Protein AF-A0A2E4IWN9-F1 (afdb_monomer_lite)

Structure (mmCIF, N/CA/C/O backbone):
data_AF-A0A2E4IWN9-F1
#
_entry.id   AF-A0A2E4IWN9-F1
#
loop_
_atom_site.group_PDB
_atom_site.id
_atom_site.type_symbol
_atom_site.label_atom_id
_atom_site.label_alt_id
_atom_site.label_comp_id
_atom_site.label_asym_id
_atom_site.label_entity_id
_atom_site.label_seq_id
_atom_site.pdbx_PDB_ins_code
_atom_site.Cartn_x
_atom_site.Cartn_y
_atom_site.Cartn_z
_atom_site.occupancy
_atom_site.B_iso_or_equiv
_atom_site.auth_seq_id
_atom_site.auth_comp_id
_atom_site.auth_asym_id
_atom_site.auth_atom_id
_atom_site.pdbx_PDB_model_num
ATOM 1 N N . MET A 1 1 ? -56.965 32.120 -3.933 1.00 39.06 1 MET A N 1
ATOM 2 C CA . MET A 1 1 ? -58.014 31.068 -4.024 1.00 39.06 1 MET A CA 1
ATOM 3 C C . MET A 1 1 ? -59.154 31.190 -2.990 1.00 39.06 1 MET A C 1
ATOM 5 O O . MET A 1 1 ? -60.067 30.373 -3.011 1.00 39.06 1 MET A O 1
ATOM 9 N N . LEU A 1 2 ? -59.172 32.220 -2.128 1.00 35.19 2 LEU A N 1
ATOM 10 C CA . LEU A 1 2 ? -60.110 32.335 -0.993 1.00 35.19 2 LEU A CA 1
ATOM 11 C C . LEU A 1 2 ? -61.411 33.122 -1.264 1.00 35.19 2 LEU A C 1
ATOM 13 O O . LEU A 1 2 ? -62.270 33.191 -0.394 1.00 35.19 2 LEU A O 1
ATOM 17 N N . ILE A 1 3 ? -61.623 33.651 -2.474 1.00 41.25 3 ILE A N 1
ATOM 18 C CA . ILE A 1 3 ? -62.842 34.423 -2.808 1.00 41.25 3 ILE A CA 1
ATOM 19 C C . ILE A 1 3 ? -63.924 33.561 -3.498 1.00 41.25 3 ILE A C 1
ATOM 21 O O . ILE A 1 3 ? -65.090 33.937 -3.534 1.00 41.25 3 ILE A O 1
ATOM 25 N N . LYS A 1 4 ? -63.604 32.332 -3.937 1.00 39.69 4 LYS A N 1
ATOM 26 C CA . LYS A 1 4 ? -64.575 31.412 -4.573 1.00 39.69 4 LYS A CA 1
ATOM 27 C C . LYS A 1 4 ? -65.319 30.462 -3.616 1.00 39.69 4 LYS A C 1
ATOM 29 O O . LYS A 1 4 ? -66.211 29.754 -4.070 1.00 39.69 4 LYS A O 1
ATOM 34 N N . LYS A 1 5 ? -65.023 30.449 -2.307 1.00 44.12 5 LYS A N 1
ATOM 35 C CA . LYS A 1 5 ? -65.661 29.519 -1.341 1.00 44.12 5 LYS A CA 1
ATOM 36 C C . LYS A 1 5 ? -66.817 30.106 -0.511 1.00 44.12 5 LYS A C 1
ATOM 38 O O . LYS A 1 5 ? -67.515 29.346 0.152 1.00 44.12 5 LYS A O 1
ATOM 43 N N . LYS A 1 6 ? -67.105 31.415 -0.597 1.00 40.12 6 LYS A N 1
ATOM 44 C CA . LYS A 1 6 ? -68.241 32.037 0.126 1.00 40.12 6 LYS A CA 1
ATOM 45 C C . LYS A 1 6 ? -69.634 31.634 -0.396 1.00 40.12 6 LYS A C 1
ATOM 47 O O . LYS A 1 6 ? -70.607 31.798 0.328 1.00 40.12 6 LYS A O 1
ATOM 52 N N . ASN A 1 7 ? -69.737 31.043 -1.591 1.00 40.09 7 ASN A N 1
ATOM 53 C CA . ASN A 1 7 ? -71.023 30.660 -2.199 1.00 40.09 7 ASN A CA 1
ATOM 54 C C . ASN A 1 7 ? -71.536 29.252 -1.839 1.00 40.09 7 ASN A C 1
ATOM 56 O O . ASN A 1 7 ? -72.608 28.869 -2.298 1.00 40.09 7 ASN A O 1
ATOM 60 N N . LEU A 1 8 ? -70.819 28.481 -1.013 1.00 44.56 8 LEU A N 1
ATOM 61 C CA . LEU A 1 8 ? -71.246 27.129 -0.608 1.00 44.56 8 LEU A CA 1
ATOM 62 C C . LEU A 1 8 ? -71.927 27.072 0.771 1.00 44.56 8 LEU A C 1
ATOM 64 O O . LEU A 1 8 ? -72.501 26.047 1.124 1.00 44.56 8 LEU A O 1
ATOM 68 N N . ILE A 1 9 ? -71.937 28.173 1.530 1.00 47.03 9 ILE A N 1
ATOM 69 C CA . ILE A 1 9 ? -72.504 28.210 2.890 1.00 47.03 9 ILE A CA 1
ATOM 70 C C . ILE A 1 9 ? -74.021 28.500 2.876 1.00 47.03 9 ILE A C 1
ATOM 72 O O . ILE A 1 9 ? -74.724 28.126 3.809 1.00 47.03 9 ILE A O 1
ATOM 76 N N . SER A 1 10 ? -74.581 29.059 1.793 1.00 43.91 10 SER A N 1
ATOM 77 C CA . SER A 1 10 ? -76.020 29.388 1.726 1.00 43.91 10 SER A CA 1
ATOM 78 C C . SER A 1 10 ? -76.943 28.220 1.327 1.00 43.91 10 SER A C 1
ATOM 80 O O . SER A 1 10 ? -78.148 28.431 1.198 1.00 43.91 10 SER A O 1
ATOM 82 N N . LYS A 1 11 ? -76.418 27.002 1.106 1.00 46.50 11 LYS A N 1
ATOM 83 C CA . LYS A 1 11 ? -77.212 25.840 0.646 1.00 46.50 11 LYS A CA 1
ATOM 84 C C . LYS A 1 11 ? -77.302 24.657 1.621 1.00 46.50 11 LYS A C 1
ATOM 86 O O . LYS A 1 11 ? -77.864 23.638 1.250 1.00 46.50 11 LYS A O 1
ATOM 91 N N . GLY A 1 12 ? -76.833 24.786 2.866 1.00 51.94 12 GLY A N 1
ATOM 92 C CA . GLY A 1 12 ? -77.214 23.857 3.946 1.00 51.94 12 GLY A CA 1
ATOM 93 C C . GLY A 1 12 ? -76.767 22.394 3.787 1.00 51.94 12 GLY A C 1
ATOM 94 O O . GLY A 1 12 ? -77.534 21.499 4.121 1.00 51.94 12 GLY A O 1
ATOM 95 N N . ILE A 1 13 ? -75.545 22.133 3.301 1.00 51.75 13 ILE A N 1
ATOM 96 C CA . ILE A 1 13 ? -75.028 20.762 3.061 1.00 51.75 13 ILE A CA 1
ATOM 97 C C . ILE A 1 13 ? -73.965 20.326 4.099 1.00 51.75 13 ILE A C 1
ATOM 99 O O . ILE A 1 13 ? -73.264 19.344 3.903 1.00 51.75 13 ILE A O 1
ATOM 103 N N . ILE A 1 14 ? -73.822 20.999 5.248 1.00 44.56 14 ILE A N 1
ATOM 104 C CA . ILE A 1 14 ? -72.855 20.565 6.277 1.00 44.56 14 ILE A CA 1
ATOM 105 C C . ILE A 1 14 ? -73.522 20.531 7.658 1.00 44.56 14 ILE A C 1
ATOM 107 O O . ILE A 1 14 ? -73.911 21.560 8.207 1.00 44.56 14 ILE A O 1
ATOM 111 N N . SER A 1 15 ? -73.669 19.317 8.196 1.00 49.78 15 SER A N 1
ATOM 112 C CA . SER A 1 15 ? -74.176 19.027 9.544 1.00 49.78 15 SER A CA 1
ATOM 113 C C . SER A 1 15 ? -73.276 19.636 10.631 1.00 49.78 15 SER A C 1
ATOM 115 O O . SER A 1 15 ? -72.055 19.686 10.471 1.00 49.78 15 SER A O 1
ATOM 117 N N . ARG A 1 16 ? -73.863 20.020 11.780 1.00 47.16 16 ARG A N 1
ATOM 118 C CA . ARG A 1 16 ? -73.160 20.524 12.984 1.00 47.16 16 ARG A CA 1
ATOM 119 C C . ARG A 1 16 ? -71.973 19.648 13.416 1.00 47.16 16 ARG A C 1
ATOM 121 O O . ARG A 1 16 ? -71.014 20.175 13.967 1.00 47.16 16 ARG A O 1
ATOM 128 N N . THR A 1 17 ? -71.990 18.350 13.113 1.00 47.62 17 THR A N 1
ATOM 129 C CA . THR A 1 17 ? -70.885 17.419 13.394 1.00 47.62 17 THR A CA 1
ATOM 130 C C . THR A 1 17 ? -69.615 17.732 12.595 1.00 47.62 17 THR A C 1
ATOM 132 O O . THR A 1 17 ? -68.518 17.602 13.119 1.00 47.62 17 THR A O 1
ATOM 135 N N . HIS A 1 18 ? -69.732 18.218 11.357 1.00 44.59 18 HIS A N 1
ATOM 136 C CA . HIS A 1 18 ? -68.570 18.600 10.543 1.00 44.59 18 HIS A CA 1
ATOM 137 C C . HIS A 1 18 ? -67.985 19.959 10.943 1.00 44.59 18 HIS A C 1
ATOM 139 O O . HIS A 1 18 ? -66.804 20.192 10.722 1.00 44.59 18 HIS A O 1
ATOM 145 N N . LEU A 1 19 ? -68.769 20.839 11.580 1.00 43.50 19 LEU A N 1
ATOM 146 C CA . LEU A 1 19 ? -68.245 22.085 12.145 1.00 43.50 19 LEU A CA 1
ATOM 147 C C . LEU A 1 19 ? -67.422 21.822 13.417 1.00 43.50 19 LEU A C 1
ATOM 149 O O . LEU A 1 19 ? -66.445 22.519 13.650 1.00 43.50 19 LEU A O 1
ATOM 153 N N . ILE A 1 20 ? -67.777 20.792 14.198 1.00 46.41 20 ILE A N 1
ATOM 154 C CA . ILE A 1 20 ? -67.016 20.357 15.382 1.00 46.41 20 ILE A CA 1
ATOM 155 C C . ILE A 1 20 ? -65.723 19.647 14.969 1.00 46.41 20 ILE A C 1
ATOM 157 O O . ILE A 1 20 ? -64.688 19.930 15.554 1.00 46.41 20 ILE A O 1
ATOM 161 N N . VAL A 1 21 ? -65.738 18.821 13.917 1.00 46.75 21 VAL A N 1
ATOM 162 C CA . VAL A 1 21 ? -64.503 18.223 13.372 1.00 46.75 21 VAL A CA 1
ATOM 163 C C . VAL A 1 21 ? -63.601 19.290 12.740 1.00 46.75 21 VAL A C 1
ATOM 165 O O . VAL A 1 21 ? -62.389 19.237 12.913 1.00 46.75 21 VAL A O 1
ATOM 168 N N . LEU A 1 22 ? -64.167 20.320 12.096 1.00 39.06 22 LEU A N 1
ATOM 169 C CA . LEU A 1 22 ? -63.385 21.448 11.581 1.00 39.06 22 LEU A CA 1
ATOM 170 C C . LEU A 1 22 ? -62.841 22.347 12.709 1.00 39.06 22 LEU A C 1
ATOM 172 O O . LEU A 1 22 ? -61.729 22.843 12.584 1.00 39.06 22 LEU A O 1
ATOM 176 N N . LEU A 1 23 ? -63.576 22.530 13.817 1.00 38.97 23 LEU A N 1
ATOM 177 C CA . LEU A 1 23 ? -63.080 23.236 15.010 1.00 38.97 23 LEU A CA 1
ATOM 178 C C . LEU A 1 23 ? -62.044 22.415 15.795 1.00 38.97 23 LEU A C 1
ATOM 180 O O . LEU A 1 23 ? -61.109 23.002 16.326 1.00 38.97 23 LEU A O 1
ATOM 184 N N . MET A 1 24 ? -62.159 21.084 15.825 1.00 41.72 24 MET A N 1
ATOM 185 C CA . MET A 1 24 ? -61.147 20.190 16.404 1.00 41.72 24 MET A CA 1
ATOM 186 C C . MET A 1 24 ? -59.888 20.107 15.527 1.00 41.72 24 MET A C 1
ATOM 188 O O . MET A 1 24 ? -58.788 20.084 16.070 1.00 41.72 24 MET A O 1
ATOM 192 N N . MET A 1 25 ? -60.023 20.189 14.196 1.00 37.38 25 MET A N 1
ATOM 193 C CA . MET A 1 25 ? -58.891 20.371 13.272 1.00 37.38 25 MET A CA 1
ATOM 194 C C . MET A 1 25 ? -58.294 21.790 13.318 1.00 37.38 25 MET A C 1
ATOM 196 O O . MET A 1 25 ? -57.128 21.970 12.991 1.00 37.38 25 MET A O 1
ATOM 200 N N . LEU A 1 26 ? -59.054 22.809 13.740 1.00 33.69 26 LEU A N 1
ATOM 201 C CA . LEU A 1 26 ? -58.556 24.184 13.915 1.00 33.69 26 LEU A CA 1
ATOM 202 C C . LEU A 1 26 ? -57.972 24.452 15.314 1.00 33.69 26 LEU A C 1
ATOM 204 O O . LEU A 1 26 ? -57.212 25.406 15.462 1.00 33.69 26 LEU A O 1
ATOM 208 N N . MET A 1 27 ? -58.245 23.603 16.312 1.00 32.59 27 MET A N 1
ATOM 209 C CA . MET A 1 27 ? -57.530 23.604 17.601 1.00 32.59 27 MET A CA 1
ATOM 210 C C . MET A 1 27 ? -56.214 22.813 17.577 1.00 32.59 27 MET A C 1
ATOM 212 O O . MET A 1 27 ? -55.415 22.948 18.495 1.00 32.59 27 MET A O 1
ATOM 216 N N . SER A 1 28 ? -55.936 22.074 16.503 1.00 36.94 28 SER A N 1
ATOM 217 C CA . SER A 1 28 ? -54.644 21.414 16.255 1.00 36.94 28 SER A CA 1
ATOM 218 C C . SER A 1 28 ? -53.696 22.247 15.367 1.00 36.94 28 SER A C 1
ATOM 220 O O . SER A 1 28 ? -52.674 21.746 14.916 1.00 36.94 28 SER A O 1
ATOM 222 N N . ILE A 1 29 ? -53.992 23.539 15.140 1.00 34.66 29 ILE A N 1
ATOM 223 C CA . ILE A 1 29 ? -53.165 24.458 14.320 1.00 34.66 29 ILE A CA 1
ATOM 224 C C . ILE A 1 29 ? -52.575 25.633 15.141 1.00 34.66 29 ILE A C 1
ATOM 226 O O . ILE A 1 29 ? -51.903 26.505 14.603 1.00 34.66 29 ILE A O 1
ATOM 230 N N . PHE A 1 30 ? -52.705 25.633 16.472 1.00 33.66 30 PHE A N 1
ATOM 231 C CA . PHE A 1 30 ? -52.037 26.620 17.338 1.00 33.66 30 PHE A CA 1
ATOM 232 C C . PHE A 1 30 ? -51.214 25.985 18.469 1.00 33.66 30 PHE A C 1
ATOM 234 O O . PHE A 1 30 ? -51.335 26.378 19.617 1.00 33.66 30 PHE A O 1
ATOM 241 N N . VAL A 1 31 ? -50.316 25.057 18.121 1.00 36.38 31 VAL A N 1
ATOM 242 C CA . VAL A 1 31 ? -48.941 25.011 18.666 1.00 36.38 31 VAL A CA 1
ATOM 243 C C . VAL A 1 31 ? -48.011 24.654 17.502 1.00 36.38 31 VAL A C 1
ATOM 245 O O . VAL A 1 31 ? -47.373 23.615 17.452 1.00 36.38 31 VAL A O 1
ATOM 248 N N . SER A 1 32 ? -47.985 25.521 16.493 1.00 31.73 32 SER A N 1
ATOM 249 C CA . SER A 1 32 ? -46.843 25.624 15.586 1.00 31.73 32 SER A CA 1
ATOM 250 C C . SER A 1 32 ? -46.216 26.983 15.852 1.00 31.73 32 SER A C 1
ATOM 252 O O . SER A 1 32 ? -46.372 27.932 15.086 1.00 31.73 32 SER A O 1
ATOM 254 N N . CYS A 1 33 ? -45.583 27.102 17.017 1.00 25.28 33 CYS A N 1
ATOM 255 C CA . CYS A 1 33 ? -44.799 28.266 17.384 1.00 25.28 33 CYS A CA 1
ATOM 256 C C . CYS A 1 33 ? -43.333 27.830 17.424 1.00 25.28 33 CYS A C 1
ATOM 258 O O . CYS A 1 33 ? -42.867 27.314 18.425 1.00 25.28 33 CYS A O 1
ATOM 260 N N . ALA A 1 34 ? -42.648 28.052 16.300 1.00 30.44 34 ALA A N 1
ATOM 261 C CA . ALA A 1 34 ? -41.194 28.109 16.176 1.00 30.44 34 ALA A CA 1
ATOM 262 C C . ALA A 1 34 ? -40.404 26.836 16.548 1.00 30.44 34 ALA A C 1
ATOM 264 O O . ALA A 1 34 ? -39.731 26.777 17.568 1.00 30.44 34 ALA A O 1
ATOM 265 N N . LYS A 1 35 ? -40.334 25.888 15.605 1.00 31.73 35 LYS A N 1
ATOM 266 C CA . LYS A 1 35 ? -39.070 25.181 15.360 1.00 31.73 35 LYS A CA 1
ATOM 267 C C . LYS A 1 35 ? -38.108 26.224 14.773 1.00 31.73 35 LYS A C 1
ATOM 269 O O . LYS A 1 35 ? -38.162 26.507 13.580 1.00 31.73 35 LYS A O 1
ATOM 274 N N . LEU A 1 36 ? -37.330 26.889 15.624 1.00 30.22 36 LEU A N 1
ATOM 275 C CA . LEU A 1 36 ? -36.141 27.622 15.190 1.00 30.22 36 LEU A CA 1
ATOM 276 C C . LEU A 1 36 ? -35.020 26.591 15.081 1.00 30.22 36 LEU A C 1
ATOM 278 O O . LEU A 1 36 ? -34.288 26.342 16.031 1.00 30.22 36 LEU A O 1
ATOM 282 N N . THR A 1 37 ? -34.948 25.932 13.931 1.00 32.38 37 THR A N 1
ATOM 283 C CA . THR A 1 37 ? -33.731 25.250 13.497 1.00 32.38 37 THR A CA 1
ATOM 284 C C . THR A 1 37 ? -32.841 26.308 12.861 1.00 32.38 37 THR A C 1
ATOM 286 O O . THR A 1 37 ? -33.016 26.616 11.686 1.00 32.38 37 THR A O 1
ATOM 289 N N . ASN A 1 38 ? -31.946 26.888 13.655 1.00 30.11 38 ASN A N 1
ATOM 290 C CA . ASN A 1 38 ? -30.700 27.449 13.152 1.00 30.11 38 ASN A CA 1
ATOM 291 C C . ASN A 1 38 ? -29.586 26.672 13.862 1.00 30.11 38 ASN A C 1
ATOM 293 O O . ASN A 1 38 ? -29.439 26.793 15.078 1.00 30.11 38 ASN A O 1
ATOM 297 N N . ASP A 1 39 ? -28.874 25.852 13.093 1.00 37.62 39 ASP A N 1
ATOM 298 C CA . ASP A 1 39 ? -27.681 25.081 13.474 1.00 37.62 39 ASP A CA 1
ATOM 299 C C . ASP A 1 39 ? -26.407 25.951 13.436 1.00 37.62 39 ASP A C 1
ATOM 301 O O . ASP A 1 39 ? -25.328 25.478 13.103 1.00 37.62 39 ASP A O 1
ATOM 305 N N . ASP A 1 40 ? -26.511 27.228 13.810 1.00 31.98 40 ASP A N 1
ATOM 306 C CA . ASP A 1 40 ? -25.364 28.134 13.876 1.00 31.98 40 ASP A CA 1
ATOM 307 C C . ASP A 1 40 ? -25.308 28.716 15.295 1.00 31.98 40 ASP A C 1
ATOM 309 O O . ASP A 1 40 ? -26.222 29.436 15.701 1.00 31.98 40 ASP A O 1
ATOM 313 N N . GLY A 1 41 ? -24.270 28.361 16.062 1.00 34.28 41 GLY A N 1
ATOM 314 C CA . GLY A 1 41 ? -24.080 28.642 17.495 1.00 34.28 41 GLY A CA 1
ATOM 315 C C . GLY A 1 41 ? -24.132 30.118 17.920 1.00 34.28 41 GLY A C 1
ATOM 316 O O . GLY A 1 41 ? -23.113 30.714 18.263 1.00 34.28 41 GLY A O 1
ATOM 317 N N . GLY A 1 42 ? -25.329 30.706 17.940 1.00 35.28 42 GLY A N 1
ATOM 318 C CA . GLY A 1 42 ? -25.644 31.996 18.557 1.00 35.28 42 GLY A CA 1
ATOM 319 C C . GLY A 1 42 ? -26.722 31.863 19.640 1.00 35.28 42 GLY A C 1
ATOM 320 O O . GLY A 1 42 ? -27.612 31.021 19.531 1.00 35.28 42 GLY A O 1
ATOM 321 N N . GLU A 1 43 ? -26.641 32.706 20.680 1.00 47.41 43 GLU A N 1
ATOM 322 C CA . GLU A 1 43 ? -27.537 32.732 21.854 1.00 47.41 43 GLU A CA 1
ATOM 323 C C . GLU A 1 43 ? -29.027 32.545 21.492 1.00 47.41 43 GLU A C 1
ATOM 325 O O . GLU A 1 43 ? -29.641 33.387 20.826 1.00 47.41 43 GLU A O 1
ATOM 330 N N . LYS A 1 44 ? -29.643 31.459 21.983 1.00 54.25 44 LYS A N 1
ATOM 331 C CA . LYS A 1 44 ? -31.078 31.195 21.810 1.00 54.25 44 LYS A CA 1
ATOM 332 C C . LYS A 1 44 ? -31.904 32.016 22.803 1.00 54.25 44 LYS A C 1
ATOM 334 O O . LYS A 1 44 ? -32.121 31.632 23.952 1.00 54.25 44 LYS A O 1
ATOM 339 N N . ILE A 1 45 ? -32.385 33.162 22.336 1.00 56.56 45 ILE A N 1
ATOM 340 C CA . ILE A 1 45 ? -33.350 34.015 23.039 1.00 56.56 45 ILE A CA 1
ATOM 341 C C . ILE A 1 45 ? -34.790 33.626 22.668 1.00 56.56 45 ILE A C 1
ATOM 343 O O . ILE A 1 45 ? -35.113 33.435 21.494 1.00 56.56 45 ILE A O 1
ATOM 347 N N . ASP A 1 46 ? -35.682 33.520 23.656 1.00 56.28 46 ASP A N 1
ATOM 348 C CA . ASP A 1 46 ? -37.125 33.423 23.401 1.00 56.28 46 ASP A CA 1
ATOM 349 C C . ASP A 1 46 ? -37.638 34.716 22.722 1.00 56.28 46 ASP A C 1
ATOM 351 O O . ASP A 1 46 ? -37.012 35.774 22.779 1.00 56.28 46 ASP A O 1
ATOM 355 N N . LYS A 1 47 ? -38.826 34.664 22.113 1.00 52.50 47 LYS A N 1
ATOM 356 C CA . LYS A 1 47 ? -39.575 35.796 21.542 1.00 52.50 47 LYS A CA 1
ATOM 357 C C . LYS A 1 47 ? -39.787 36.963 22.518 1.00 52.50 47 LYS A C 1
ATOM 359 O O . LYS A 1 47 ? -40.182 38.041 22.074 1.00 52.50 47 LYS A O 1
ATOM 364 N N . THR A 1 48 ? -39.548 36.759 23.813 1.00 52.69 48 THR A N 1
ATOM 365 C CA . THR A 1 48 ? -39.586 37.778 24.872 1.00 52.69 48 THR A CA 1
ATOM 366 C C . THR A 1 48 ? -38.214 38.368 25.239 1.00 52.69 48 THR A C 1
ATOM 368 O O . THR A 1 48 ? -38.162 39.323 26.011 1.00 52.69 48 THR A O 1
ATOM 371 N N . GLY A 1 49 ? -37.114 37.859 24.672 1.00 58.88 49 GLY A N 1
ATOM 372 C CA . GLY A 1 49 ? -35.740 38.291 24.963 1.00 58.88 49 GLY A CA 1
ATOM 373 C C . GLY A 1 49 ? -35.093 37.609 26.177 1.00 58.88 49 GLY A C 1
ATOM 374 O O . GLY A 1 49 ? -34.025 38.038 26.604 1.00 58.88 49 GLY A O 1
ATOM 375 N N . ILE A 1 50 ? -35.726 36.575 26.742 1.00 62.47 50 ILE A N 1
ATOM 376 C CA . ILE A 1 50 ? -35.205 35.786 27.870 1.00 62.47 50 ILE A CA 1
ATOM 377 C C . ILE A 1 50 ? -34.303 34.666 27.331 1.00 62.47 50 ILE A C 1
ATOM 379 O O . ILE A 1 50 ? -34.661 34.014 26.345 1.00 62.47 50 ILE A O 1
ATOM 383 N N . LYS A 1 51 ? -33.145 34.433 27.967 1.00 71.62 51 LYS A N 1
ATOM 384 C CA . LYS A 1 51 ? -32.280 33.293 27.631 1.00 71.62 51 LYS A CA 1
ATOM 385 C C . LYS A 1 51 ? -32.972 31.976 27.957 1.00 71.62 51 LYS A C 1
ATOM 387 O O . LYS A 1 51 ? -33.630 31.838 28.988 1.00 71.62 51 LYS A O 1
ATOM 392 N N . VAL A 1 52 ? -32.822 31.021 27.052 1.00 78.75 52 VAL A N 1
ATOM 393 C CA . VAL A 1 52 ? -33.425 29.699 27.167 1.00 78.75 52 VAL A CA 1
ATOM 394 C C . VAL A 1 52 ? -32.323 28.679 27.381 1.00 78.75 52 VAL A C 1
ATOM 396 O O . VAL A 1 52 ? -31.319 28.690 26.674 1.00 78.75 52 VAL A O 1
ATOM 399 N N . ILE A 1 53 ? -32.545 27.780 28.330 1.00 85.12 53 ILE A N 1
ATOM 400 C CA . ILE A 1 53 ? -31.742 26.574 28.501 1.00 85.12 53 ILE A CA 1
ATOM 401 C C . ILE A 1 53 ? -32.625 25.424 28.062 1.00 85.12 53 ILE A C 1
ATOM 403 O O . ILE A 1 53 ? -33.705 25.225 28.610 1.00 85.12 53 ILE A O 1
ATOM 407 N N . GLU A 1 54 ? -32.188 24.680 27.065 1.00 87.56 54 GLU A N 1
ATOM 408 C CA . GLU A 1 54 ? -32.875 23.481 26.606 1.00 87.56 54 GLU A CA 1
ATOM 409 C C . GLU A 1 54 ? -31.898 22.322 26.578 1.00 87.56 54 GLU A C 1
ATOM 411 O O . GLU A 1 54 ? -30.695 22.528 26.436 1.00 87.56 54 GLU A O 1
ATOM 416 N N . GLY A 1 55 ? -32.406 21.110 26.736 1.00 88.75 55 GLY A N 1
ATOM 417 C CA . GLY A 1 55 ? -31.545 19.949 26.829 1.00 88.75 55 GLY A CA 1
ATOM 418 C C . GLY A 1 55 ? -32.298 18.637 26.786 1.00 88.75 55 GLY A C 1
ATOM 419 O O . GLY A 1 55 ? -33.519 18.618 26.609 1.00 88.75 55 GLY A O 1
ATOM 420 N N . ARG A 1 56 ? -31.556 17.539 26.932 1.00 90.94 56 ARG A N 1
ATOM 421 C CA . ARG A 1 56 ? -32.101 16.183 27.045 1.00 90.94 56 ARG A CA 1
ATOM 422 C C . ARG A 1 56 ? -31.395 15.372 28.123 1.00 90.94 56 ARG A C 1
ATOM 424 O O . ARG A 1 56 ? -30.184 15.489 28.288 1.00 90.94 56 ARG A O 1
ATOM 431 N N . VAL A 1 57 ? -32.168 14.536 28.807 1.00 91.56 57 VAL A N 1
ATOM 432 C CA . VAL A 1 57 ? -31.689 13.491 29.717 1.00 91.56 57 VAL A CA 1
ATOM 433 C C . VAL A 1 57 ? -31.718 12.158 28.984 1.00 91.56 57 VAL A C 1
ATOM 435 O O . VAL A 1 57 ? -32.786 11.737 28.530 1.00 91.56 57 VAL A O 1
ATOM 438 N N . VAL A 1 58 ? -30.555 11.525 28.839 1.00 85.06 58 VAL A N 1
ATOM 439 C CA . VAL A 1 58 ? -30.390 10.340 28.002 1.00 85.06 58 VAL A CA 1
ATOM 440 C C . VAL A 1 58 ? -29.396 9.334 28.599 1.00 85.06 58 VAL A C 1
ATOM 442 O O . VAL A 1 58 ? -28.203 9.598 28.715 1.00 85.06 58 VAL A O 1
ATOM 445 N N . ASP A 1 59 ? -29.926 8.166 28.939 1.00 75.44 59 ASP A N 1
ATOM 446 C CA . ASP A 1 59 ? -29.278 6.858 29.106 1.00 75.44 59 ASP A CA 1
ATOM 447 C C . ASP A 1 59 ? -30.225 5.861 28.411 1.00 75.44 59 ASP A C 1
ATOM 449 O O . ASP A 1 59 ? -30.882 5.064 29.062 1.00 75.44 59 ASP A O 1
ATOM 453 N N . GLY A 1 60 ? -30.489 6.118 27.119 1.00 77.25 60 GLY A N 1
ATOM 454 C CA . GLY A 1 60 ? -31.835 5.982 26.537 1.00 77.25 60 GLY A CA 1
ATOM 455 C C . GLY A 1 60 ? -32.749 7.156 26.952 1.00 77.25 60 GLY A C 1
ATOM 456 O O . GLY A 1 60 ? -32.523 7.763 27.998 1.00 77.25 60 GLY A O 1
ATOM 457 N N . PRO A 1 61 ? -33.713 7.625 26.134 1.00 86.50 61 PRO A N 1
ATOM 458 C CA . PRO A 1 61 ? -34.498 8.807 26.491 1.00 86.50 61 PRO A CA 1
ATOM 459 C C . PRO A 1 61 ? -35.200 8.603 27.837 1.00 86.50 61 PRO A C 1
ATOM 461 O O . PRO A 1 61 ? -35.954 7.641 27.992 1.00 86.50 61 PRO A O 1
ATOM 464 N N . ILE A 1 62 ? -34.940 9.480 28.813 1.00 91.31 62 ILE A N 1
ATOM 465 C CA . ILE A 1 62 ? -35.505 9.337 30.160 1.00 91.31 62 ILE A CA 1
ATOM 466 C C . ILE A 1 62 ? -36.810 10.119 30.256 1.00 91.31 62 ILE A C 1
ATOM 468 O O . ILE A 1 62 ? -36.801 11.351 30.324 1.00 91.31 62 ILE A O 1
ATOM 472 N N . SER A 1 63 ? -37.932 9.406 30.321 1.00 93.50 63 SER A N 1
ATOM 473 C CA . SER A 1 63 ? -39.263 10.006 30.449 1.00 93.50 63 SER A CA 1
ATOM 474 C C . SER A 1 63 ? -39.623 10.288 31.907 1.00 93.50 63 SER A C 1
ATOM 476 O O . SER A 1 63 ? -39.421 9.451 32.792 1.00 93.50 63 SER A O 1
ATOM 478 N N . GLY A 1 64 ? -40.187 11.470 32.169 1.00 93.12 64 GLY A N 1
ATOM 479 C CA . GLY A 1 64 ? -40.749 11.833 33.472 1.00 93.12 64 GLY A CA 1
ATOM 480 C C . GLY A 1 64 ? -39.729 12.109 34.582 1.00 93.12 64 GLY A C 1
ATOM 481 O O . GLY A 1 64 ? -40.113 12.141 35.754 1.00 93.12 64 GLY A O 1
ATOM 482 N N . ALA A 1 65 ? -38.455 12.325 34.254 1.00 94.94 65 ALA A N 1
ATOM 483 C CA . ALA A 1 65 ? -37.446 12.736 35.225 1.00 94.94 65 ALA A CA 1
ATOM 484 C C . ALA A 1 65 ? -37.660 14.191 35.654 1.00 94.94 65 ALA A C 1
ATOM 486 O O . ALA A 1 65 ? -37.956 15.056 34.833 1.00 94.94 65 ALA A O 1
ATOM 487 N N . THR A 1 66 ? -37.490 14.489 36.941 1.00 94.94 66 THR A N 1
ATOM 488 C CA . THR A 1 66 ? -37.504 15.869 37.440 1.00 94.94 66 THR A CA 1
ATOM 489 C C . THR A 1 66 ? -36.141 16.503 37.198 1.00 94.94 66 THR A C 1
ATOM 491 O O . THR A 1 66 ? -35.188 16.219 37.920 1.00 94.94 66 THR A O 1
ATOM 494 N N . VAL A 1 67 ? -36.061 17.377 36.200 1.00 94.62 67 VAL A N 1
ATOM 495 C CA . VAL A 1 67 ? -34.861 18.147 35.867 1.00 94.62 67 VAL A CA 1
ATOM 496 C C . VAL A 1 67 ? -34.916 19.497 36.571 1.00 94.62 67 VAL A C 1
ATOM 498 O O . VAL A 1 67 ? -35.938 20.183 36.493 1.00 94.62 67 VAL A O 1
ATOM 501 N N . TYR A 1 68 ? -33.837 19.900 37.239 1.00 93.00 68 TYR A N 1
ATOM 502 C CA . TYR A 1 68 ? -33.718 21.204 37.892 1.00 93.00 68 TYR A CA 1
ATOM 503 C C . TYR A 1 68 ? -32.317 21.814 37.752 1.00 93.00 68 TYR A C 1
ATOM 505 O O . TYR A 1 68 ? -31.329 21.109 37.541 1.00 93.00 68 TYR A O 1
ATOM 513 N N . LEU A 1 69 ? -32.243 23.145 37.837 1.00 91.12 69 LEU A N 1
ATOM 514 C CA . LEU A 1 69 ? -30.983 23.894 37.828 1.00 91.12 69 LEU A CA 1
ATOM 515 C C . LEU A 1 69 ? -30.498 24.098 39.265 1.00 91.12 69 LEU A C 1
ATOM 517 O O . LEU A 1 69 ? -31.120 24.862 40.000 1.00 91.12 69 LEU A O 1
ATOM 521 N N . ASP A 1 70 ? -29.381 23.472 39.630 1.00 89.88 70 ASP A N 1
ATOM 522 C CA . ASP A 1 70 ? -28.747 23.634 40.942 1.00 89.88 70 ASP A CA 1
ATOM 523 C C . ASP A 1 70 ? -27.893 24.913 40.945 1.00 89.88 70 ASP A C 1
ATOM 525 O O . ASP A 1 70 ? -26.737 24.953 40.498 1.00 89.88 70 ASP A O 1
ATOM 529 N N . ILE A 1 71 ? -28.508 26.011 41.386 1.00 87.69 71 ILE A N 1
ATOM 530 C CA . ILE A 1 71 ? -27.920 27.355 41.313 1.00 87.69 71 ILE A CA 1
ATOM 531 C C . ILE A 1 71 ? -26.944 27.575 42.471 1.00 87.69 71 ILE A C 1
ATOM 533 O O . ILE A 1 71 ? -25.950 28.293 42.318 1.00 87.69 71 ILE A O 1
ATOM 537 N N . ASN A 1 72 ? -27.217 26.985 43.635 1.00 87.06 72 ASN A N 1
ATOM 538 C CA . ASN A 1 72 ? -26.416 27.181 44.844 1.00 87.06 72 ASN A CA 1
ATOM 539 C C . ASN A 1 72 ? -25.373 26.067 45.076 1.00 87.06 72 ASN A C 1
ATOM 541 O O . ASN A 1 72 ? -24.554 26.193 45.991 1.00 87.06 72 ASN A O 1
ATOM 545 N N . LYS A 1 73 ? -25.351 25.046 44.211 1.00 84.38 73 LYS A N 1
ATOM 546 C CA . LYS A 1 73 ? -24.417 23.914 44.200 1.00 84.38 73 LYS A CA 1
ATOM 547 C C . LYS A 1 73 ? -24.518 23.036 45.451 1.00 84.38 73 LYS A C 1
ATOM 549 O O . LYS A 1 73 ? -23.506 22.475 45.888 1.00 84.38 73 LYS A O 1
ATOM 554 N N . ASN A 1 74 ? -25.704 22.947 46.057 1.00 84.19 74 ASN A N 1
ATOM 555 C CA . ASN A 1 74 ? -25.949 22.103 47.230 1.00 84.19 74 ASN A CA 1
ATOM 556 C C . ASN A 1 74 ? -26.450 20.695 46.866 1.00 84.19 74 ASN A C 1
ATOM 558 O O . ASN A 1 74 ? -26.494 19.844 47.754 1.00 84.19 74 ASN A O 1
ATOM 562 N N . VAL A 1 75 ? -26.745 20.417 45.588 1.00 80.62 75 VAL A N 1
ATOM 563 C CA . VAL A 1 75 ? -27.302 19.139 45.105 1.00 80.62 75 VAL A CA 1
ATOM 564 C C . VAL A 1 75 ? -28.700 18.844 45.687 1.00 80.62 75 VAL A C 1
ATOM 566 O O . VAL A 1 75 ? -29.233 17.745 45.551 1.00 80.62 75 VAL A O 1
ATOM 569 N N . GLU A 1 76 ? -29.351 19.811 46.325 1.00 85.06 76 GLU A N 1
ATOM 570 C CA . GLU A 1 76 ? -30.710 19.700 46.849 1.00 85.06 76 GLU A CA 1
ATOM 571 C C . GLU A 1 76 ? -31.667 20.481 45.955 1.00 85.06 76 GLU A C 1
ATOM 573 O O . GLU A 1 76 ? -31.355 21.560 45.480 1.00 85.06 76 GLU A O 1
ATOM 578 N N . MET A 1 77 ? -32.856 19.930 45.713 1.00 86.81 77 MET A N 1
ATOM 579 C CA . MET A 1 77 ? -33.855 20.624 44.907 1.00 86.81 77 MET A CA 1
ATOM 580 C C . MET A 1 77 ? -34.551 21.686 45.758 1.00 86.81 77 MET A C 1
ATOM 582 O O . MET A 1 77 ? -35.461 21.374 46.538 1.00 86.81 77 MET A O 1
ATOM 586 N N . ASP A 1 78 ? -34.175 22.945 45.561 1.00 87.75 78 ASP A N 1
ATOM 587 C CA . ASP A 1 78 ? -34.743 24.066 46.297 1.00 87.75 78 ASP A CA 1
ATOM 588 C C . ASP A 1 78 ? -36.021 24.625 45.647 1.00 87.75 78 ASP A C 1
ATOM 590 O O . ASP A 1 78 ? -36.282 24.512 44.449 1.00 87.75 78 ASP A O 1
ATOM 594 N N . ASN A 1 79 ? -36.865 25.287 46.446 1.00 86.88 79 ASN A N 1
ATOM 595 C CA . ASN A 1 79 ? -38.096 25.910 45.931 1.00 86.88 79 ASN A CA 1
ATOM 596 C C . ASN A 1 79 ? -37.836 27.079 44.967 1.00 86.88 79 ASN A C 1
ATOM 598 O O . ASN A 1 79 ? -38.736 27.456 44.220 1.00 86.88 79 ASN A O 1
ATOM 602 N N . ASN A 1 80 ? -36.637 27.663 45.014 1.00 84.81 80 ASN A N 1
ATOM 603 C CA . ASN A 1 80 ? -36.253 28.809 44.190 1.00 84.81 80 ASN A CA 1
ATOM 604 C C . ASN A 1 80 ? -35.532 28.399 42.898 1.00 84.81 80 ASN A C 1
ATOM 606 O O . ASN A 1 80 ? -35.117 29.272 42.136 1.00 84.81 80 ASN A O 1
ATOM 610 N N . GLU A 1 81 ? -35.381 27.100 42.652 1.00 90.38 81 GLU A N 1
ATOM 611 C CA . GLU A 1 81 ? -34.689 26.575 41.483 1.00 90.38 81 GLU A CA 1
ATOM 612 C C . GLU A 1 81 ? -35.679 26.225 40.367 1.00 90.38 81 GLU A C 1
ATOM 614 O O . GLU A 1 81 ? -36.709 25.584 40.624 1.00 90.38 81 GLU A O 1
ATOM 619 N N . PRO A 1 82 ? -35.410 26.648 39.116 1.00 90.50 82 PRO A N 1
ATOM 620 C CA . PRO A 1 82 ? -36.191 26.224 37.963 1.00 90.50 82 PRO A CA 1
ATOM 621 C C . PRO A 1 82 ? -36.198 24.701 37.847 1.00 90.50 82 PRO A C 1
ATOM 623 O O . PRO A 1 82 ? -35.138 24.078 37.872 1.00 90.50 82 PRO A O 1
ATOM 626 N N . LYS A 1 83 ? -37.392 24.117 37.702 1.00 92.62 83 LYS A N 1
ATOM 627 C CA . LYS A 1 83 ? -37.580 22.670 37.563 1.00 92.62 83 LYS A CA 1
ATOM 628 C C . LYS A 1 83 ? -38.728 22.304 36.631 1.00 92.62 83 LYS A C 1
ATOM 630 O O . LYS A 1 83 ? -39.728 23.021 36.561 1.00 92.62 83 LYS A O 1
ATOM 635 N N . GLN A 1 84 ? -38.581 21.188 35.928 1.00 94.06 84 GLN A N 1
ATOM 636 C CA . GLN A 1 84 ? -39.544 20.654 34.967 1.00 94.06 84 GLN A CA 1
ATOM 637 C C . GLN A 1 84 ? -39.433 19.124 34.913 1.00 94.06 84 GLN A C 1
ATOM 639 O O . GLN A 1 84 ? -38.417 18.566 35.309 1.00 94.06 84 GLN A O 1
ATOM 644 N N . LEU A 1 85 ? -40.470 18.448 34.421 1.00 95.25 85 LEU A N 1
ATOM 645 C CA . LEU A 1 85 ? -40.366 17.048 34.016 1.00 95.25 85 LEU A CA 1
ATOM 646 C C . LEU A 1 85 ? -39.826 16.943 32.585 1.00 95.25 85 LEU A C 1
ATOM 648 O O . LEU A 1 85 ? -40.221 17.749 31.736 1.00 95.25 85 LEU A O 1
ATOM 652 N N . SER A 1 86 ? -38.976 15.951 32.325 1.00 95.19 86 SER A N 1
ATOM 653 C CA . SER A 1 86 ? -38.619 15.543 30.967 1.00 95.19 86 SER A CA 1
ATOM 654 C C . SER A 1 86 ? -39.806 14.877 30.261 1.00 95.19 86 SER A C 1
ATOM 656 O O . SER A 1 86 ? -40.655 14.246 30.900 1.00 95.19 86 SER A O 1
ATOM 658 N N . ASP A 1 87 ? -39.887 15.045 28.941 1.00 92.31 87 ASP A N 1
ATOM 659 C CA . ASP A 1 87 ? -40.853 14.331 28.097 1.00 92.31 87 ASP A CA 1
ATOM 660 C C . ASP A 1 87 ? -40.351 12.930 27.694 1.00 92.31 87 ASP A C 1
ATOM 662 O O . ASP A 1 87 ? -39.276 12.504 28.111 1.00 92.31 87 ASP A O 1
ATOM 666 N N . ASP A 1 88 ? -41.125 12.211 26.874 1.00 90.00 88 ASP A N 1
ATOM 667 C CA . ASP A 1 88 ? -40.797 10.849 26.411 1.00 90.00 88 ASP A CA 1
ATOM 668 C C . ASP A 1 88 ? -39.496 10.766 25.594 1.00 90.00 88 ASP A C 1
ATOM 670 O O . ASP A 1 88 ? -38.904 9.702 25.456 1.00 90.00 88 ASP A O 1
ATOM 674 N N . ASP A 1 89 ? -39.032 11.904 25.085 1.00 85.38 89 ASP A N 1
ATOM 675 C CA . ASP A 1 89 ? -37.805 12.078 24.315 1.00 85.38 89 ASP A CA 1
ATOM 676 C C . ASP A 1 89 ? -36.621 12.525 25.203 1.00 85.38 89 ASP A C 1
ATOM 678 O O . ASP A 1 89 ? -35.527 12.819 24.693 1.00 85.38 89 ASP A O 1
ATOM 682 N N . GLY A 1 90 ? -36.847 12.627 26.518 1.00 89.88 90 GLY A N 1
ATOM 683 C CA . GLY A 1 90 ? -35.907 13.134 27.512 1.00 89.88 90 GLY A CA 1
ATOM 684 C C . GLY A 1 90 ? -35.769 14.657 27.530 1.00 89.88 90 GLY A C 1
ATOM 685 O O . GLY A 1 90 ? -34.913 15.174 28.244 1.00 89.88 90 GLY A O 1
ATOM 686 N N . TYR A 1 91 ? -36.550 15.403 26.744 1.00 91.31 91 TYR A N 1
ATOM 687 C CA . TYR A 1 91 ? -36.362 16.841 26.537 1.00 91.31 91 TYR A CA 1
ATOM 688 C C . TYR A 1 91 ? -36.885 17.689 27.702 1.00 91.31 91 TYR A C 1
ATOM 690 O O . TYR A 1 91 ? -37.949 17.425 28.261 1.00 91.31 91 TYR A O 1
ATOM 698 N N . PHE A 1 92 ? -36.154 18.759 28.027 1.00 91.94 92 PHE A N 1
ATOM 699 C CA . PHE A 1 92 ? -36.538 19.775 29.013 1.00 91.94 92 PHE A CA 1
ATOM 700 C C . PHE A 1 92 ? -36.192 21.190 28.526 1.00 91.94 92 PHE A C 1
ATOM 702 O O . PHE A 1 92 ? -35.322 21.378 27.669 1.00 91.94 92 PHE A O 1
ATOM 709 N N . ARG A 1 93 ? -36.860 22.207 29.090 1.00 90.38 93 ARG A N 1
ATOM 710 C CA . ARG A 1 93 ? -36.640 23.619 28.747 1.00 90.38 93 ARG A CA 1
ATOM 711 C C . ARG A 1 93 ? -36.911 24.571 29.917 1.00 90.38 93 ARG A C 1
ATOM 713 O O . ARG A 1 93 ? -38.029 24.663 30.417 1.00 90.38 93 ARG A O 1
ATOM 720 N N . PHE A 1 94 ? -35.925 25.402 30.244 1.00 87.19 94 PHE A N 1
ATOM 721 C CA . PHE A 1 94 ? -36.023 26.488 31.218 1.00 87.19 94 PHE A CA 1
ATOM 722 C C . PHE A 1 94 ? -35.936 27.861 30.552 1.00 87.19 94 PHE A C 1
ATOM 724 O O . PHE A 1 94 ? -35.113 28.099 29.669 1.00 87.19 94 PHE A O 1
ATOM 731 N N . GLU A 1 95 ? -36.754 28.795 31.026 1.00 84.00 95 GLU A N 1
ATOM 732 C CA . GLU A 1 95 ? -36.612 30.225 30.736 1.00 84.00 95 GLU A CA 1
ATOM 733 C C . GLU A 1 95 ? -35.821 30.860 31.880 1.00 84.00 95 GLU A C 1
ATOM 735 O O . GLU A 1 95 ? -36.393 31.363 32.847 1.00 84.00 95 GLU A O 1
ATOM 740 N N . ALA A 1 96 ? -34.494 30.750 31.811 1.00 78.00 96 ALA A N 1
ATOM 741 C CA . ALA A 1 96 ? -33.586 31.198 32.858 1.00 78.00 96 ALA A CA 1
ATOM 742 C C . ALA A 1 96 ? -32.258 31.685 32.257 1.00 78.00 96 ALA A C 1
ATOM 744 O O . ALA A 1 96 ? -31.674 31.028 31.399 1.00 78.00 96 ALA A O 1
ATOM 745 N N . ASP A 1 97 ? -31.764 32.826 32.742 1.00 78.38 97 ASP A N 1
ATOM 746 C CA . ASP A 1 97 ? -30.417 33.326 32.445 1.00 78.38 97 ASP A CA 1
ATOM 747 C C . ASP A 1 97 ? -29.485 32.909 33.586 1.00 78.38 97 ASP A C 1
ATOM 749 O O . ASP A 1 97 ? -29.441 33.561 34.633 1.00 78.38 97 ASP A O 1
ATOM 753 N N . VAL A 1 98 ? -28.807 31.772 33.414 1.00 80.19 98 VAL A N 1
ATOM 754 C CA . VAL A 1 98 ? -27.843 31.248 34.391 1.00 80.19 98 VAL A CA 1
ATOM 755 C C . VAL A 1 98 ? -26.418 31.296 33.830 1.00 80.19 98 VAL A C 1
ATOM 757 O O . VAL A 1 98 ? -26.238 31.203 32.612 1.00 80.19 98 VAL A O 1
ATOM 760 N N . PRO A 1 99 ? -25.392 31.439 34.688 1.00 81.00 99 PRO A N 1
ATOM 761 C CA . PRO A 1 99 ? -24.000 31.390 34.257 1.00 81.00 99 PRO A CA 1
ATOM 762 C C . PRO A 1 99 ? -23.628 30.075 33.555 1.00 81.00 99 PRO A C 1
ATOM 764 O O . PRO A 1 99 ? -24.216 29.023 33.799 1.00 81.00 99 PRO A O 1
ATOM 767 N N . THR A 1 100 ? -22.583 30.126 32.728 1.00 82.38 100 THR A N 1
ATOM 768 C CA . THR A 1 100 ? -21.834 28.930 32.320 1.00 82.38 100 THR A CA 1
ATOM 769 C C . THR A 1 100 ? -21.316 28.213 33.568 1.00 82.38 100 THR A C 1
ATOM 771 O O . THR A 1 100 ? -20.816 28.852 34.498 1.00 82.38 100 THR A O 1
ATOM 774 N N . GLY A 1 101 ? -21.434 26.893 33.594 1.00 81.31 101 GLY A N 1
ATOM 775 C CA . GLY A 1 101 ? -21.018 26.065 34.717 1.00 81.31 101 GLY A CA 1
ATOM 776 C C . GLY A 1 101 ? -22.059 25.912 35.832 1.00 81.31 101 GLY A C 1
ATOM 777 O O . GLY A 1 101 ? -21.717 25.569 36.975 1.00 81.31 101 GLY A O 1
ATOM 778 N N . THR A 1 102 ? -23.326 26.223 35.537 1.00 88.19 102 THR A N 1
ATOM 779 C CA . THR A 1 102 ? -24.462 25.873 36.397 1.00 88.19 102 THR A CA 1
ATOM 780 C C . THR A 1 102 ? -24.753 24.385 36.243 1.00 88.19 102 THR A C 1
ATOM 782 O O . THR A 1 102 ? -24.838 23.874 35.128 1.00 88.19 102 THR A O 1
ATOM 785 N N . VAL A 1 103 ? -24.889 23.690 37.372 1.00 90.06 103 VAL A N 1
ATOM 786 C CA . VAL A 1 103 ? -25.145 22.248 37.401 1.00 90.06 103 VAL A CA 1
ATOM 787 C C . VAL A 1 103 ? -26.617 22.005 37.073 1.00 90.06 103 VAL A C 1
ATOM 789 O O . VAL A 1 103 ? -27.497 22.708 37.572 1.00 90.06 103 VAL A O 1
ATOM 792 N N . VAL A 1 104 ? -26.884 21.022 36.218 1.00 92.06 104 VAL A N 1
ATOM 793 C CA . VAL A 1 104 ? -28.243 20.593 35.874 1.00 92.06 104 VAL A CA 1
ATOM 794 C C . VAL A 1 104 ? -28.416 19.168 36.366 1.00 92.06 104 VAL A C 1
ATOM 796 O O . VAL A 1 104 ? -27.639 18.294 35.991 1.00 92.06 104 VAL A O 1
ATOM 799 N N . ILE A 1 105 ? -29.408 18.935 37.218 1.00 91.44 105 ILE A N 1
ATOM 800 C CA . ILE A 1 105 ? -29.630 17.636 37.854 1.00 91.44 105 ILE A CA 1
ATOM 801 C C . ILE A 1 105 ? -30.953 17.075 37.354 1.00 91.44 105 ILE A C 1
ATOM 803 O O . ILE A 1 105 ? -31.976 17.756 37.379 1.00 91.44 105 ILE A O 1
ATOM 807 N N . SER A 1 106 ? -30.928 15.824 36.912 1.00 93.69 106 SER A N 1
ATOM 808 C CA . SER A 1 106 ? -32.100 15.024 36.585 1.00 93.69 106 SER A CA 1
ATOM 809 C C . SER A 1 106 ? -32.305 13.977 37.671 1.00 93.69 106 SER A C 1
ATOM 811 O O . SER A 1 106 ? -31.379 13.222 37.946 1.00 93.69 106 SER A O 1
ATOM 813 N N . ARG A 1 107 ? -33.494 13.918 38.282 1.00 91.38 107 ARG A N 1
ATOM 814 C CA . ARG A 1 107 ? -33.856 12.918 39.300 1.00 91.38 107 ARG A CA 1
ATOM 815 C C . ARG A 1 107 ? -35.078 12.103 38.910 1.00 91.38 107 ARG A C 1
ATOM 817 O O . ARG A 1 107 ? -36.123 12.670 38.580 1.00 91.38 107 ARG A O 1
ATOM 824 N N . GLY A 1 108 ? -34.991 10.790 39.076 1.00 89.25 108 GLY A N 1
ATOM 825 C CA . GLY A 1 108 ? -36.069 9.870 38.738 1.00 89.25 108 GLY A CA 1
ATOM 826 C C . GLY A 1 108 ? -36.240 9.698 37.229 1.00 89.25 108 GLY A C 1
ATOM 827 O O . GLY A 1 108 ? -35.367 10.026 36.427 1.00 89.25 108 GLY A O 1
ATOM 828 N N . GLY A 1 109 ? -37.435 9.249 36.853 1.00 90.44 109 GLY A N 1
ATOM 829 C CA . GLY A 1 109 ? -37.787 8.949 35.472 1.00 90.44 109 GLY A CA 1
ATOM 830 C C . GLY A 1 109 ? -37.530 7.492 35.112 1.00 90.44 109 GLY A C 1
ATOM 831 O O . GLY A 1 109 ? -37.038 6.703 35.923 1.00 90.44 109 GLY A O 1
ATOM 832 N N . VAL A 1 110 ? -37.937 7.138 33.901 1.00 88.75 110 VAL A N 1
ATOM 833 C CA . VAL A 1 110 ? -37.818 5.785 33.360 1.00 88.75 110 VAL A CA 1
ATOM 834 C C . VAL A 1 110 ? -37.080 5.873 32.039 1.00 88.75 110 VAL A C 1
ATOM 836 O O . VAL A 1 110 ? -37.471 6.655 31.169 1.00 88.75 110 VAL A O 1
ATOM 839 N N . ASP A 1 111 ? -36.026 5.078 31.897 1.00 86.44 111 ASP A N 1
ATOM 840 C CA . ASP A 1 111 ? -35.390 4.872 30.606 1.00 86.44 111 ASP A CA 1
ATOM 841 C C . ASP A 1 111 ? -36.375 4.163 29.673 1.00 86.44 111 ASP A C 1
ATOM 843 O O . ASP A 1 111 ? -36.835 3.052 29.930 1.00 86.44 111 ASP A O 1
ATOM 847 N N . THR A 1 112 ? -36.735 4.835 28.583 1.00 82.88 112 THR A N 1
ATOM 848 C CA . THR A 1 112 ? -37.693 4.328 27.594 1.00 82.88 112 THR A CA 1
ATOM 849 C C . THR A 1 112 ? -37.178 3.125 26.803 1.00 82.88 112 THR A C 1
ATOM 851 O O . THR A 1 112 ? -37.980 2.424 26.184 1.00 82.88 112 THR A O 1
ATOM 854 N N . VAL A 1 113 ? -35.870 2.859 26.832 1.00 76.75 113 VAL A N 1
ATOM 855 C CA . VAL A 1 113 ? -35.242 1.710 26.177 1.00 76.75 113 VAL A CA 1
ATOM 856 C C . VAL A 1 113 ? -35.323 0.466 27.058 1.00 76.75 113 VAL A C 1
ATOM 858 O O . VAL A 1 113 ? -35.819 -0.568 26.605 1.00 76.75 113 VAL A O 1
ATOM 861 N N . THR A 1 114 ? -34.834 0.552 28.296 1.00 75.56 114 THR A N 1
ATOM 862 C CA . THR A 1 114 ? -34.749 -0.599 29.215 1.00 75.56 114 THR A CA 1
ATOM 863 C C . THR A 1 114 ? -35.996 -0.777 30.081 1.00 75.56 114 THR A C 1
ATOM 865 O O . THR A 1 114 ? -36.281 -1.877 30.551 1.00 75.56 114 THR A O 1
ATOM 868 N N . GLY A 1 115 ? -36.775 0.287 30.283 1.00 78.94 115 GLY A N 1
ATOM 869 C CA . GLY A 1 115 ? -37.868 0.332 31.254 1.00 78.94 115 GLY A CA 1
ATOM 870 C C . GLY A 1 115 ? -37.393 0.490 32.702 1.00 78.94 115 GLY A C 1
ATOM 871 O O . GLY A 1 115 ? -38.223 0.461 33.615 1.00 78.94 115 GLY A O 1
ATOM 872 N N . GLU A 1 116 ? -36.089 0.659 32.925 1.00 80.00 116 GLU A N 1
ATOM 873 C CA . GLU A 1 116 ? -35.501 0.797 34.252 1.00 80.00 116 GLU A CA 1
ATOM 874 C C . GLU A 1 116 ? -35.679 2.212 34.805 1.00 80.00 116 GLU A C 1
ATOM 876 O O . GLU A 1 116 ? -35.665 3.214 34.084 1.00 80.00 116 GLU A O 1
ATOM 881 N N . ALA A 1 117 ? -35.834 2.301 36.124 1.00 84.38 117 ALA A N 1
ATOM 882 C CA . ALA A 1 117 ? -35.847 3.586 36.803 1.00 84.38 117 ALA A CA 1
ATOM 883 C C . ALA A 1 117 ? -34.425 4.162 36.861 1.00 84.38 117 ALA A C 1
ATOM 885 O O . ALA A 1 117 ? -33.473 3.466 37.227 1.00 84.38 117 ALA A O 1
ATOM 886 N N . VAL A 1 118 ? -34.296 5.450 36.555 1.00 84.62 118 VAL A N 1
ATOM 887 C CA . VAL A 1 118 ? -33.034 6.185 36.691 1.00 84.62 118 VAL A CA 1
ATOM 888 C C . VAL A 1 118 ? -33.095 7.033 37.952 1.00 84.62 118 VAL A C 1
ATOM 890 O O . VAL A 1 118 ? -34.061 7.755 38.172 1.00 84.62 118 VAL A O 1
ATOM 893 N N . GLU A 1 119 ? -32.088 6.926 38.818 1.00 82.44 119 GLU A N 1
ATOM 894 C CA . GLU A 1 119 ? -32.088 7.638 40.100 1.00 82.44 119 GLU A CA 1
ATOM 895 C C . GLU A 1 119 ? -31.696 9.105 39.934 1.00 82.44 119 GLU A C 1
ATOM 897 O O . GLU A 1 119 ? -32.497 10.000 40.211 1.00 82.44 119 GLU A O 1
ATOM 902 N N . GLU A 1 120 ? -30.471 9.353 39.473 1.00 88.12 120 GLU A N 1
ATOM 903 C CA . GLU A 1 120 ? -29.920 10.693 39.312 1.00 88.12 120 GLU A CA 1
ATOM 904 C C . GLU A 1 120 ? -28.890 10.720 38.177 1.00 88.12 120 GLU A C 1
ATOM 906 O O . GLU A 1 120 ? -28.032 9.841 38.088 1.00 88.12 120 GLU A O 1
ATOM 911 N N . LEU A 1 121 ? -28.963 11.747 37.328 1.00 89.25 121 LEU A N 1
ATOM 912 C CA . LEU A 1 121 ? -27.949 12.079 36.327 1.00 89.25 121 LEU A CA 1
ATOM 913 C C . LEU A 1 121 ? -27.636 13.574 36.396 1.00 89.25 121 LEU A C 1
ATOM 915 O O . LEU A 1 121 ? -28.512 14.395 36.673 1.00 89.25 121 LEU A O 1
ATOM 919 N N . ILE A 1 122 ? -26.385 13.938 36.128 1.00 89.50 122 ILE A N 1
ATOM 920 C CA . ILE A 1 122 ? -25.874 15.295 36.321 1.00 89.50 122 ILE A CA 1
ATOM 921 C C . ILE A 1 122 ? -25.195 15.789 35.038 1.00 89.50 122 ILE A C 1
ATOM 923 O O . ILE A 1 122 ? -24.359 15.110 34.441 1.00 89.50 122 ILE A O 1
ATOM 927 N N . GLY A 1 123 ? -25.543 17.004 34.623 1.00 88.69 123 GLY A N 1
ATOM 928 C CA . GLY A 1 123 ? -24.911 17.752 33.540 1.00 88.69 123 GLY A CA 1
ATOM 929 C C . GLY A 1 123 ? -24.514 19.164 33.974 1.00 88.69 123 GLY A C 1
ATOM 930 O O . GLY A 1 123 ? -24.594 19.528 35.149 1.00 88.69 123 GLY A O 1
ATOM 931 N N . GLU A 1 124 ? -24.068 19.975 33.019 1.00 88.56 124 GLU A N 1
ATOM 932 C CA . GLU A 1 124 ? -23.604 21.346 33.258 1.00 88.56 124 GLU A CA 1
ATOM 933 C C . GLU A 1 124 ? -23.899 22.237 32.048 1.00 88.56 124 GLU A C 1
ATOM 935 O O . GLU A 1 124 ? -23.872 21.785 30.905 1.00 88.56 124 GLU A O 1
ATOM 940 N N . THR A 1 125 ? -24.219 23.507 32.298 1.00 85.00 125 THR A N 1
ATOM 941 C CA . THR A 1 125 ? -24.507 24.487 31.244 1.00 85.00 125 THR A CA 1
ATOM 942 C C . THR A 1 125 ? -23.221 25.029 30.615 1.00 85.00 125 THR A C 1
ATOM 944 O O . THR A 1 125 ? -22.314 25.463 31.326 1.00 85.00 125 THR A O 1
ATOM 947 N N . LEU A 1 126 ? -23.173 25.128 29.280 1.00 80.88 126 LEU A N 1
ATOM 948 C CA . LEU A 1 126 ? -22.052 25.745 28.548 1.00 80.88 126 LEU A CA 1
ATOM 949 C C . LEU A 1 126 ? -22.356 27.139 27.959 1.00 80.88 126 LEU A C 1
ATOM 951 O O . LEU A 1 126 ? -21.629 27.643 27.114 1.00 80.88 126 LEU A O 1
ATOM 955 N N . GLY A 1 127 ? -23.377 27.829 28.483 1.00 63.66 127 GLY A N 1
ATOM 956 C CA . GLY A 1 127 ? -23.664 29.231 28.141 1.00 63.66 127 GLY A CA 1
ATOM 957 C C . GLY A 1 127 ? -24.572 29.416 26.920 1.00 63.66 127 GLY A C 1
ATOM 958 O O . GLY A 1 127 ? -24.164 29.992 25.919 1.00 63.66 127 GLY A O 1
ATOM 959 N N . GLY A 1 128 ? -25.835 28.984 27.027 1.00 63.00 128 GLY A N 1
ATOM 960 C CA . GLY A 1 128 ? -26.865 29.166 25.987 1.00 63.00 128 GLY A CA 1
ATOM 961 C C . GLY A 1 128 ? -26.920 28.060 24.928 1.00 63.00 128 GLY A C 1
ATOM 962 O O . GLY A 1 128 ? -27.746 28.129 24.017 1.00 63.00 128 GLY A O 1
ATOM 963 N N . GLU A 1 129 ? -26.066 27.046 25.056 1.00 70.44 129 GLU A N 1
ATOM 964 C CA . GLU A 1 129 ? -26.067 25.838 24.232 1.00 70.44 129 GLU A CA 1
ATOM 965 C C . GLU A 1 129 ? -27.046 24.779 24.763 1.00 70.44 129 GLU A C 1
ATOM 967 O O . GLU A 1 129 ? -27.543 24.863 25.890 1.00 70.44 129 GLU A O 1
ATOM 972 N N . PHE A 1 130 ? -27.343 23.789 23.919 1.00 82.00 130 PHE A N 1
ATOM 973 C CA . PHE A 1 130 ? -28.153 22.630 24.287 1.00 82.00 130 PHE A CA 1
ATOM 974 C C . PHE A 1 130 ? -27.424 21.830 25.376 1.00 82.00 130 PHE A C 1
ATOM 976 O O . PHE A 1 130 ? -26.232 21.590 25.240 1.00 82.00 130 PHE A O 1
ATOM 983 N N . VAL A 1 131 ? -28.108 21.431 26.448 1.00 88.62 131 VAL A N 1
ATOM 984 C CA . VAL A 1 131 ? -27.506 20.676 27.558 1.00 88.62 131 VAL A CA 1
ATOM 985 C C . VAL A 1 131 ? -27.811 19.194 27.404 1.00 88.62 131 VAL A C 1
ATOM 987 O O . VAL A 1 131 ? -28.970 18.785 27.347 1.00 88.62 131 VAL A O 1
ATOM 990 N N . TYR A 1 132 ? -26.772 18.375 27.380 1.00 89.62 132 TYR A N 1
ATOM 991 C CA . TYR A 1 132 ? -26.884 16.927 27.390 1.00 89.62 132 TYR A CA 1
ATOM 992 C C . TYR A 1 132 ? -26.589 16.389 28.792 1.00 89.62 132 TYR A C 1
ATOM 994 O O . TYR A 1 132 ? -25.606 16.780 29.422 1.00 89.62 132 TYR A O 1
ATOM 1002 N N . ILE A 1 133 ? -27.472 15.528 29.298 1.00 91.38 133 ILE A N 1
ATOM 1003 C CA . ILE A 1 133 ? -27.347 14.885 30.608 1.00 91.38 133 ILE A CA 1
ATOM 1004 C C . ILE A 1 133 ? -27.342 13.375 30.385 1.00 91.38 133 ILE A C 1
ATOM 1006 O O . ILE A 1 133 ? -28.355 12.819 29.975 1.00 91.38 133 ILE A O 1
ATOM 1010 N N . SER A 1 134 ? -26.220 12.721 30.665 1.00 90.12 134 SER A N 1
ATOM 1011 C CA . SER A 1 134 ? -26.006 11.285 30.480 1.00 90.12 134 SER A CA 1
ATOM 1012 C C . SER A 1 134 ? -25.172 10.684 31.622 1.00 90.12 134 SER A C 1
ATOM 1014 O O . SER A 1 134 ? -24.637 11.418 32.468 1.00 90.12 134 SER A O 1
ATOM 1016 N N . PRO A 1 135 ? -25.002 9.353 31.682 1.00 88.50 135 PRO A N 1
ATOM 1017 C CA . PRO A 1 135 ? -24.094 8.730 32.643 1.00 88.50 135 PRO A CA 1
ATOM 1018 C C . PRO A 1 135 ? -22.659 9.247 32.496 1.00 88.50 135 PRO A C 1
ATOM 1020 O O . PRO A 1 135 ? -21.996 9.533 33.493 1.00 88.50 135 PRO A O 1
ATOM 1023 N N . LEU A 1 136 ? -22.197 9.475 31.259 1.00 90.00 136 LEU A N 1
ATOM 1024 C CA . LEU A 1 136 ? -20.871 10.039 31.007 1.00 90.00 136 LEU A CA 1
ATOM 1025 C C . LEU A 1 136 ? -20.761 11.476 31.532 1.00 90.00 136 LEU A C 1
ATOM 1027 O O . LEU A 1 136 ? -19.786 11.791 32.214 1.00 90.00 136 LEU A O 1
ATOM 1031 N N . THR A 1 137 ? -21.756 12.340 31.292 1.00 90.69 137 THR A N 1
ATOM 1032 C CA . THR A 1 137 ? -21.719 13.706 31.847 1.00 90.69 137 THR A CA 1
ATOM 1033 C C . THR A 1 137 ? -21.741 13.688 33.373 1.00 90.69 137 THR A C 1
ATOM 1035 O O . THR A 1 137 ? -21.047 14.487 33.997 1.00 90.69 137 THR A O 1
ATOM 1038 N N . THR A 1 138 ? -22.456 12.734 33.977 1.00 88.44 138 THR A N 1
ATOM 1039 C CA . THR A 1 138 ? -22.522 12.540 35.436 1.00 88.44 138 THR A CA 1
ATOM 1040 C C . THR A 1 138 ? -21.153 12.187 36.009 1.00 88.44 138 THR A C 1
ATOM 1042 O O . THR A 1 138 ? -20.689 12.800 36.974 1.00 88.44 138 THR A O 1
ATOM 1045 N N . VAL A 1 139 ? -20.459 11.248 35.364 1.00 87.31 139 VAL A N 1
ATOM 1046 C CA . VAL A 1 139 ? -19.081 10.864 35.692 1.00 87.31 139 VAL A CA 1
ATOM 1047 C C . VAL A 1 139 ? -18.142 12.067 35.537 1.00 87.31 139 VAL A C 1
ATOM 1049 O O . VAL A 1 139 ? -17.401 12.390 36.464 1.00 87.31 139 VAL A O 1
ATOM 1052 N N . LEU A 1 140 ? -18.225 12.820 34.437 1.00 88.62 140 LEU A N 1
ATOM 1053 C CA . LEU A 1 140 ? -17.420 14.034 34.242 1.00 88.62 140 LEU A CA 1
ATOM 1054 C C . LEU A 1 140 ? -17.713 15.122 35.285 1.00 88.62 140 LEU A C 1
ATOM 1056 O O . LEU A 1 140 ? -16.810 15.871 35.669 1.00 88.62 140 LEU A O 1
ATOM 1060 N N . GLN A 1 141 ? -18.947 15.230 35.783 1.00 86.31 141 GLN A N 1
ATOM 1061 C CA . GLN A 1 141 ? -19.278 16.167 36.857 1.00 86.31 141 GLN A CA 1
ATOM 1062 C C . GLN A 1 141 ? -18.578 15.836 38.172 1.00 86.31 141 GLN A C 1
ATOM 1064 O O . GLN A 1 141 ? -18.142 16.760 38.864 1.00 86.31 141 GLN A O 1
ATOM 1069 N N . GLY A 1 142 ? -18.391 14.552 38.476 1.00 80.88 142 GLY A N 1
ATOM 1070 C CA . GLY A 1 142 ? -17.650 14.114 39.657 1.00 80.88 142 GLY A CA 1
ATOM 1071 C C . GLY A 1 142 ? -16.136 14.356 39.585 1.00 80.88 142 GLY A C 1
ATOM 1072 O O . GLY A 1 142 ? -15.460 14.244 40.609 1.00 80.88 142 GLY A O 1
ATOM 1073 N N . VAL A 1 143 ? -15.583 14.692 38.411 1.00 84.19 143 VAL A N 1
ATOM 1074 C CA . VAL A 1 143 ? -14.152 14.986 38.258 1.00 84.19 143 VAL A CA 1
ATOM 1075 C C . VAL A 1 143 ? -13.823 16.313 38.946 1.00 84.19 143 VAL A C 1
ATOM 1077 O O . VAL A 1 143 ? -14.419 17.355 38.664 1.00 84.19 143 VAL A O 1
ATOM 1080 N N . GLU A 1 144 ? -12.841 16.272 39.846 1.00 83.25 144 GLU A N 1
ATOM 1081 C CA . GLU A 1 144 ? -12.302 17.426 40.570 1.00 83.25 144 GLU A CA 1
ATOM 1082 C C . GLU A 1 144 ? -10.873 17.748 40.099 1.00 83.25 144 GLU A C 1
ATOM 1084 O O . GLU A 1 144 ? -10.209 16.930 39.459 1.00 83.25 144 GLU A O 1
ATOM 1089 N N . ALA A 1 145 ? -10.372 18.942 40.427 1.00 83.25 145 ALA A N 1
ATOM 1090 C CA . ALA A 1 145 ? -8.966 19.285 40.213 1.00 83.25 145 ALA A CA 1
ATOM 1091 C C . ALA A 1 145 ? -8.043 18.428 41.103 1.00 83.25 145 ALA A C 1
ATOM 1093 O O . ALA A 1 145 ? -8.382 18.104 42.243 1.00 83.25 145 ALA A O 1
ATOM 1094 N N . SER A 1 146 ? -6.856 18.089 40.598 1.00 80.38 146 SER A N 1
ATOM 1095 C CA . SER A 1 146 ? -5.813 17.399 41.367 1.00 80.38 146 SER A CA 1
ATOM 1096 C C . SER A 1 146 ? -4.678 18.367 41.728 1.00 80.38 146 SER A C 1
ATOM 1098 O O . SER A 1 146 ? -4.693 19.528 41.326 1.00 80.38 146 SER A O 1
ATOM 1100 N N . LYS A 1 147 ? -3.681 17.914 42.504 1.00 81.31 147 LYS A N 1
ATOM 1101 C CA . LYS A 1 147 ? -2.554 18.772 42.929 1.00 81.31 147 LYS A CA 1
ATOM 1102 C C . LYS A 1 147 ? -1.817 19.435 41.758 1.00 81.31 147 LYS A C 1
ATOM 1104 O O . LYS A 1 147 ? -1.358 20.560 41.920 1.00 81.31 147 LYS A O 1
ATOM 1109 N N . ASP A 1 148 ? -1.744 18.752 40.615 1.00 85.12 148 ASP A N 1
ATOM 1110 C CA . ASP A 1 148 ? -0.925 19.156 39.466 1.00 85.12 148 ASP A CA 1
ATOM 1111 C C . ASP A 1 148 ? -1.747 19.442 38.195 1.00 85.12 148 ASP A C 1
ATOM 1113 O O . ASP A 1 148 ? -1.167 19.779 37.166 1.00 85.12 148 ASP A O 1
ATOM 1117 N N . LYS A 1 149 ? -3.080 19.291 38.239 1.00 85.44 149 LYS A N 1
ATOM 1118 C CA . LYS A 1 149 ? -3.970 19.439 37.075 1.00 85.44 149 LYS A CA 1
ATOM 1119 C C . LYS A 1 149 ? -5.292 20.095 37.448 1.00 85.44 149 LYS A C 1
ATOM 1121 O O . LYS A 1 149 ? -5.884 19.798 38.488 1.00 85.44 149 LYS A O 1
ATOM 1126 N N . THR A 1 150 ? -5.775 20.953 36.565 1.00 89.69 150 THR A N 1
ATOM 1127 C CA . THR A 1 150 ? -7.110 21.551 36.619 1.00 89.69 150 THR A CA 1
ATOM 1128 C C . THR A 1 150 ? -8.209 20.503 36.407 1.00 89.69 150 THR A C 1
ATOM 1130 O O . THR A 1 150 ? -7.956 19.375 35.980 1.00 89.69 150 THR A O 1
ATOM 1133 N N . ARG A 1 151 ? -9.458 20.877 36.717 1.00 85.69 151 ARG A N 1
ATOM 1134 C CA . ARG A 1 151 ? -10.640 20.026 36.498 1.00 85.69 151 ARG A CA 1
ATOM 1135 C C . ARG A 1 151 ? -10.777 19.618 35.025 1.00 85.69 151 ARG A C 1
ATOM 1137 O O . ARG A 1 151 ? -10.937 18.437 34.745 1.00 85.69 151 ARG A O 1
ATOM 1144 N N . GLU A 1 152 ? -10.636 20.582 34.120 1.00 86.75 152 GLU A N 1
ATOM 1145 C CA . GLU A 1 152 ? -10.737 20.394 32.665 1.00 86.75 152 GLU A CA 1
ATOM 1146 C C . GLU A 1 152 ? -9.646 19.452 32.134 1.00 86.75 152 GLU A C 1
ATOM 1148 O O . GLU A 1 152 ? -9.911 18.549 31.346 1.00 86.75 152 GLU A O 1
ATOM 1153 N N . GLU A 1 153 ? -8.407 19.592 32.620 1.00 87.75 153 GLU A N 1
ATOM 1154 C CA . GLU A 1 153 ? -7.313 18.688 32.239 1.00 87.75 153 GLU A CA 1
ATOM 1155 C C . GLU A 1 153 ? -7.589 17.245 32.674 1.00 87.75 153 GLU A C 1
ATOM 1157 O O . GLU A 1 153 ? -7.349 16.320 31.900 1.00 87.75 153 GLU A O 1
ATOM 1162 N N . ASN A 1 154 ? -8.133 17.046 33.879 1.00 85.69 154 ASN A N 1
ATOM 1163 C CA . ASN A 1 154 ? -8.513 15.718 34.362 1.00 85.69 154 ASN A CA 1
ATOM 1164 C C . ASN A 1 154 ? -9.699 15.127 33.577 1.00 85.69 154 ASN A C 1
ATOM 1166 O O . ASN A 1 154 ? -9.727 13.922 33.333 1.00 85.69 154 ASN A O 1
ATOM 1170 N N . ARG A 1 155 ? -10.674 15.951 33.171 1.00 88.50 155 ARG A N 1
ATOM 1171 C CA . ARG A 1 155 ? -11.820 15.512 32.358 1.00 88.50 155 ARG A CA 1
ATOM 1172 C C . ARG A 1 155 ? -11.395 15.088 30.964 1.00 88.50 155 ARG A C 1
ATOM 1174 O O . ARG A 1 155 ? -11.727 13.985 30.539 1.00 88.50 155 ARG A O 1
ATOM 1181 N N . LYS A 1 156 ? -10.605 15.925 30.289 1.00 88.31 156 LYS A N 1
ATOM 1182 C CA . LYS A 1 156 ? -10.018 15.600 28.987 1.00 88.31 156 LYS A CA 1
ATOM 1183 C C . LYS A 1 156 ? -9.229 14.296 29.049 1.00 88.31 156 LYS A C 1
ATOM 1185 O O . LYS A 1 156 ? -9.383 13.430 28.198 1.00 88.31 156 LYS A O 1
ATOM 1190 N N . GLU A 1 157 ? -8.418 14.141 30.089 1.00 85.56 157 GLU A N 1
ATOM 1191 C CA . GLU A 1 157 ? -7.624 12.940 30.296 1.00 85.56 157 GLU A CA 1
ATOM 1192 C C . GLU A 1 157 ? -8.490 11.680 30.480 1.00 85.56 157 GLU A C 1
ATOM 1194 O O . GLU A 1 157 ? -8.139 10.617 29.967 1.00 85.56 157 GLU A O 1
ATOM 1199 N N . LEU A 1 158 ? -9.616 11.782 31.192 1.00 86.50 158 LEU A N 1
ATOM 1200 C CA . LEU A 1 158 ? -10.563 10.678 31.347 1.00 86.50 158 LEU A CA 1
ATOM 1201 C C . LEU A 1 158 ? -11.257 10.329 30.022 1.00 86.50 158 LEU A C 1
ATOM 1203 O O . LEU A 1 158 ? -11.363 9.151 29.696 1.00 86.50 158 LEU A O 1
ATOM 1207 N N . LEU A 1 159 ? -11.673 11.328 29.238 1.00 89.75 159 LEU A N 1
ATOM 1208 C CA . LEU A 1 159 ? -12.266 11.113 27.912 1.00 89.75 159 LEU A CA 1
ATOM 1209 C C . LEU A 1 159 ? -11.301 10.388 26.969 1.00 89.75 159 LEU A C 1
ATOM 1211 O O . LEU A 1 159 ? -11.679 9.395 26.350 1.00 89.75 159 LEU A O 1
ATOM 1215 N N . GLU A 1 160 ? -10.039 10.824 26.925 1.00 87.81 160 GLU A N 1
ATOM 1216 C CA . GLU A 1 160 ? -8.984 10.156 26.155 1.00 87.81 160 GLU A CA 1
ATOM 1217 C C . GLU A 1 160 ? -8.750 8.717 26.639 1.00 87.81 160 GLU A C 1
ATOM 1219 O O . GLU A 1 160 ? -8.537 7.819 25.827 1.00 87.81 160 GLU A O 1
ATOM 1224 N N . ALA A 1 161 ? -8.801 8.478 27.955 1.00 85.88 161 ALA A N 1
ATOM 1225 C CA . ALA A 1 161 ? -8.622 7.144 28.524 1.00 85.88 161 ALA A CA 1
ATOM 1226 C C . ALA A 1 161 ? -9.735 6.182 28.112 1.00 85.88 161 ALA A C 1
ATOM 1228 O O . ALA A 1 161 ? -9.443 5.033 27.809 1.00 85.88 161 ALA A O 1
ATOM 1229 N N . LEU A 1 162 ? -10.980 6.657 28.086 1.00 88.50 162 LEU A N 1
ATOM 1230 C CA . LEU A 1 162 ? -12.152 5.884 27.670 1.00 88.50 162 LEU A CA 1
ATOM 1231 C C . LEU A 1 162 ? -12.300 5.829 26.132 1.00 88.50 162 LEU A C 1
ATOM 1233 O O . LEU A 1 162 ? -13.285 5.311 25.605 1.00 88.50 162 LEU A O 1
ATOM 1237 N N . GLY A 1 163 ? -11.332 6.392 25.399 1.00 88.31 163 GLY A N 1
ATOM 1238 C CA . GLY A 1 163 ? -11.290 6.398 23.942 1.00 88.31 163 GLY A CA 1
ATOM 1239 C C . GLY A 1 163 ? -12.413 7.211 23.291 1.00 88.31 163 GLY A C 1
ATOM 1240 O O . GLY A 1 163 ? -12.827 6.878 22.179 1.00 88.31 163 GLY A O 1
ATOM 1241 N N . ILE A 1 164 ? -12.938 8.233 23.970 1.00 90.31 164 ILE A N 1
ATOM 1242 C CA . ILE A 1 164 ? -13.994 9.103 23.447 1.00 90.31 164 ILE A CA 1
ATOM 1243 C C . ILE A 1 164 ? -13.389 10.145 22.504 1.00 90.31 164 ILE A C 1
ATOM 1245 O O . ILE A 1 164 ? -12.574 10.966 22.915 1.00 90.31 164 ILE A O 1
ATOM 1249 N N . ASP A 1 165 ? -13.831 10.129 21.245 1.00 87.94 165 ASP A N 1
ATOM 1250 C CA . ASP A 1 165 ? -13.414 11.072 20.196 1.00 87.94 165 ASP A CA 1
ATOM 1251 C C . ASP A 1 165 ? -14.391 12.258 20.064 1.00 87.94 165 ASP A C 1
ATOM 1253 O O . ASP A 1 165 ? -14.822 12.637 18.977 1.00 87.94 165 ASP A O 1
ATOM 1257 N N . PHE A 1 166 ? -14.782 12.817 21.209 1.00 88.94 166 PHE A N 1
ATOM 1258 C CA . PHE A 1 166 ? -15.485 14.093 21.313 1.00 88.94 166 PHE A CA 1
ATOM 1259 C C . PHE A 1 166 ? -14.715 14.996 22.265 1.00 88.94 166 PHE A C 1
ATOM 1261 O O . PHE A 1 166 ? -14.185 14.547 23.284 1.00 88.94 166 PHE A O 1
ATOM 1268 N N . SER A 1 167 ? -14.681 16.290 21.959 1.00 89.44 167 SER A N 1
ATOM 1269 C CA . SER A 1 167 ? -14.237 17.279 22.933 1.00 89.44 167 SER A CA 1
ATOM 1270 C C . SER A 1 167 ? -15.177 17.305 24.140 1.00 89.44 167 SER A C 1
ATOM 1272 O O . SER A 1 167 ? -16.347 16.933 24.054 1.00 89.44 167 SER A O 1
ATOM 1274 N N . GLU A 1 168 ? -14.680 17.794 25.276 1.00 87.88 168 GLU A N 1
ATOM 1275 C CA . GLU A 1 168 ? -15.494 17.937 26.486 1.00 87.88 168 GLU A CA 1
ATOM 1276 C C . GLU A 1 168 ? -16.788 18.717 26.215 1.00 87.88 168 GLU A C 1
ATOM 1278 O O . GLU A 1 168 ? -17.865 18.271 26.599 1.00 87.88 168 GLU A O 1
ATOM 1283 N N . SER A 1 169 ? -16.696 19.832 25.482 1.00 87.56 169 SER A N 1
ATOM 1284 C CA . SER A 1 169 ? -17.871 20.631 25.124 1.00 87.56 169 SER A CA 1
ATOM 1285 C C . SER A 1 169 ? -18.893 19.823 24.324 1.00 87.56 169 SER A C 1
ATOM 1287 O O . SER A 1 169 ? -20.088 19.863 24.612 1.00 87.56 169 SER A O 1
ATOM 1289 N N . GLU A 1 170 ? -18.432 19.032 23.356 1.00 89.69 170 GLU A N 1
ATOM 1290 C CA . GLU A 1 170 ? -19.308 18.196 22.538 1.00 89.69 170 GLU A CA 1
ATOM 1291 C C . GLU A 1 170 ? -20.026 17.123 23.360 1.00 89.69 170 GLU A C 1
ATOM 1293 O O . GLU A 1 170 ? -21.206 16.890 23.121 1.00 89.69 170 GLU A O 1
ATOM 1298 N N . VAL A 1 171 ? -19.374 16.529 24.366 1.00 89.50 171 VAL A N 1
ATOM 1299 C CA . VAL A 1 171 ? -20.012 15.552 25.270 1.00 89.50 171 VAL A CA 1
ATOM 1300 C C . VAL A 1 171 ? -21.168 16.175 26.065 1.00 89.50 171 VAL A C 1
ATOM 1302 O O . VAL A 1 171 ? -22.163 15.504 26.332 1.00 89.50 171 VAL A O 1
ATOM 1305 N N . PHE A 1 172 ? -21.068 17.458 26.421 1.00 87.75 172 PHE A N 1
ATOM 1306 C CA . PHE A 1 172 ? -22.120 18.175 27.148 1.00 87.75 172 PHE A CA 1
ATOM 1307 C C . PHE A 1 172 ? -23.186 18.812 26.247 1.00 87.75 172 PHE A C 1
ATOM 1309 O O . PHE A 1 172 ? -24.199 19.273 26.773 1.00 87.75 172 PHE A O 1
ATOM 1316 N N . THR A 1 173 ? -22.990 18.867 24.924 1.00 86.69 173 THR A N 1
ATOM 1317 C CA . THR A 1 173 ? -23.846 19.676 24.029 1.00 86.69 173 THR A CA 1
ATOM 1318 C C . THR A 1 173 ? -24.435 18.924 22.846 1.00 86.69 173 THR A C 1
ATOM 1320 O O . THR A 1 173 ? -25.545 19.241 22.403 1.00 86.69 173 THR A O 1
ATOM 1323 N N . LYS A 1 174 ? -23.740 17.907 22.326 1.00 86.50 174 LYS A N 1
ATOM 1324 C CA . LYS A 1 174 ? -24.241 17.085 21.225 1.00 86.50 174 LYS A CA 1
ATOM 1325 C C . LYS A 1 174 ? -25.245 16.063 21.749 1.00 86.50 174 LYS A C 1
ATOM 1327 O O . LYS A 1 174 ? -25.039 15.402 22.757 1.00 86.50 174 LYS A O 1
ATOM 1332 N N . ASN A 1 175 ? -26.332 15.891 21.003 1.00 82.19 175 ASN A N 1
ATOM 1333 C CA . ASN A 1 175 ? -27.297 14.823 21.244 1.00 82.19 175 ASN A CA 1
ATOM 1334 C C . ASN A 1 175 ? -26.789 13.522 20.604 1.00 82.19 175 ASN A C 1
ATOM 1336 O O . ASN A 1 175 ? -27.198 13.171 19.490 1.00 82.19 175 ASN A O 1
ATOM 1340 N N . THR A 1 176 ? -25.871 12.844 21.293 1.00 86.12 176 THR A N 1
ATOM 1341 C CA . THR A 1 176 ? -25.213 11.622 20.810 1.00 86.12 176 THR A CA 1
ATOM 1342 C C . THR A 1 176 ? -26.204 10.485 20.580 1.00 86.12 176 THR A C 1
ATOM 1344 O O . THR A 1 176 ? -26.097 9.795 19.572 1.00 86.12 176 THR A O 1
ATOM 1347 N N . TYR A 1 177 ? -27.263 10.368 21.378 1.00 82.75 177 TYR A N 1
ATOM 1348 C CA . TYR A 1 177 ? -28.317 9.379 21.142 1.00 82.75 177 TYR A CA 1
ATOM 1349 C C . TYR A 1 177 ? -29.010 9.540 19.786 1.00 82.75 177 TYR A C 1
ATOM 1351 O O . TYR A 1 177 ? -29.153 8.584 19.022 1.00 82.75 177 TYR A O 1
ATOM 1359 N N . LYS A 1 178 ? -29.409 10.766 19.428 1.00 81.19 178 LYS A N 1
ATOM 1360 C CA . LYS A 1 178 ? -30.009 11.034 18.113 1.00 81.19 178 LYS A CA 1
ATOM 1361 C C . LYS A 1 178 ? -28.996 10.858 16.982 1.00 81.19 178 LYS A C 1
ATOM 1363 O O . LYS A 1 178 ? -29.378 10.466 15.880 1.00 81.19 178 LYS A O 1
ATOM 1368 N N . MET A 1 179 ? -27.725 11.169 17.240 1.00 84.19 179 MET A N 1
ATOM 1369 C CA . MET A 1 179 ? -26.639 10.921 16.291 1.00 84.19 179 MET A CA 1
ATOM 1370 C C . MET A 1 179 ? -26.456 9.417 16.032 1.00 84.19 179 MET A C 1
ATOM 1372 O O . MET A 1 179 ? -26.304 8.999 14.891 1.00 84.19 179 MET A O 1
ATOM 1376 N N . ALA A 1 180 ? -26.562 8.595 17.069 1.00 82.62 180 ALA A N 1
ATOM 1377 C CA . ALA A 1 180 ? -26.405 7.151 16.982 1.00 82.62 180 ALA A CA 1
ATOM 1378 C C . ALA A 1 180 ? -27.622 6.436 16.349 1.00 82.62 180 ALA A C 1
ATOM 1380 O O . ALA A 1 180 ? -27.456 5.412 15.697 1.00 82.62 180 ALA A O 1
ATOM 1381 N N . THR A 1 181 ? -28.839 6.985 16.480 1.00 76.81 181 THR A N 1
ATOM 1382 C CA . THR A 1 181 ? -30.100 6.306 16.088 1.00 76.81 181 THR A CA 1
ATOM 1383 C C . THR A 1 181 ? -30.723 6.736 14.753 1.00 76.81 181 THR A C 1
ATOM 1385 O O . THR A 1 181 ? -31.658 6.092 14.281 1.00 76.81 181 THR A O 1
ATOM 1388 N N . LYS A 1 182 ? -30.268 7.823 14.120 1.00 71.62 182 LYS A N 1
ATOM 1389 C CA . LYS A 1 182 ? -30.842 8.301 12.842 1.00 71.62 182 LYS A CA 1
ATOM 1390 C C . LYS A 1 182 ? -30.577 7.321 11.678 1.00 71.62 182 LYS A C 1
ATOM 1392 O O . LYS A 1 182 ? -29.625 6.549 11.703 1.00 71.62 182 LYS A O 1
ATOM 1397 N N . GLU A 1 183 ? -31.376 7.401 10.611 1.00 62.06 183 GLU A N 1
ATOM 1398 C CA . GLU A 1 183 ? -30.996 6.850 9.298 1.00 62.06 183 GLU A CA 1
ATOM 1399 C C . GLU A 1 183 ? -30.026 7.820 8.604 1.00 62.06 183 GLU A C 1
ATOM 1401 O O . GLU A 1 183 ? -30.313 9.018 8.517 1.00 62.06 183 GLU A O 1
ATOM 1406 N N . TRP A 1 184 ? -28.881 7.314 8.136 1.00 63.09 184 TRP A N 1
ATOM 1407 C CA . TRP A 1 184 ? -27.749 8.129 7.674 1.00 63.09 184 TRP A CA 1
ATOM 1408 C C . TRP A 1 184 ? -27.314 7.801 6.246 1.00 63.09 184 TRP A C 1
ATOM 1410 O O . TRP A 1 184 ? -27.556 6.708 5.735 1.00 63.09 184 TRP A O 1
ATOM 1420 N N . SER A 1 185 ? -26.640 8.772 5.629 1.00 58.59 185 SER A N 1
ATOM 1421 C CA . SER A 1 185 ? -25.862 8.604 4.399 1.00 58.59 185 SER A CA 1
ATOM 1422 C C . SER A 1 185 ? -24.446 8.084 4.707 1.00 58.59 185 SER A C 1
ATOM 1424 O O . SER A 1 185 ? -23.958 8.279 5.819 1.00 58.59 185 SER A O 1
ATOM 1426 N N . GLU A 1 186 ? -23.755 7.470 3.735 1.00 61.59 186 GLU A N 1
ATOM 1427 C CA . GLU A 1 186 ? -22.362 6.989 3.902 1.00 61.59 186 GLU A CA 1
ATOM 1428 C C . GLU A 1 186 ? -21.398 8.098 4.376 1.00 61.59 186 GLU A C 1
ATOM 1430 O O . GLU A 1 186 ? -20.467 7.833 5.128 1.00 61.59 186 GLU A O 1
ATOM 1435 N N . SER A 1 187 ? -21.651 9.366 4.023 1.00 63.81 187 SER A N 1
ATOM 1436 C CA . SER A 1 187 ? -20.812 10.507 4.426 1.00 63.81 187 SER A CA 1
ATOM 1437 C C . SER A 1 187 ? -20.888 10.891 5.912 1.00 63.81 187 SER A C 1
ATOM 1439 O O . SER A 1 187 ? -20.110 11.732 6.353 1.00 63.81 187 SER A O 1
ATOM 1441 N N . GLU A 1 188 ? -21.817 10.321 6.683 1.00 76.56 188 GLU A N 1
ATOM 1442 C CA . GLU A 1 188 ? -22.029 10.635 8.108 1.00 76.56 188 GLU A CA 1
ATOM 1443 C C . GLU A 1 188 ? -21.699 9.439 9.028 1.00 76.56 188 GLU A C 1
ATOM 1445 O O . GLU A 1 188 ? -21.965 9.474 10.232 1.00 76.56 188 GLU A O 1
ATOM 1450 N N . GLU A 1 189 ? -21.106 8.372 8.476 1.00 80.31 189 GLU A N 1
ATOM 1451 C CA . GLU A 1 189 ? -20.857 7.119 9.195 1.00 80.31 189 GLU A CA 1
ATOM 1452 C C . GLU A 1 189 ? -19.868 7.275 10.363 1.00 80.31 189 GLU A C 1
ATOM 1454 O O . GLU A 1 189 ? -20.076 6.683 11.426 1.00 80.31 189 GLU A O 1
ATOM 1459 N N . ASP A 1 190 ? -18.834 8.102 10.201 1.00 84.44 190 ASP A N 1
ATOM 1460 C CA . ASP A 1 190 ? -17.807 8.310 11.227 1.00 84.44 190 ASP A CA 1
ATOM 1461 C C . ASP A 1 190 ? -18.368 9.004 12.477 1.00 84.44 190 ASP A C 1
ATOM 1463 O O . ASP A 1 190 ? -18.177 8.521 13.594 1.00 84.44 190 ASP A O 1
ATOM 1467 N N . GLU A 1 191 ? -19.121 10.098 12.320 1.00 84.31 191 GLU A N 1
ATOM 1468 C CA . GLU A 1 191 ? -19.740 10.809 13.453 1.00 84.31 191 GLU A CA 1
ATOM 1469 C C . GLU A 1 191 ? -20.781 9.940 14.176 1.00 84.31 191 GLU A C 1
ATOM 1471 O O . GLU A 1 191 ? -20.898 10.005 15.403 1.00 84.31 191 GLU A O 1
ATOM 1476 N N . ARG A 1 192 ? -21.497 9.072 13.446 1.00 84.81 192 ARG A N 1
ATOM 1477 C CA . ARG A 1 192 ? -22.393 8.073 14.044 1.00 84.81 192 ARG A CA 1
ATOM 1478 C C . ARG A 1 192 ? -21.615 7.087 14.917 1.00 84.81 192 ARG A C 1
ATOM 1480 O O . ARG A 1 192 ? -21.999 6.885 16.064 1.00 84.81 192 ARG A O 1
ATOM 1487 N N . LYS A 1 193 ? -20.513 6.509 14.418 1.00 86.69 193 LYS A N 1
ATOM 1488 C CA . LYS A 1 193 ? -19.675 5.563 15.186 1.00 86.69 193 LYS A CA 1
ATOM 1489 C C . LYS A 1 193 ? -19.117 6.199 16.462 1.00 86.69 193 LYS A C 1
ATOM 1491 O O . LYS A 1 193 ? -19.094 5.553 17.510 1.00 86.69 193 LYS A O 1
ATOM 1496 N N . LYS A 1 194 ? -18.722 7.478 16.408 1.00 89.44 194 LYS A N 1
ATOM 1497 C CA . LYS A 1 194 ? -18.305 8.235 17.602 1.00 89.44 194 LYS A CA 1
ATOM 1498 C C . LYS A 1 194 ? -19.441 8.365 18.613 1.00 89.44 194 LYS A C 1
ATOM 1500 O O . LYS A 1 194 ? -19.240 8.103 19.797 1.00 89.44 194 LYS A O 1
ATOM 1505 N N . ALA A 1 195 ? -20.633 8.747 18.153 1.00 88.38 195 ALA A N 1
ATOM 1506 C CA . ALA A 1 195 ? -21.808 8.886 19.006 1.00 88.38 195 ALA A CA 1
ATOM 1507 C C . ALA A 1 195 ? -22.233 7.549 19.637 1.00 88.38 195 ALA A C 1
ATOM 1509 O O . ALA A 1 195 ? -22.503 7.500 20.833 1.00 88.38 195 ALA A O 1
ATOM 1510 N N . GLU A 1 196 ? -22.203 6.453 18.877 1.00 87.12 196 GLU A N 1
ATOM 1511 C CA . GLU A 1 196 ? -22.467 5.102 19.389 1.00 87.12 196 GLU A CA 1
ATOM 1512 C C . GLU A 1 196 ? -21.497 4.703 20.496 1.00 87.12 196 GLU A C 1
ATOM 1514 O O . GLU A 1 196 ? -21.913 4.122 21.497 1.00 87.12 196 GLU A O 1
ATOM 1519 N N . LYS A 1 197 ? -20.212 5.044 20.347 1.00 89.44 197 LYS A N 1
ATOM 1520 C CA . LYS A 1 197 ? -19.213 4.782 21.384 1.00 89.44 197 LYS A CA 1
ATOM 1521 C C . LYS A 1 197 ? -19.540 5.519 22.685 1.00 89.44 197 LYS A C 1
ATOM 1523 O O . LYS A 1 197 ? -19.424 4.921 23.750 1.00 89.44 197 LYS A O 1
ATOM 1528 N N . VAL A 1 198 ? -19.982 6.779 22.611 1.00 89.81 198 VAL A N 1
ATOM 1529 C CA . VAL A 1 198 ? -20.403 7.555 23.794 1.00 89.81 198 VAL A CA 1
ATOM 1530 C C . VAL A 1 198 ? -21.586 6.905 24.500 1.00 89.81 198 VAL A C 1
ATOM 1532 O O . VAL A 1 198 ? -21.551 6.754 25.719 1.00 89.81 198 VAL A O 1
ATOM 1535 N N . GLU A 1 199 ? -22.610 6.497 23.755 1.00 87.12 199 GLU A N 1
ATOM 1536 C CA . GLU A 1 199 ? -23.812 5.904 24.346 1.00 87.12 199 GLU A CA 1
ATOM 1537 C C . GLU A 1 199 ? -23.536 4.524 24.960 1.00 87.12 199 GLU A C 1
ATOM 1539 O O . GLU A 1 199 ? -23.950 4.249 26.086 1.00 87.12 199 GLU A O 1
ATOM 1544 N N . LYS A 1 200 ? -22.764 3.672 24.271 1.00 87.44 200 LYS A N 1
ATOM 1545 C CA . LYS A 1 200 ? -22.334 2.368 24.802 1.00 87.44 200 LYS A CA 1
ATOM 1546 C C . LYS A 1 200 ? -21.520 2.516 26.078 1.00 87.44 200 LYS A C 1
ATOM 1548 O O . LYS A 1 200 ? -21.783 1.823 27.059 1.00 87.44 200 LYS A O 1
ATOM 1553 N N . LEU A 1 201 ? -20.575 3.453 26.082 1.00 90.56 201 LEU A N 1
ATOM 1554 C CA . LEU A 1 201 ? -19.785 3.760 27.263 1.00 90.56 201 LEU A CA 1
ATOM 1555 C C . LEU A 1 201 ? -20.658 4.316 28.397 1.00 90.56 201 LEU A C 1
ATOM 1557 O O . LEU A 1 201 ? -20.426 3.986 29.556 1.00 90.56 201 LEU A O 1
ATOM 1561 N N . GLY A 1 202 ? -21.676 5.117 28.075 1.00 88.31 202 GLY A N 1
ATOM 1562 C CA . GLY A 1 202 ? -22.689 5.571 29.026 1.00 88.31 202 GLY A CA 1
ATOM 1563 C C . GLY A 1 202 ? -23.346 4.398 29.756 1.00 88.31 202 GLY A C 1
ATOM 1564 O O . GLY A 1 202 ? -23.283 4.342 30.983 1.00 88.31 202 GLY A O 1
ATOM 1565 N N . MET A 1 203 ? -23.851 3.410 29.011 1.00 84.38 203 MET A N 1
ATOM 1566 C CA . MET A 1 203 ? -24.457 2.201 29.587 1.00 84.38 203 MET A CA 1
ATOM 1567 C C . MET A 1 203 ? -23.465 1.400 30.449 1.00 84.38 203 MET A C 1
ATOM 1569 O O . MET A 1 203 ? -23.802 0.971 31.556 1.00 84.38 203 MET A O 1
ATOM 1573 N N . GLN A 1 204 ? -22.222 1.232 29.981 1.00 89.88 204 GLN A N 1
ATOM 1574 C CA . GLN A 1 204 ? -21.169 0.549 30.746 1.00 89.88 204 GLN A CA 1
ATOM 1575 C C . GLN A 1 204 ? -20.854 1.283 32.061 1.00 89.88 204 GLN A C 1
ATOM 1577 O O . GLN A 1 204 ? -20.694 0.664 33.115 1.00 89.88 204 GLN A O 1
ATOM 1582 N N . LEU A 1 205 ? -20.791 2.618 32.029 1.00 89.88 205 LEU A N 1
ATOM 1583 C CA . LEU A 1 205 ? -20.577 3.443 33.217 1.00 89.88 205 LEU A CA 1
ATOM 1584 C C . LEU A 1 205 ? -21.761 3.356 34.184 1.00 89.88 205 LEU A C 1
ATOM 1586 O O . LEU A 1 205 ? -21.527 3.269 35.388 1.00 89.88 205 LEU A O 1
ATOM 1590 N N . THR A 1 206 ? -23.004 3.303 33.698 1.00 86.44 206 THR A N 1
ATOM 1591 C CA . THR A 1 206 ? -24.183 3.062 34.546 1.00 86.44 206 THR A CA 1
ATOM 1592 C C . THR A 1 206 ? -24.058 1.732 35.289 1.00 86.44 206 THR A C 1
ATOM 1594 O O . THR A 1 206 ? -24.237 1.690 36.512 1.00 86.44 206 THR A O 1
ATOM 1597 N N . LEU A 1 207 ? -23.680 0.652 34.592 1.00 87.81 207 LEU A N 1
ATOM 1598 C CA . LEU A 1 207 ? -23.460 -0.655 35.217 1.00 87.81 207 LEU A CA 1
ATOM 1599 C C . LEU A 1 207 ? -22.327 -0.609 36.257 1.00 87.81 207 LEU A C 1
ATOM 1601 O O . LEU A 1 207 ? -22.471 -1.140 37.364 1.00 87.81 207 LEU A O 1
ATOM 1605 N N . MET A 1 208 ? -21.226 0.080 35.941 1.00 90.94 208 MET A N 1
ATOM 1606 C CA . MET A 1 208 ? -20.109 0.288 36.867 1.00 90.94 208 MET A CA 1
ATOM 1607 C C . MET A 1 208 ? -20.520 1.087 38.107 1.00 90.94 208 MET A C 1
ATOM 1609 O O . MET A 1 208 ? -20.139 0.699 39.206 1.00 90.94 208 MET A O 1
ATOM 1613 N N . ILE A 1 209 ? -21.309 2.158 37.970 1.00 87.75 209 ILE A N 1
ATOM 1614 C CA . ILE A 1 209 ? -21.782 2.984 39.094 1.00 87.75 209 ILE A CA 1
ATOM 1615 C C . ILE A 1 209 ? -22.698 2.170 40.007 1.00 87.75 209 ILE A C 1
ATOM 1617 O O . ILE A 1 209 ? -22.468 2.138 41.216 1.00 87.75 209 ILE A O 1
ATOM 1621 N N . LYS A 1 210 ? -23.695 1.470 39.446 1.00 86.94 210 LYS A N 1
ATOM 1622 C CA . LYS A 1 210 ? -24.605 0.610 40.224 1.00 86.94 210 LYS A CA 1
ATOM 1623 C C . LYS A 1 210 ? -23.826 -0.469 40.980 1.00 86.94 210 LYS A C 1
ATOM 1625 O O . LYS A 1 210 ? -24.048 -0.680 42.172 1.00 86.94 210 LYS A O 1
ATOM 1630 N N . THR A 1 211 ? -22.868 -1.115 40.315 1.00 90.38 211 THR A N 1
ATOM 1631 C CA . THR A 1 211 ? -22.030 -2.154 40.935 1.00 90.38 211 THR A CA 1
ATOM 1632 C C . THR A 1 211 ? -21.099 -1.591 42.000 1.00 90.38 211 THR A C 1
ATOM 1634 O O . THR A 1 211 ? -21.012 -2.143 43.094 1.00 90.38 211 THR A O 1
ATOM 1637 N N . ALA A 1 212 ? -20.448 -0.465 41.721 1.00 91.75 212 ALA A N 1
ATOM 1638 C CA . ALA A 1 212 ? -19.611 0.245 42.677 1.00 91.75 212 ALA A CA 1
ATOM 1639 C C . ALA A 1 212 ? -20.402 0.636 43.931 1.00 91.75 212 ALA A C 1
ATOM 1641 O O . ALA A 1 212 ? -19.879 0.481 45.030 1.00 91.75 212 ALA A O 1
ATOM 1642 N N . GLN A 1 213 ? -21.660 1.065 43.777 1.00 89.25 213 GLN A N 1
ATOM 1643 C CA . GLN A 1 213 ? -22.555 1.386 44.889 1.00 89.25 213 GLN A CA 1
ATOM 1644 C C . GLN A 1 213 ? -22.809 0.149 45.753 1.00 89.25 213 GLN A C 1
ATOM 1646 O O . GLN A 1 213 ? -22.490 0.154 46.938 1.00 89.25 213 GLN A O 1
ATOM 1651 N N . MET A 1 214 ? -23.270 -0.949 45.148 1.00 89.06 214 MET A N 1
ATOM 1652 C CA . MET A 1 214 ? -23.524 -2.199 45.873 1.00 89.06 214 MET A CA 1
ATOM 1653 C C . MET A 1 214 ? -22.274 -2.747 46.568 1.00 89.06 214 MET A C 1
ATOM 1655 O O . MET A 1 214 ? -22.365 -3.269 47.676 1.00 89.06 214 MET A O 1
ATOM 1659 N N . VAL A 1 215 ? -21.102 -2.632 45.932 1.00 90.62 215 VAL A N 1
ATOM 1660 C CA . VAL A 1 215 ? -19.822 -3.055 46.514 1.00 90.62 215 VAL A CA 1
ATOM 1661 C C . VAL A 1 215 ? -19.413 -2.145 47.672 1.00 90.62 215 VAL A C 1
ATOM 1663 O O . VAL A 1 215 ? -18.984 -2.647 48.710 1.00 90.62 215 VAL A O 1
ATOM 1666 N N . ALA A 1 216 ? -19.551 -0.828 47.519 1.00 89.25 216 ALA A N 1
ATOM 1667 C CA . ALA A 1 216 ? -19.220 0.163 48.538 1.00 89.25 216 ALA A CA 1
ATOM 1668 C C . ALA A 1 216 ? -20.062 -0.002 49.809 1.00 89.25 216 ALA A C 1
ATOM 1670 O O . ALA A 1 216 ? -19.539 0.148 50.909 1.00 89.25 216 ALA A O 1
ATOM 1671 N N . GLU A 1 217 ? -21.335 -0.364 49.664 1.00 87.81 217 GLU A N 1
ATOM 1672 C CA . GLU A 1 217 ? -22.263 -0.575 50.779 1.00 87.81 217 GLU A CA 1
ATOM 1673 C C . GLU A 1 217 ? -21.998 -1.871 51.560 1.00 87.81 217 GLU A C 1
ATOM 1675 O O . GLU A 1 217 ? -22.531 -2.057 52.662 1.00 87.81 217 GLU A O 1
ATOM 1680 N N . ILE A 1 218 ? -21.150 -2.769 51.036 1.00 82.69 218 ILE A N 1
ATOM 1681 C CA . ILE A 1 218 ? -20.735 -3.969 51.765 1.00 82.69 218 ILE A CA 1
ATOM 1682 C C . ILE A 1 218 ? -20.046 -3.530 53.060 1.00 82.69 218 ILE A C 1
ATOM 1684 O O . ILE A 1 218 ? -19.007 -2.877 53.037 1.00 82.69 218 ILE A O 1
ATOM 1688 N N . ASP A 1 219 ? -20.608 -3.932 54.196 1.00 77.56 219 ASP A N 1
ATOM 1689 C CA . ASP A 1 219 ? -20.186 -3.570 55.556 1.00 77.56 219 ASP A CA 1
ATOM 1690 C C . ASP A 1 219 ? -20.364 -2.084 55.942 1.00 77.56 219 ASP A C 1
ATOM 1692 O O . ASP A 1 219 ? -20.606 -1.812 57.119 1.00 77.56 219 ASP A O 1
ATOM 1696 N N . ALA A 1 220 ? -20.282 -1.137 54.998 1.00 78.00 220 ALA A N 1
ATOM 1697 C CA . ALA A 1 220 ? -20.388 0.304 55.258 1.00 78.00 220 ALA A CA 1
ATOM 1698 C C . ALA A 1 220 ? -21.830 0.791 55.506 1.00 78.00 220 ALA A C 1
ATOM 1700 O O . ALA A 1 220 ? -22.024 1.853 56.102 1.00 78.00 220 ALA A O 1
ATOM 1701 N N . GLY A 1 221 ? -22.840 0.011 55.100 1.00 80.62 221 GLY A N 1
ATOM 1702 C CA . GLY A 1 221 ? -24.240 0.444 55.117 1.00 80.62 221 GLY A CA 1
ATOM 1703 C C . GLY A 1 221 ? -24.552 1.376 53.945 1.00 80.62 221 GLY A C 1
ATOM 1704 O O . GLY A 1 221 ? -23.859 1.338 52.941 1.00 80.62 221 GLY A O 1
ATOM 1705 N N . GLU A 1 222 ? -25.602 2.191 54.057 1.00 84.38 222 GLU A N 1
ATOM 1706 C CA . GLU A 1 222 ? -26.018 3.119 52.994 1.00 84.38 222 GLU A CA 1
ATOM 1707 C C . GLU A 1 222 ? -24.972 4.233 52.799 1.00 84.38 222 GLU A C 1
ATOM 1709 O O . GLU A 1 222 ? -24.664 4.981 53.732 1.00 84.38 222 GLU A O 1
ATOM 1714 N N . VAL A 1 223 ? -24.422 4.338 51.586 1.00 84.19 223 VAL A N 1
ATOM 1715 C CA . VAL A 1 223 ? -23.393 5.322 51.206 1.00 84.19 223 VAL A CA 1
ATOM 1716 C C . VAL A 1 223 ? -23.974 6.273 50.167 1.00 84.19 223 VAL A C 1
ATOM 1718 O O . VAL A 1 223 ? -24.738 5.866 49.298 1.00 84.19 223 VAL A O 1
ATOM 1721 N N . SER A 1 224 ? -23.614 7.556 50.207 1.00 82.69 224 SER A N 1
ATOM 1722 C CA . SER A 1 224 ? -24.131 8.494 49.205 1.00 82.69 224 SER A CA 1
ATOM 1723 C C . SER A 1 224 ? -23.545 8.222 47.809 1.00 82.69 224 SER A C 1
ATOM 1725 O O . SER A 1 224 ? -22.331 8.064 47.657 1.00 82.69 224 SER A O 1
ATOM 1727 N N . GLN A 1 225 ? -24.384 8.249 46.767 1.00 78.38 225 GLN A N 1
ATOM 1728 C CA . GLN A 1 225 ? -23.966 8.017 45.374 1.00 78.38 225 GLN A CA 1
ATOM 1729 C C . GLN A 1 225 ? -22.824 8.948 44.943 1.00 78.38 225 GLN A C 1
ATOM 1731 O O . GLN A 1 225 ? -21.884 8.537 44.267 1.00 78.38 225 GLN A O 1
ATOM 1736 N N . LYS A 1 226 ? -22.842 10.200 45.416 1.00 78.31 226 LYS A N 1
ATOM 1737 C CA . LYS A 1 226 ? -21.768 11.180 45.202 1.00 78.31 226 LYS A CA 1
ATOM 1738 C C . LYS A 1 226 ? -20.400 10.675 45.671 1.00 78.31 226 LYS A C 1
ATOM 1740 O O . LYS A 1 226 ? -19.385 10.950 45.032 1.00 78.31 226 LYS A O 1
ATOM 1745 N N . GLU A 1 227 ? -20.346 9.972 46.798 1.00 82.94 227 GLU A N 1
ATOM 1746 C CA . GLU A 1 227 ? -19.097 9.433 47.341 1.00 82.94 227 GLU A CA 1
ATOM 1747 C C . GLU A 1 227 ? -18.603 8.235 46.548 1.00 82.94 227 GLU A C 1
ATOM 1749 O O . GLU A 1 227 ? -17.404 8.141 46.284 1.00 82.94 227 GLU A O 1
ATOM 1754 N N . VAL A 1 228 ? -19.524 7.380 46.112 1.00 85.50 228 VAL A N 1
ATOM 1755 C CA . VAL A 1 228 ? -19.220 6.224 45.271 1.00 85.50 228 VAL A CA 1
ATOM 1756 C C . VAL A 1 228 ? -18.740 6.659 43.892 1.00 85.50 228 VAL A C 1
ATOM 1758 O O . VAL A 1 228 ? -17.692 6.196 43.452 1.00 85.50 228 VAL A O 1
ATOM 1761 N N . VAL A 1 229 ? -19.420 7.606 43.237 1.00 83.75 229 VAL A N 1
ATOM 1762 C CA . VAL A 1 229 ? -18.994 8.164 41.941 1.00 83.75 229 VAL A CA 1
ATOM 1763 C C . VAL A 1 229 ? -17.603 8.789 42.060 1.00 83.75 229 VAL A C 1
ATOM 1765 O O . VAL A 1 229 ? -16.746 8.552 41.211 1.00 83.75 229 VAL A O 1
ATOM 1768 N N . LYS A 1 230 ? -17.323 9.518 43.149 1.00 83.81 230 LYS A N 1
ATOM 1769 C CA . LYS A 1 230 ? -15.990 10.083 43.405 1.00 83.81 230 LYS A CA 1
ATOM 1770 C C . LYS A 1 230 ? -14.918 9.003 43.597 1.00 83.81 230 LYS A C 1
ATOM 1772 O O . LYS A 1 230 ? -13.813 9.150 43.075 1.00 83.81 230 LYS A O 1
ATOM 1777 N N . ALA A 1 231 ? -15.227 7.935 44.331 1.00 88.56 231 ALA A N 1
ATOM 1778 C CA . ALA A 1 231 ? -14.316 6.808 44.520 1.00 88.56 231 ALA A CA 1
ATOM 1779 C C . ALA A 1 231 ? -14.066 6.054 43.201 1.00 88.56 231 ALA A C 1
ATOM 1781 O O . ALA A 1 231 ? -12.918 5.749 42.880 1.00 88.56 231 ALA A O 1
ATOM 1782 N N . LEU A 1 232 ? -15.117 5.825 42.408 1.00 90.12 232 LEU A N 1
ATOM 1783 C CA . LEU A 1 232 ? -15.054 5.173 41.098 1.00 90.12 232 LEU A CA 1
ATOM 1784 C C . LEU A 1 232 ? -14.178 5.964 40.128 1.00 90.12 232 LEU A C 1
ATOM 1786 O O . LEU A 1 232 ? -13.291 5.404 39.493 1.00 90.12 232 LEU A O 1
ATOM 1790 N N . LEU A 1 233 ? -14.367 7.279 40.073 1.00 85.50 233 LEU A N 1
ATOM 1791 C CA . LEU A 1 233 ? -13.546 8.185 39.275 1.00 85.50 233 LEU A CA 1
ATOM 1792 C C . LEU A 1 233 ? -12.074 8.156 39.673 1.00 85.50 233 LEU A C 1
ATOM 1794 O O . LEU A 1 233 ? -11.205 8.062 38.809 1.00 85.50 233 LEU A O 1
ATOM 1798 N N . GLY A 1 234 ? -11.791 8.229 40.977 1.00 84.19 234 GLY A N 1
ATOM 1799 C CA . GLY A 1 234 ? -10.426 8.133 41.488 1.00 84.19 234 GLY A CA 1
ATOM 1800 C C . GLY A 1 234 ? -9.759 6.823 41.071 1.00 84.19 234 GLY A C 1
ATOM 1801 O O . GLY A 1 234 ? -8.621 6.843 40.607 1.00 84.19 234 GLY A O 1
ATOM 1802 N N . ALA A 1 235 ? -10.496 5.715 41.163 1.00 89.44 235 ALA A N 1
ATOM 1803 C CA . ALA A 1 235 ? -10.029 4.398 40.755 1.00 89.44 235 ALA A CA 1
ATOM 1804 C C . ALA A 1 235 ? -9.763 4.308 39.241 1.00 89.44 235 ALA A C 1
ATOM 1806 O O . ALA A 1 235 ? -8.690 3.866 38.841 1.00 89.44 235 ALA A O 1
ATOM 1807 N N . LEU A 1 236 ? -10.679 4.796 38.396 1.00 87.62 236 LEU A N 1
ATOM 1808 C CA . LEU A 1 236 ? -10.494 4.825 36.939 1.00 87.62 236 LEU A CA 1
ATOM 1809 C C . LEU A 1 236 ? -9.271 5.675 36.546 1.00 87.62 236 LEU A C 1
ATOM 1811 O O . LEU A 1 236 ? -8.420 5.234 35.776 1.00 87.62 236 LEU A O 1
ATOM 1815 N N . ILE A 1 237 ? -9.122 6.874 37.119 1.00 81.81 237 ILE A N 1
ATOM 1816 C CA . ILE A 1 237 ? -7.974 7.760 36.849 1.00 81.81 237 ILE A CA 1
ATOM 1817 C C . ILE A 1 237 ? -6.649 7.135 37.320 1.00 81.81 237 ILE A C 1
ATOM 1819 O O . ILE A 1 237 ? -5.601 7.366 36.711 1.00 81.81 237 ILE A O 1
ATOM 1823 N N . GLU A 1 238 ? -6.659 6.357 38.402 1.00 83.31 238 GLU A N 1
ATOM 1824 C CA . GLU A 1 238 ? -5.471 5.650 38.881 1.00 83.31 238 GLU A CA 1
ATOM 1825 C C . GLU A 1 238 ? -5.081 4.504 37.939 1.00 83.31 238 GLU A C 1
ATOM 1827 O O . GLU A 1 238 ? -3.931 4.464 37.494 1.00 83.31 238 GLU A O 1
ATOM 1832 N N . GLU A 1 239 ? -6.034 3.652 37.551 1.00 83.69 239 GLU A N 1
ATOM 1833 C CA . GLU A 1 239 ? -5.802 2.533 36.625 1.00 83.69 239 GLU A CA 1
ATOM 1834 C C . GLU A 1 239 ? -5.374 3.001 35.227 1.00 83.69 239 GLU A C 1
ATOM 1836 O O . GLU A 1 239 ? -4.557 2.351 34.568 1.00 83.69 239 GLU A O 1
ATOM 1841 N N . LYS A 1 240 ? -5.827 4.187 34.799 1.00 72.25 240 LYS A N 1
ATOM 1842 C CA . LYS A 1 240 ? -5.349 4.844 33.573 1.00 72.25 240 LYS A CA 1
ATOM 1843 C C . LYS A 1 240 ? -3.823 4.950 33.516 1.00 72.25 240 LYS A C 1
ATOM 1845 O O . LYS A 1 240 ? -3.245 4.831 32.438 1.00 72.25 240 LYS A O 1
ATOM 1850 N N . LYS A 1 241 ? -3.136 5.194 34.641 1.00 65.25 241 LYS A N 1
ATOM 1851 C CA . LYS A 1 241 ? -1.663 5.323 34.644 1.00 65.25 241 LYS A CA 1
ATOM 1852 C C . LYS A 1 241 ? -0.963 4.060 34.136 1.00 65.25 241 LYS A C 1
ATOM 1854 O O . LYS A 1 241 ? 0.190 4.147 33.719 1.00 65.25 241 LYS A O 1
ATOM 1859 N N . SER A 1 242 ? -1.658 2.928 34.152 1.00 60.06 242 SER A N 1
ATOM 1860 C CA . SER A 1 242 ? -1.140 1.620 33.771 1.00 60.06 242 SER A CA 1
ATOM 1861 C C . SER A 1 242 ? -1.570 1.169 32.367 1.00 60.06 242 SER A C 1
ATOM 1863 O O . SER A 1 242 ? -0.955 0.242 31.844 1.00 60.06 242 SER A O 1
ATOM 1865 N N . THR A 1 243 ? -2.564 1.814 31.731 1.00 62.09 243 THR A N 1
ATOM 1866 C CA . THR A 1 243 ? -3.163 1.335 30.466 1.00 62.09 243 THR A CA 1
ATOM 1867 C C . THR A 1 243 ? -3.537 2.487 29.523 1.00 62.09 243 THR A C 1
ATOM 1869 O O . THR A 1 243 ? -4.222 3.431 29.913 1.00 62.09 243 THR A O 1
ATOM 1872 N N . LYS A 1 244 ? -3.102 2.409 28.258 1.00 60.66 244 LYS A N 1
ATOM 1873 C CA . LYS A 1 244 ? -3.498 3.321 27.172 1.00 60.66 244 LYS A CA 1
ATOM 1874 C C . LYS A 1 244 ? -4.661 2.649 26.433 1.00 60.66 244 LYS A C 1
ATOM 1876 O O . LYS A 1 244 ? -4.409 1.629 25.811 1.00 60.66 244 LYS A O 1
ATOM 1881 N N . ASP A 1 245 ? -5.866 3.213 26.521 1.00 70.50 245 ASP A N 1
ATOM 1882 C CA . ASP A 1 245 ? -7.156 2.647 26.061 1.00 70.50 245 ASP A CA 1
ATOM 1883 C C . ASP A 1 245 ? -7.838 1.732 27.099 1.00 70.50 245 ASP A C 1
ATOM 1885 O O . ASP A 1 245 ? -7.597 0.530 27.203 1.00 70.50 245 ASP A O 1
ATOM 1889 N N . MET A 1 246 ? -8.655 2.356 27.944 1.00 84.19 246 MET A N 1
ATOM 1890 C CA . MET A 1 246 ? -9.361 1.726 29.049 1.00 84.19 246 MET A CA 1
ATOM 1891 C C . MET A 1 246 ? -10.650 1.074 28.548 1.00 84.19 246 MET A C 1
ATOM 1893 O O . MET A 1 246 ? -11.650 1.746 28.311 1.00 84.19 246 MET A O 1
ATOM 1897 N N . GLN A 1 247 ? -10.624 -0.247 28.428 1.00 88.88 247 GLN A N 1
ATOM 1898 C CA . GLN A 1 247 ? -11.768 -1.058 28.016 1.00 88.88 247 GLN A CA 1
ATOM 1899 C C . GLN A 1 247 ? -12.504 -1.572 29.258 1.00 88.88 247 GLN A C 1
ATOM 1901 O O . GLN A 1 247 ? -11.947 -2.364 30.021 1.00 88.88 247 GLN A O 1
ATOM 1906 N N . LEU A 1 248 ? -13.737 -1.111 29.494 1.00 91.19 248 LEU A N 1
ATOM 1907 C CA . LEU A 1 248 ? -14.530 -1.456 30.687 1.00 91.19 248 LEU A CA 1
ATOM 1908 C C . LEU A 1 248 ? -15.017 -2.918 30.700 1.00 91.19 248 LEU A C 1
ATOM 1910 O O . LEU A 1 248 ? -15.569 -3.382 31.693 1.00 91.19 248 LEU A O 1
ATOM 1914 N N . GLU A 1 249 ? -14.787 -3.656 29.623 1.00 89.88 249 GLU A N 1
ATOM 1915 C CA . GLU A 1 249 ? -14.931 -5.107 29.505 1.00 89.88 249 GLU A CA 1
ATOM 1916 C C . GLU A 1 249 ? -13.689 -5.888 29.977 1.00 89.88 249 GLU A C 1
ATOM 1918 O O . GLU A 1 249 ? -13.716 -7.117 30.080 1.00 89.88 249 GLU A O 1
ATOM 1923 N N . ASN A 1 250 ? -12.579 -5.205 30.283 1.00 90.38 250 ASN A N 1
ATOM 1924 C CA . ASN A 1 250 ? -11.377 -5.853 30.792 1.00 90.38 250 ASN A CA 1
ATOM 1925 C C . ASN A 1 250 ? -11.586 -6.309 32.245 1.00 90.38 250 ASN A C 1
ATOM 1927 O O . ASN A 1 250 ? -11.697 -5.501 33.168 1.00 90.38 250 ASN A O 1
ATOM 1931 N N . LYS A 1 251 ? -11.580 -7.630 32.454 1.00 89.94 251 LYS A N 1
ATOM 1932 C CA . LYS A 1 251 ? -11.824 -8.265 33.760 1.00 89.94 251 LYS A CA 1
ATOM 1933 C C . LYS A 1 251 ? -10.883 -7.777 34.863 1.00 89.94 251 LYS A C 1
ATOM 1935 O O . LYS A 1 251 ? -11.330 -7.562 35.988 1.00 89.94 251 LYS A O 1
ATOM 1940 N N . GLU A 1 252 ? -9.598 -7.589 34.561 1.00 90.50 252 GLU A N 1
ATOM 1941 C CA . GLU A 1 252 ? -8.619 -7.163 35.567 1.00 90.50 252 GLU A CA 1
ATOM 1942 C C . GLU A 1 252 ? -8.782 -5.678 35.908 1.00 90.50 252 GLU A C 1
ATOM 1944 O O . GLU A 1 252 ? -8.736 -5.317 37.083 1.00 90.50 252 GLU A O 1
ATOM 1949 N N . LEU A 1 253 ? -9.073 -4.834 34.911 1.00 91.81 253 LEU A N 1
ATOM 1950 C CA . LEU A 1 253 ? -9.399 -3.425 35.135 1.00 91.81 253 LEU A CA 1
ATOM 1951 C C . LEU A 1 253 ? -10.623 -3.284 36.049 1.00 91.81 253 LEU A C 1
ATOM 1953 O O . LEU A 1 253 ? -10.544 -2.615 37.076 1.00 91.81 253 LEU A O 1
ATOM 1957 N N . VAL A 1 254 ? -11.747 -3.921 35.700 1.00 93.25 254 VAL A N 1
ATOM 1958 C CA . VAL A 1 254 ? -12.996 -3.827 36.479 1.00 93.25 254 VAL A CA 1
ATOM 1959 C C . VAL A 1 254 ? -12.771 -4.298 37.914 1.00 93.25 254 VAL A C 1
ATOM 1961 O O . VAL A 1 254 ? -13.218 -3.653 38.864 1.00 93.25 254 VAL A O 1
ATOM 1964 N N . LYS A 1 255 ? -12.017 -5.386 38.090 1.00 92.81 255 LYS A N 1
ATOM 1965 C CA . LYS A 1 255 ? -11.644 -5.917 39.403 1.00 92.81 255 LYS A CA 1
ATOM 1966 C C . LYS A 1 255 ? -10.836 -4.917 40.228 1.00 92.81 255 LYS A C 1
ATOM 1968 O O . LYS A 1 255 ? -11.183 -4.677 41.387 1.00 92.81 255 LYS A O 1
ATOM 1973 N N . ASN A 1 256 ? -9.799 -4.316 39.647 1.00 92.19 256 ASN A N 1
ATOM 1974 C CA . ASN A 1 256 ? -8.980 -3.315 40.332 1.00 92.19 256 ASN A CA 1
ATOM 1975 C C . ASN A 1 256 ? -9.809 -2.085 40.708 1.00 92.19 256 ASN A C 1
ATOM 1977 O O . ASN A 1 256 ? -9.747 -1.623 41.849 1.00 92.19 256 ASN A O 1
ATOM 1981 N N . VAL A 1 257 ? -10.643 -1.609 39.780 1.00 93.50 257 VAL A N 1
ATOM 1982 C CA . VAL A 1 257 ? -11.518 -0.453 39.988 1.00 93.50 257 VAL A CA 1
ATOM 1983 C C . VAL A 1 257 ? -12.485 -0.696 41.148 1.00 93.50 257 VAL A C 1
ATOM 1985 O O . VAL A 1 257 ? -12.511 0.094 42.091 1.00 93.50 257 VAL A O 1
ATOM 1988 N N . LEU A 1 258 ? -13.240 -1.801 41.139 1.00 93.88 258 LEU A N 1
ATOM 1989 C CA . LEU A 1 258 ? -14.213 -2.105 42.198 1.00 93.88 258 LEU A CA 1
ATOM 1990 C C . LEU A 1 258 ? -13.546 -2.321 43.562 1.00 93.88 258 LEU A C 1
ATOM 1992 O O . LEU A 1 258 ? -14.068 -1.871 44.585 1.00 93.88 258 LEU A O 1
ATOM 1996 N N . LYS A 1 259 ? -12.371 -2.960 43.591 1.00 92.31 259 LYS A N 1
ATOM 1997 C CA . LYS A 1 259 ? -11.596 -3.119 44.825 1.00 92.31 259 LYS A CA 1
ATOM 1998 C C . LYS A 1 259 ? -11.164 -1.766 45.391 1.00 92.31 259 LYS A C 1
ATOM 2000 O O . LYS A 1 259 ? -11.355 -1.507 46.578 1.00 92.31 259 LYS A O 1
ATOM 2005 N N . LYS A 1 260 ? -10.650 -0.877 44.541 1.00 91.75 260 LYS A N 1
ATOM 2006 C CA . LYS A 1 260 ? -10.206 0.457 44.952 1.00 91.75 260 LYS A CA 1
ATOM 2007 C C . LYS A 1 260 ? -11.363 1.332 45.431 1.00 91.75 260 LYS A C 1
ATOM 2009 O O . LYS A 1 260 ? -11.200 2.074 46.403 1.00 91.75 260 LYS A O 1
ATOM 2014 N N . VAL A 1 261 ? -12.532 1.227 44.792 1.00 92.69 261 VAL A N 1
ATOM 2015 C CA . VAL A 1 261 ? -13.763 1.876 45.268 1.00 92.69 261 VAL A CA 1
ATOM 2016 C C . VAL A 1 261 ? -14.053 1.450 46.700 1.00 92.69 261 VAL A C 1
ATOM 2018 O O . VAL A 1 261 ? -14.216 2.313 47.564 1.00 92.69 261 VAL A O 1
ATOM 2021 N N . LYS A 1 262 ? -14.058 0.137 46.965 1.00 90.81 262 LYS A N 1
ATOM 2022 C CA . LYS A 1 262 ? -14.328 -0.402 48.299 1.00 90.81 262 LYS A CA 1
ATOM 2023 C C . LYS A 1 262 ? -13.351 0.129 49.342 1.00 90.81 262 LYS A C 1
ATOM 2025 O O . LYS A 1 262 ? -13.778 0.646 50.368 1.00 90.81 262 LYS A O 1
ATOM 2030 N N . GLU A 1 263 ? -12.055 0.053 49.053 1.00 89.75 263 GLU A N 1
ATOM 2031 C CA . GLU A 1 263 ? -10.997 0.536 49.948 1.00 89.75 263 GLU A CA 1
ATOM 2032 C C . GLU A 1 263 ? -11.153 2.031 50.266 1.00 89.75 263 GLU A C 1
ATOM 2034 O O . GLU A 1 263 ? -11.060 2.440 51.424 1.00 89.75 263 GLU A O 1
ATOM 2039 N N . THR A 1 264 ? -11.447 2.842 49.246 1.00 89.88 264 THR A N 1
ATOM 2040 C CA . THR A 1 264 ? -11.605 4.297 49.382 1.00 89.88 264 THR A CA 1
ATOM 2041 C C . THR A 1 264 ? -12.828 4.658 50.225 1.00 89.88 264 THR A C 1
ATOM 2043 O O . THR A 1 264 ? -12.768 5.572 51.051 1.00 89.88 264 THR A O 1
ATOM 2046 N N . VAL A 1 265 ? -13.948 3.958 50.026 1.00 89.50 265 VAL A N 1
ATOM 2047 C CA . VAL A 1 265 ? -15.174 4.188 50.800 1.00 89.50 265 VAL A CA 1
ATOM 2048 C C . VAL A 1 265 ? -14.990 3.736 52.247 1.00 89.50 265 VAL A C 1
ATOM 2050 O O . VAL A 1 265 ? -15.291 4.519 53.149 1.00 89.50 265 VAL A O 1
ATOM 2053 N N . ASP A 1 266 ? -14.425 2.547 52.477 1.00 87.12 266 ASP A N 1
ATOM 2054 C CA . ASP A 1 266 ? -14.159 2.002 53.816 1.00 87.12 266 ASP A CA 1
ATOM 2055 C C . ASP A 1 266 ? -13.282 2.937 54.659 1.00 87.12 266 ASP A C 1
ATOM 2057 O O . ASP A 1 266 ? -13.577 3.193 55.832 1.00 87.12 266 ASP A O 1
ATOM 2061 N N . GLU A 1 267 ? -12.223 3.492 54.058 1.00 86.69 267 GLU A N 1
ATOM 2062 C CA . GLU A 1 267 ? -11.358 4.474 54.714 1.00 86.69 267 GLU A CA 1
ATOM 2063 C C . GLU A 1 267 ? -12.149 5.729 55.106 1.00 86.69 267 GLU A C 1
ATOM 2065 O O . GLU A 1 267 ? -12.025 6.232 56.228 1.00 86.69 267 GLU A O 1
ATOM 2070 N N . LYS A 1 268 ? -13.009 6.215 54.206 1.00 84.50 268 LYS A N 1
ATOM 2071 C CA . LYS A 1 268 ? -13.775 7.445 54.409 1.00 84.50 268 LYS A CA 1
ATOM 2072 C C . LYS A 1 268 ? -14.836 7.316 55.500 1.00 84.50 268 LYS A C 1
ATOM 2074 O O . LYS A 1 268 ? -15.021 8.259 56.272 1.00 84.50 268 LYS A O 1
ATOM 2079 N N . VAL A 1 269 ? -15.503 6.165 55.596 1.00 82.81 269 VAL A N 1
ATOM 2080 C CA . VAL A 1 269 ? -16.483 5.886 56.663 1.00 82.81 269 VAL A CA 1
ATOM 2081 C C . VAL A 1 269 ? -15.822 5.469 57.986 1.00 82.81 269 VAL A C 1
ATOM 2083 O O . VAL A 1 269 ? -16.509 5.265 58.987 1.00 82.81 269 VAL A O 1
ATOM 2086 N N . GLY A 1 270 ? -14.486 5.387 58.035 1.00 78.56 270 GLY A N 1
ATOM 2087 C CA . GLY A 1 270 ? -13.727 5.090 59.251 1.00 78.56 270 GLY A CA 1
ATOM 2088 C C . GLY A 1 270 ? -13.780 3.620 59.673 1.00 78.56 270 GLY A C 1
ATOM 2089 O O . GLY A 1 270 ? -13.653 3.314 60.865 1.00 78.56 270 GLY A O 1
ATOM 2090 N N . MET A 1 271 ? -13.971 2.698 58.725 1.00 72.69 271 MET A N 1
ATOM 2091 C CA . MET A 1 271 ? -13.977 1.264 59.003 1.00 72.69 271 MET A CA 1
ATOM 2092 C C . MET A 1 271 ? -12.566 0.765 59.322 1.00 72.69 271 MET A C 1
ATOM 2094 O O . MET A 1 271 ? -11.673 0.731 58.484 1.00 72.69 271 MET A O 1
ATOM 2098 N N . SER A 1 272 ? -12.368 0.336 60.568 1.00 58.44 272 SER A N 1
ATOM 2099 C CA . SER A 1 272 ? -11.064 -0.113 61.076 1.00 58.44 272 SER A CA 1
ATOM 2100 C C . SER A 1 272 ? -10.754 -1.590 60.803 1.00 58.44 272 SER A C 1
ATOM 2102 O O . SER A 1 272 ? -9.629 -2.020 61.052 1.00 58.44 272 SER A O 1
ATOM 2104 N N . ASN A 1 273 ? -11.729 -2.376 60.327 1.00 63.19 273 ASN A N 1
ATOM 2105 C CA . ASN A 1 273 ? -11.557 -3.809 60.069 1.00 63.19 273 ASN A CA 1
ATOM 2106 C C . ASN A 1 273 ? -12.580 -4.334 59.028 1.00 63.19 273 ASN A C 1
ATOM 2108 O O . ASN A 1 273 ? -13.526 -5.030 59.408 1.00 63.19 273 ASN A O 1
ATOM 2112 N N . PRO A 1 274 ? -12.457 -3.954 57.741 1.00 65.69 274 PRO A N 1
ATOM 2113 C CA . PRO A 1 274 ? -13.362 -4.416 56.687 1.00 65.69 274 PRO A CA 1
ATOM 2114 C C . PRO A 1 274 ? -13.303 -5.941 56.525 1.00 65.69 274 PRO A C 1
ATOM 2116 O O . PRO A 1 274 ? -12.247 -6.557 56.703 1.00 65.69 274 PRO A O 1
ATOM 2119 N N . SER A 1 275 ? -14.435 -6.574 56.202 1.00 66.25 275 SER A N 1
ATOM 2120 C CA . SER A 1 275 ? -14.438 -8.012 55.941 1.00 66.25 275 SER A CA 1
ATOM 2121 C C . SER A 1 275 ? -13.746 -8.311 54.602 1.00 66.25 275 SER A C 1
ATOM 2123 O O . SER A 1 275 ? -13.880 -7.564 53.633 1.00 66.25 275 SER A O 1
ATOM 2125 N N . ASN A 1 276 ? -12.948 -9.387 54.539 1.00 69.75 276 ASN A N 1
ATOM 2126 C CA . ASN A 1 276 ? -12.241 -9.764 53.311 1.00 69.75 276 ASN A CA 1
ATOM 2127 C C . ASN A 1 276 ? -13.234 -10.363 52.302 1.00 69.75 276 ASN A C 1
ATOM 2129 O O . ASN A 1 276 ? -13.492 -11.569 52.305 1.00 69.75 276 ASN A O 1
ATOM 2133 N N . ASN A 1 277 ? -13.781 -9.500 51.448 1.00 80.00 277 ASN A N 1
ATOM 2134 C CA . ASN A 1 277 ? -14.712 -9.857 50.382 1.00 80.00 277 ASN A CA 1
ATOM 2135 C C . ASN A 1 277 ? -14.044 -9.975 49.008 1.00 80.00 277 ASN A C 1
ATOM 2137 O O . ASN A 1 277 ? -14.757 -10.064 48.010 1.00 80.00 277 ASN A O 1
ATOM 2141 N N . ASP A 1 278 ? -12.710 -10.044 48.935 1.00 83.50 278 ASP A N 1
ATOM 2142 C CA . ASP A 1 278 ? -11.959 -10.056 47.670 1.00 83.50 278 ASP A CA 1
ATOM 2143 C C . ASP A 1 278 ? -12.477 -11.130 46.698 1.00 83.50 278 ASP A C 1
ATOM 2145 O O . ASP A 1 278 ? -12.650 -10.871 45.513 1.00 83.50 278 ASP A O 1
ATOM 2149 N N . SER A 1 279 ? -12.807 -12.327 47.195 1.00 85.75 279 SER A N 1
ATOM 2150 C CA . SER A 1 279 ? -13.361 -13.409 46.363 1.00 85.75 279 SER A CA 1
ATOM 2151 C C . SER A 1 279 ? -14.731 -13.063 45.758 1.00 85.75 279 SER A C 1
ATOM 2153 O O . SER A 1 279 ? -14.983 -13.350 44.585 1.00 85.75 279 SER A O 1
ATOM 2155 N N . LYS A 1 280 ? -15.614 -12.412 46.533 1.00 88.12 280 LYS A N 1
ATOM 2156 C CA . LYS A 1 280 ? -16.927 -11.963 46.046 1.00 88.12 280 LYS A CA 1
ATOM 2157 C C . LYS A 1 280 ? -16.767 -10.829 45.036 1.00 88.12 280 LYS A C 1
ATOM 2159 O O . LYS A 1 280 ? -17.372 -10.897 43.974 1.00 88.12 280 LYS A O 1
ATOM 2164 N N . ILE A 1 281 ? -15.916 -9.844 45.338 1.00 90.31 281 ILE A N 1
ATOM 2165 C CA . ILE A 1 281 ? -15.642 -8.700 44.456 1.00 90.31 281 ILE A CA 1
ATOM 2166 C C . ILE A 1 281 ? -15.051 -9.176 43.127 1.00 90.31 281 ILE A C 1
ATOM 2168 O O . ILE A 1 281 ? -15.518 -8.744 42.083 1.00 90.31 281 ILE A O 1
ATOM 2172 N N . ASN A 1 282 ? -14.101 -10.117 43.144 1.00 90.31 282 ASN A N 1
ATOM 2173 C CA . ASN A 1 282 ? -13.537 -10.688 41.917 1.00 90.31 282 ASN A CA 1
ATOM 2174 C C . ASN A 1 282 ? -14.615 -11.369 41.059 1.00 90.31 282 ASN A C 1
ATOM 2176 O O . ASN A 1 282 ? -14.660 -11.156 39.855 1.00 90.31 282 ASN A O 1
ATOM 2180 N N . THR A 1 283 ? -15.507 -12.145 41.684 1.00 89.25 283 THR A N 1
ATOM 2181 C CA . THR A 1 283 ? -16.597 -12.831 40.967 1.00 89.25 283 THR A CA 1
ATOM 2182 C C . THR A 1 283 ? -17.578 -11.818 40.357 1.00 89.25 283 THR A C 1
ATOM 2184 O O . THR A 1 283 ? -17.972 -11.946 39.202 1.00 89.25 283 THR A O 1
ATOM 2187 N N . ILE A 1 284 ? -17.938 -10.770 41.108 1.00 91.06 284 ILE A N 1
ATOM 2188 C CA . ILE A 1 284 ? -18.799 -9.679 40.623 1.00 91.06 284 ILE A CA 1
ATOM 2189 C C . ILE A 1 284 ? -18.128 -8.940 39.462 1.00 91.06 284 ILE A C 1
ATOM 2191 O O . ILE A 1 284 ? -18.775 -8.677 38.453 1.00 91.06 284 ILE A O 1
ATOM 2195 N N . ALA A 1 285 ? -16.831 -8.647 39.576 1.00 92.06 285 ALA A N 1
ATOM 2196 C CA . ALA A 1 285 ? -16.067 -7.966 38.540 1.00 92.06 285 ALA A CA 1
ATOM 2197 C C . ALA A 1 285 ? -16.057 -8.741 37.216 1.00 92.06 285 ALA A C 1
ATOM 2199 O O . ALA A 1 285 ? -16.182 -8.127 36.161 1.00 92.06 285 ALA A O 1
ATOM 2200 N N . GLU A 1 286 ? -15.966 -10.075 37.254 1.00 88.44 286 GLU A N 1
ATOM 2201 C CA . GLU A 1 286 ? -16.075 -10.909 36.051 1.00 88.44 286 GLU A CA 1
ATOM 2202 C C . GLU A 1 286 ? -17.451 -10.784 35.384 1.00 88.44 286 GLU A C 1
ATOM 2204 O O . GLU A 1 286 ? -17.526 -10.636 34.165 1.00 88.44 286 GLU A O 1
ATOM 2209 N N . GLY A 1 287 ? -18.530 -10.789 36.172 1.00 87.56 287 GLY A N 1
ATOM 2210 C CA . GLY A 1 287 ? -19.889 -10.605 35.657 1.00 87.56 287 GLY A CA 1
ATOM 2211 C C . GLY A 1 287 ? -20.100 -9.227 35.037 1.00 87.56 287 GLY A C 1
ATOM 2212 O O . GLY A 1 287 ? -20.630 -9.123 33.933 1.00 87.56 287 GLY A O 1
ATOM 2213 N N . VAL A 1 288 ? -19.622 -8.175 35.707 1.00 90.62 288 VAL A N 1
ATOM 2214 C CA . VAL A 1 288 ? -19.709 -6.790 35.217 1.00 90.62 288 VAL A CA 1
ATOM 2215 C C . VAL A 1 288 ? -18.878 -6.598 33.956 1.00 90.62 288 VAL A C 1
ATOM 2217 O O . VAL A 1 288 ? -19.344 -5.964 33.018 1.00 90.62 288 VAL A O 1
ATOM 2220 N N . ALA A 1 289 ? -17.678 -7.175 33.895 1.00 90.50 289 ALA A N 1
ATOM 2221 C CA . ALA A 1 289 ? -16.842 -7.138 32.702 1.00 90.50 289 ALA A CA 1
ATOM 2222 C C . ALA A 1 289 ? -17.514 -7.846 31.513 1.00 90.50 289 ALA A C 1
ATOM 2224 O O . ALA A 1 289 ? -17.515 -7.305 30.409 1.00 90.50 289 ALA A O 1
ATOM 2225 N N . ASN A 1 290 ? -18.148 -9.006 31.735 1.00 86.62 290 ASN A N 1
ATOM 2226 C CA . ASN A 1 290 ? -18.931 -9.684 30.697 1.00 86.62 290 ASN A CA 1
ATOM 2227 C C . ASN A 1 290 ? -20.130 -8.826 30.252 1.00 86.62 290 ASN A C 1
ATOM 2229 O O . ASN A 1 290 ? -20.331 -8.645 29.055 1.00 86.62 290 ASN A O 1
ATOM 2233 N N . GLY A 1 291 ? -20.881 -8.247 31.197 1.00 87.44 291 GLY A N 1
ATOM 2234 C CA . GLY A 1 291 ? -21.989 -7.333 30.902 1.00 87.44 291 GLY A CA 1
ATOM 2235 C C . GLY A 1 291 ? -21.539 -6.106 30.104 1.00 87.44 291 GLY A C 1
ATOM 2236 O O . GLY A 1 291 ? -22.139 -5.780 29.085 1.00 87.44 291 GLY A O 1
ATOM 2237 N N . ASN A 1 292 ? -20.424 -5.483 30.490 1.00 90.44 292 ASN A N 1
ATOM 2238 C CA . ASN A 1 292 ? -19.819 -4.375 29.752 1.00 90.44 292 ASN A CA 1
ATOM 2239 C C . ASN A 1 292 ? -19.363 -4.794 28.351 1.00 90.44 292 ASN A C 1
ATOM 2241 O O . ASN A 1 292 ? -19.532 -4.019 27.411 1.00 90.44 292 ASN A O 1
ATOM 2245 N N . GLY A 1 293 ? -18.818 -6.002 28.187 1.00 87.50 293 GLY A N 1
ATOM 2246 C CA . GLY A 1 293 ? -18.473 -6.553 26.876 1.00 87.50 293 GLY A CA 1
ATOM 2247 C C . GLY A 1 293 ? -19.705 -6.737 25.993 1.00 87.50 293 GLY A C 1
ATOM 2248 O O . GLY A 1 293 ? -19.696 -6.344 24.827 1.00 87.50 293 GLY A O 1
ATOM 2249 N N . ALA A 1 294 ? -20.795 -7.244 26.567 1.00 83.81 294 ALA A N 1
ATOM 2250 C CA . ALA A 1 294 ? -22.061 -7.414 25.870 1.00 83.81 294 ALA A CA 1
ATOM 2251 C C . ALA A 1 294 ? -22.670 -6.068 25.435 1.00 83.81 294 ALA A C 1
ATOM 2253 O O . ALA A 1 294 ? -23.092 -5.914 24.288 1.00 83.81 294 ALA A O 1
ATOM 2254 N N . LEU A 1 295 ? -22.634 -5.059 26.314 1.00 85.25 295 LEU A N 1
ATOM 2255 C CA . LEU A 1 295 ? -23.040 -3.686 25.997 1.00 85.25 295 LEU A CA 1
ATOM 2256 C C . LEU A 1 295 ? -22.160 -3.067 24.900 1.00 85.25 295 LEU A C 1
ATOM 2258 O O . LEU A 1 295 ? -22.684 -2.411 24.000 1.00 85.25 295 LEU A O 1
ATOM 2262 N N . ASN A 1 296 ? -20.846 -3.313 24.910 1.00 87.00 296 ASN A N 1
ATOM 2263 C CA . ASN A 1 296 ? -19.940 -2.795 23.881 1.00 87.00 296 ASN A CA 1
ATOM 2264 C C . ASN A 1 296 ? -20.221 -3.406 22.495 1.00 87.00 296 ASN A C 1
ATOM 2266 O O . ASN A 1 296 ? -20.201 -2.711 21.477 1.00 87.00 296 ASN A O 1
ATOM 2270 N N . GLN A 1 297 ? -20.545 -4.700 22.449 1.00 80.75 297 GLN A N 1
ATOM 2271 C CA . GLN A 1 297 ? -20.831 -5.422 21.204 1.00 80.75 297 GLN A CA 1
ATOM 2272 C C . GLN A 1 2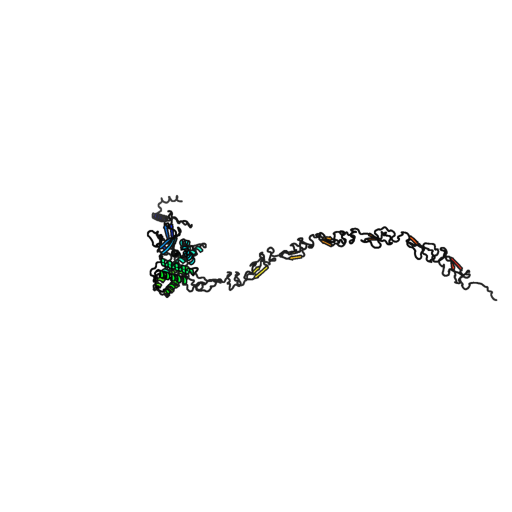97 ? -22.274 -5.236 20.699 1.00 80.75 297 GLN A C 1
ATOM 2274 O O . GLN A 1 297 ? -22.564 -5.572 19.555 1.00 80.75 297 GLN A O 1
ATOM 2279 N N . SER A 1 298 ? -23.168 -4.653 21.506 1.00 77.56 298 SER A N 1
ATOM 2280 C CA . SER A 1 298 ? -24.570 -4.401 21.138 1.00 77.56 298 SER A CA 1
ATOM 2281 C C . SER A 1 298 ? -24.720 -3.535 19.871 1.00 77.56 298 SER A C 1
ATOM 2283 O O . SER A 1 298 ? -23.950 -2.597 19.637 1.00 77.56 298 SER A O 1
ATOM 2285 N N . ASN A 1 299 ? -25.722 -3.817 19.030 1.00 76.50 299 ASN A N 1
ATOM 2286 C CA . ASN A 1 299 ? -26.029 -2.987 17.862 1.00 76.50 299 ASN A CA 1
ATOM 2287 C C . ASN A 1 299 ? -26.922 -1.805 18.268 1.00 76.50 299 ASN A C 1
ATOM 2289 O O . ASN A 1 299 ? -28.135 -1.959 18.399 1.00 76.50 299 ASN A O 1
ATOM 2293 N N . PHE A 1 300 ? -26.339 -0.612 18.435 1.00 70.50 300 PHE A N 1
ATOM 2294 C CA . PHE A 1 300 ? -27.060 0.549 18.973 1.00 70.50 300 PHE A CA 1
ATOM 2295 C C . PHE A 1 300 ? -28.292 0.955 18.147 1.00 70.50 300 PHE A C 1
ATOM 2297 O O . PHE A 1 300 ? -29.285 1.429 18.695 1.00 70.50 300 PHE A O 1
ATOM 2304 N N . LYS A 1 301 ? -28.279 0.694 16.836 1.00 68.94 301 LYS A N 1
ATOM 2305 C CA . LYS A 1 301 ? -29.427 0.940 15.957 1.00 68.94 301 LYS A CA 1
ATOM 2306 C C . LYS A 1 301 ? -30.636 0.071 16.328 1.00 68.94 301 LYS A C 1
ATOM 2308 O O . LYS A 1 301 ? -31.749 0.579 16.439 1.00 68.94 301 LYS A O 1
ATOM 2313 N N . GLU A 1 302 ? -30.416 -1.215 16.592 1.00 66.69 302 GLU A N 1
ATOM 2314 C CA . GLU A 1 302 ? -31.467 -2.181 16.957 1.00 66.69 302 GLU A CA 1
ATOM 2315 C C . GLU A 1 302 ? -32.055 -1.954 18.354 1.00 66.69 302 GLU A C 1
ATOM 2317 O O . GLU A 1 302 ? -33.143 -2.448 18.657 1.00 66.69 302 GLU A O 1
ATOM 2322 N N . ILE A 1 303 ? -31.360 -1.203 19.212 1.00 63.16 303 ILE A N 1
ATOM 2323 C CA . ILE A 1 303 ? -31.855 -0.797 20.536 1.00 63.16 303 ILE A CA 1
ATOM 2324 C C . ILE A 1 303 ? -33.099 0.095 20.401 1.00 63.16 303 ILE A C 1
ATOM 2326 O O . ILE A 1 303 ? -33.987 0.070 21.252 1.00 63.16 303 ILE A O 1
ATOM 2330 N N . SER A 1 304 ? -33.211 0.848 19.306 1.00 59.22 304 SER A N 1
ATOM 2331 C CA . SER A 1 304 ? -34.370 1.702 19.023 1.00 59.22 304 SER A CA 1
ATOM 2332 C C . SER A 1 304 ? -35.595 0.944 18.481 1.00 59.22 304 SER A C 1
ATOM 2334 O O . SER A 1 304 ? -36.693 1.497 18.447 1.00 59.22 304 SER A O 1
ATOM 2336 N N . GLU A 1 305 ? -35.455 -0.337 18.118 1.00 59.09 305 GLU A N 1
ATOM 2337 C CA . GLU A 1 305 ? -36.510 -1.143 17.487 1.00 59.09 305 GLU A CA 1
ATOM 2338 C C . GLU A 1 305 ? -37.135 -2.132 18.494 1.00 59.09 305 GLU A C 1
ATOM 2340 O O . GLU A 1 305 ? -36.451 -2.723 19.322 1.00 59.09 305 GLU A O 1
ATOM 2345 N N . GLU A 1 306 ? -38.463 -2.293 18.511 1.00 51.47 306 GLU A N 1
ATOM 2346 C CA . GLU A 1 306 ? -39.227 -2.977 19.582 1.00 51.47 306 GLU A CA 1
ATOM 2347 C C . GLU A 1 306 ? -38.924 -4.479 19.814 1.00 51.47 306 GLU A C 1
ATOM 2349 O O . GLU A 1 306 ? -39.353 -5.006 20.840 1.00 51.47 306 GLU A O 1
ATOM 2354 N N . SER A 1 307 ? -38.163 -5.181 18.961 1.00 54.06 307 SER A N 1
ATOM 2355 C CA . SER A 1 307 ? -37.879 -6.616 19.159 1.00 54.06 307 SER A CA 1
ATOM 2356 C C . SER A 1 307 ? -36.532 -7.089 18.590 1.00 54.06 307 SER A C 1
ATOM 2358 O O . SER A 1 307 ? -36.489 -7.730 17.540 1.00 54.06 307 SER A O 1
ATOM 2360 N N . SER A 1 308 ? -35.434 -6.826 19.297 1.00 65.12 308 SER A N 1
ATOM 2361 C CA . SER A 1 308 ? -34.098 -7.316 18.926 1.00 65.12 308 SER A CA 1
ATOM 2362 C C . SER A 1 308 ? -33.472 -8.171 20.034 1.00 65.12 308 SER A C 1
ATOM 2364 O O . SER A 1 308 ? -33.708 -7.941 21.223 1.00 65.12 308 SER A O 1
ATOM 2366 N N . GLU A 1 309 ? -32.650 -9.155 19.653 1.00 68.06 309 GLU A N 1
ATOM 2367 C CA . GLU A 1 309 ? -31.763 -9.879 20.581 1.00 68.06 309 GLU A CA 1
ATOM 2368 C C . GLU A 1 309 ? -30.881 -8.897 21.363 1.00 68.06 309 GLU A C 1
ATOM 2370 O O . GLU A 1 309 ? -30.689 -9.066 22.564 1.00 68.06 309 GLU A O 1
ATOM 2375 N N . THR A 1 310 ? -30.498 -7.785 20.735 1.00 69.88 310 THR A N 1
ATOM 2376 C CA . THR A 1 310 ? -29.801 -6.654 21.351 1.00 69.88 310 THR A CA 1
ATOM 2377 C C . THR A 1 310 ? -30.510 -6.080 22.592 1.00 69.88 310 THR A C 1
ATOM 2379 O O . THR A 1 310 ? -29.862 -5.861 23.615 1.00 69.88 310 THR A O 1
ATOM 2382 N N . LYS A 1 311 ? -31.841 -5.895 22.578 1.00 71.06 311 LYS A N 1
ATOM 2383 C CA . LYS A 1 311 ? -32.590 -5.439 23.771 1.00 71.06 311 LYS A CA 1
ATOM 2384 C C . LYS A 1 311 ? -32.538 -6.434 24.922 1.00 71.06 311 LYS A C 1
ATOM 2386 O O . LYS A 1 311 ? -32.462 -6.034 26.080 1.00 71.06 311 LYS A O 1
ATOM 2391 N N . LYS A 1 312 ? -32.574 -7.730 24.609 1.00 75.06 312 LYS A N 1
ATOM 2392 C CA . LYS A 1 312 ? -32.451 -8.780 25.621 1.00 75.06 312 LYS A CA 1
ATOM 2393 C C . LYS A 1 312 ? -31.067 -8.745 26.273 1.00 75.06 312 LYS A C 1
ATOM 2395 O O . LYS A 1 312 ? -31.000 -8.805 27.489 1.00 75.06 312 LYS A O 1
ATOM 2400 N N . ILE A 1 313 ? -30.001 -8.566 25.489 1.00 74.31 313 ILE A N 1
ATOM 2401 C CA . ILE A 1 313 ? -28.625 -8.435 25.999 1.00 74.31 313 ILE A CA 1
ATOM 2402 C C . ILE A 1 313 ? -28.509 -7.273 26.983 1.00 74.31 313 ILE A C 1
ATOM 2404 O O . ILE A 1 313 ? -27.942 -7.424 28.060 1.00 74.31 313 ILE A O 1
ATOM 2408 N N . ILE A 1 314 ? -29.058 -6.116 26.613 1.00 74.06 314 ILE A N 1
ATOM 2409 C CA . ILE A 1 314 ? -29.012 -4.909 27.440 1.00 74.06 314 ILE A CA 1
ATOM 2410 C C . ILE A 1 314 ? -29.792 -5.122 28.733 1.00 74.06 314 ILE A C 1
ATOM 2412 O O . ILE A 1 314 ? -29.268 -4.854 29.810 1.00 74.06 314 ILE A O 1
ATOM 2416 N N . ASN A 1 315 ? -31.005 -5.668 28.643 1.00 76.31 315 ASN A N 1
ATOM 2417 C CA . ASN A 1 315 ? -31.796 -5.990 29.823 1.00 76.31 315 ASN A CA 1
ATOM 2418 C C . ASN A 1 315 ? -31.074 -7.006 30.715 1.00 76.31 315 ASN A C 1
ATOM 2420 O O . ASN A 1 315 ? -30.944 -6.759 31.905 1.00 76.31 315 ASN A O 1
ATOM 2424 N N . ASP A 1 316 ? -30.542 -8.096 30.164 1.00 77.94 316 ASP A N 1
ATOM 2425 C CA . ASP A 1 316 ? -29.815 -9.115 30.929 1.00 77.94 316 ASP A CA 1
ATOM 2426 C C . ASP A 1 316 ? -28.549 -8.523 31.591 1.00 77.94 316 ASP A C 1
ATOM 2428 O O . ASP A 1 316 ? -28.248 -8.844 32.742 1.00 77.94 316 ASP A O 1
ATOM 2432 N N . ALA A 1 317 ? -27.843 -7.604 30.918 1.00 79.56 317 ALA A N 1
ATOM 2433 C CA . ALA A 1 317 ? -26.701 -6.882 31.482 1.00 79.56 317 ALA A CA 1
ATOM 2434 C C . ALA A 1 317 ? -27.112 -5.928 32.618 1.00 79.56 317 ALA A C 1
ATOM 2436 O O . ALA A 1 317 ? -26.404 -5.832 33.620 1.00 79.56 317 ALA A O 1
ATOM 2437 N N . PHE A 1 318 ? -28.258 -5.250 32.503 1.00 74.12 318 PHE A N 1
ATOM 2438 C CA . PHE A 1 318 ? -28.764 -4.365 33.554 1.00 74.12 318 PHE A CA 1
ATOM 2439 C C . PHE A 1 318 ? -29.402 -5.117 34.727 1.00 74.12 318 PHE A C 1
ATOM 2441 O O . PHE A 1 318 ? -29.262 -4.654 35.853 1.00 74.12 318 PHE A O 1
ATOM 2448 N N . GLN A 1 319 ? -29.984 -6.301 34.503 1.00 78.69 319 GLN A N 1
ATOM 2449 C CA . GLN A 1 319 ? -30.489 -7.204 35.551 1.00 78.69 319 GLN A CA 1
ATOM 2450 C C . GLN A 1 319 ? -29.370 -7.831 36.401 1.00 78.69 319 GLN A C 1
ATOM 2452 O O . GLN A 1 319 ? -29.634 -8.454 37.438 1.00 78.69 319 GLN A O 1
ATOM 2457 N N . LEU A 1 320 ? -28.104 -7.650 36.004 1.00 81.38 320 LEU A N 1
ATOM 2458 C CA . LEU A 1 320 ? -26.954 -8.045 36.810 1.00 81.38 320 LEU A CA 1
ATOM 2459 C C . LEU A 1 320 ? -26.981 -7.377 38.193 1.00 81.38 320 LEU A C 1
ATOM 2461 O O . LEU A 1 320 ? -26.508 -7.974 39.158 1.00 81.38 320 LEU A O 1
ATOM 2465 N N . ASP A 1 321 ? -27.567 -6.182 38.332 1.00 79.50 321 ASP A N 1
ATOM 2466 C CA . ASP A 1 321 ? -27.666 -5.504 39.625 1.00 79.50 321 ASP A CA 1
ATOM 2467 C C . ASP A 1 321 ? -28.467 -6.329 40.650 1.00 79.50 321 ASP A C 1
ATOM 2469 O O . ASP A 1 321 ? -28.042 -6.490 41.798 1.00 79.50 321 ASP A O 1
ATOM 2473 N N . GLN A 1 322 ? -29.584 -6.926 40.228 1.00 83.00 322 GLN A N 1
ATOM 2474 C CA . GLN A 1 322 ? -30.387 -7.800 41.071 1.00 83.00 322 GLN A CA 1
ATOM 2475 C C . GLN A 1 322 ? -29.600 -9.057 41.460 1.00 83.00 322 GLN A C 1
ATOM 2477 O O . GLN A 1 322 ? -29.571 -9.432 42.635 1.00 83.00 322 GLN A O 1
ATOM 2482 N N . GLN A 1 323 ? -28.908 -9.679 40.504 1.00 85.19 323 GLN A N 1
ATOM 2483 C CA . GLN A 1 323 ? -28.095 -10.870 40.764 1.00 85.19 323 GLN A CA 1
ATOM 2484 C C . GLN A 1 323 ? -26.940 -10.568 41.731 1.00 85.19 323 GLN A C 1
ATOM 2486 O O . GLN A 1 323 ? -26.660 -11.356 42.636 1.00 85.19 323 GLN A O 1
ATOM 2491 N N . VAL A 1 324 ? -26.299 -9.402 41.600 1.00 87.25 324 VAL A N 1
ATOM 2492 C CA . VAL A 1 324 ? -25.247 -8.940 42.515 1.00 87.25 324 VAL A CA 1
ATOM 2493 C C . VAL A 1 324 ? -25.808 -8.733 43.923 1.00 87.25 324 VAL A C 1
ATOM 2495 O O . VAL A 1 324 ? -25.195 -9.207 44.883 1.00 87.25 324 VAL A O 1
ATOM 2498 N N . LYS A 1 325 ? -26.990 -8.113 44.074 1.00 85.44 325 LYS A N 1
ATOM 2499 C CA . LYS A 1 325 ? -27.677 -7.978 45.378 1.00 85.44 325 LYS A CA 1
ATOM 2500 C C . LYS A 1 325 ? -27.944 -9.340 46.016 1.00 85.44 325 LYS A C 1
ATOM 2502 O O . LYS A 1 325 ? -27.642 -9.544 47.194 1.00 85.44 325 LYS A O 1
ATOM 2507 N N . GLU A 1 326 ? -28.476 -10.285 45.246 1.00 87.56 326 GLU A N 1
ATOM 2508 C CA . GLU A 1 326 ? -28.774 -11.639 45.718 1.00 87.56 326 GLU A CA 1
ATOM 2509 C C . GLU A 1 326 ? -27.502 -12.398 46.128 1.00 87.56 326 GLU A C 1
ATOM 2511 O O . GLU A 1 326 ? -27.496 -13.069 47.166 1.00 87.56 326 GLU A O 1
ATOM 2516 N N . PHE A 1 327 ? -26.412 -12.260 45.366 1.00 88.94 327 PHE A N 1
ATOM 2517 C CA . PHE A 1 327 ? -25.121 -12.889 45.655 1.00 88.94 327 PHE A CA 1
ATOM 2518 C C . PHE A 1 327 ? -24.441 -12.285 46.890 1.00 88.94 327 PHE A C 1
ATOM 2520 O O . PHE A 1 327 ? -23.987 -13.013 47.780 1.00 88.94 327 PHE A O 1
ATOM 2527 N N . LEU A 1 328 ? -24.413 -10.953 47.001 1.00 86.00 328 LEU A N 1
ATOM 2528 C CA . LEU A 1 328 ? -23.867 -10.260 48.169 1.00 86.00 328 LEU A CA 1
ATOM 2529 C C . LEU A 1 328 ? -24.656 -10.600 49.437 1.00 86.00 328 LEU A C 1
ATOM 2531 O O . LEU A 1 328 ? -24.039 -10.918 50.461 1.00 86.00 328 LEU A O 1
ATOM 2535 N N . GLY A 1 329 ? -25.989 -10.639 49.334 1.00 82.56 329 GLY A N 1
ATOM 2536 C CA . GLY A 1 329 ? -26.908 -11.055 50.395 1.00 82.56 329 GLY A CA 1
ATOM 2537 C C . GLY A 1 329 ? -26.871 -12.552 50.732 1.00 82.56 329 GLY A C 1
ATOM 2538 O O . GLY A 1 329 ? -27.464 -12.962 51.728 1.00 82.56 329 GLY A O 1
ATOM 2539 N N . GLY A 1 330 ? -26.165 -13.372 49.942 1.00 84.19 330 GLY A N 1
ATOM 2540 C CA . GLY A 1 330 ? -26.004 -14.813 50.167 1.00 84.19 330 GLY A CA 1
ATOM 2541 C C . GLY A 1 330 ? -27.219 -15.666 49.787 1.00 84.19 330 GLY A C 1
ATOM 2542 O O . GLY A 1 330 ? -27.313 -16.812 50.224 1.00 84.19 330 GLY A O 1
ATOM 2543 N N . THR A 1 331 ? -28.145 -15.122 48.995 1.00 88.38 331 THR A N 1
ATOM 2544 C CA . THR A 1 331 ? -29.349 -15.826 48.521 1.00 88.38 331 THR A CA 1
ATOM 2545 C C . THR A 1 331 ? -29.022 -16.816 47.400 1.00 88.38 331 THR A C 1
ATOM 2547 O O . THR A 1 331 ? -29.651 -17.870 47.311 1.00 88.38 331 THR A O 1
ATOM 2550 N N . ILE A 1 332 ? -28.000 -16.521 46.590 1.00 88.94 332 ILE A N 1
ATOM 2551 C CA . ILE A 1 332 ? -27.476 -17.410 45.542 1.00 88.94 332 ILE A CA 1
ATOM 2552 C C . ILE A 1 332 ? -26.016 -17.790 45.818 1.00 88.94 332 ILE A C 1
ATOM 2554 O O . ILE A 1 332 ? -25.274 -17.045 46.462 1.00 88.94 332 ILE A O 1
ATOM 2558 N N . THR A 1 333 ? -25.603 -18.978 45.360 1.00 89.75 333 THR A N 1
ATOM 2559 C CA . THR A 1 333 ? -24.215 -19.448 45.510 1.00 89.75 333 THR A CA 1
ATOM 2560 C C . THR A 1 333 ? -23.306 -18.842 44.446 1.00 89.75 333 THR A C 1
ATOM 2562 O O . THR A 1 333 ? -23.777 -18.319 43.436 1.00 89.75 333 THR A O 1
ATOM 2565 N N . LYS A 1 334 ? -21.989 -18.952 44.654 1.00 87.06 334 LYS A N 1
ATOM 2566 C CA . LYS A 1 334 ? -20.987 -18.521 43.674 1.00 87.06 334 LYS A CA 1
ATOM 2567 C C . LYS A 1 334 ? -21.175 -19.235 42.334 1.00 87.06 334 LYS A C 1
ATOM 2569 O O . LYS A 1 334 ? -21.177 -18.584 41.303 1.00 87.06 334 LYS A O 1
ATOM 2574 N N . GLU A 1 335 ? -21.384 -20.548 42.360 1.00 87.00 335 GLU A N 1
ATOM 2575 C CA . GLU A 1 335 ? -21.537 -21.363 41.151 1.00 87.00 335 GLU A CA 1
ATOM 2576 C C . GLU A 1 335 ? -22.795 -20.972 40.371 1.00 87.00 335 GLU A C 1
ATOM 2578 O O . GLU A 1 335 ? -22.757 -20.904 39.147 1.00 87.00 335 GLU A O 1
ATOM 2583 N N . LYS A 1 336 ? -23.897 -20.674 41.079 1.00 86.56 336 LYS A N 1
ATOM 2584 C CA . LYS A 1 336 ? -25.139 -20.212 40.449 1.00 86.56 336 LYS A CA 1
ATOM 2585 C C . LYS A 1 336 ? -24.960 -18.836 39.812 1.00 86.56 336 LYS A C 1
ATOM 2587 O O . LYS A 1 336 ? -25.383 -18.646 38.680 1.00 86.56 336 LYS A O 1
ATOM 2592 N N . PHE A 1 337 ? -24.308 -17.912 40.520 1.00 86.38 337 PHE A N 1
ATOM 2593 C CA . PHE A 1 337 ? -23.996 -16.589 39.986 1.00 86.38 337 PHE A CA 1
ATOM 2594 C C . PHE A 1 337 ? -23.082 -16.689 38.754 1.00 86.38 337 PHE A C 1
ATOM 2596 O O . PHE A 1 337 ? -23.381 -16.090 37.731 1.00 86.38 337 PHE A O 1
ATOM 2603 N N . GLU A 1 338 ? -22.025 -17.507 38.802 1.00 83.88 338 GLU A N 1
ATOM 2604 C CA . GLU A 1 338 ? -21.122 -17.750 37.665 1.00 83.88 338 GLU A CA 1
ATOM 2605 C C . GLU A 1 338 ? -21.831 -18.368 36.446 1.00 83.88 338 GLU A C 1
ATOM 2607 O O . GLU A 1 338 ? -21.477 -18.072 35.305 1.00 83.88 338 GLU A O 1
ATOM 2612 N N . GLU A 1 339 ? -22.821 -19.236 36.663 1.00 81.25 339 GLU A N 1
ATOM 2613 C CA . GLU A 1 339 ? -23.660 -19.786 35.595 1.00 81.25 339 GLU A CA 1
ATOM 2614 C C . GLU A 1 339 ? -24.565 -18.713 34.976 1.00 81.25 339 GLU A C 1
ATOM 2616 O O . GLU A 1 339 ? -24.674 -18.643 33.752 1.00 81.25 339 GLU A O 1
ATOM 2621 N N . ASP A 1 340 ? -25.150 -17.842 35.801 1.00 78.25 340 ASP A N 1
ATOM 2622 C CA . ASP A 1 340 ? -26.030 -16.766 35.340 1.00 78.25 340 ASP A CA 1
ATOM 2623 C C . ASP A 1 340 ? -25.267 -15.691 34.554 1.00 78.25 340 ASP A C 1
ATOM 2625 O O . ASP A 1 340 ? -25.739 -15.257 33.507 1.00 78.25 340 ASP A O 1
ATOM 2629 N N . ILE A 1 341 ? -24.047 -15.327 34.964 1.00 75.88 341 ILE A N 1
ATOM 2630 C CA . ILE A 1 341 ? -23.228 -14.331 34.243 1.00 75.88 341 ILE A CA 1
ATOM 2631 C C . ILE A 1 341 ? -22.568 -14.877 32.968 1.00 75.88 341 ILE A C 1
ATOM 2633 O O . ILE A 1 341 ? -22.119 -14.098 32.124 1.00 75.88 341 ILE A O 1
ATOM 2637 N N . LYS A 1 342 ? -22.486 -16.207 32.796 1.00 71.25 342 LYS A N 1
ATOM 2638 C CA . LYS A 1 342 ? -21.990 -16.828 31.552 1.00 71.25 342 LYS A CA 1
ATOM 2639 C C . LYS A 1 342 ? -22.921 -16.594 30.369 1.00 71.25 342 LYS A C 1
ATOM 2641 O O . LYS A 1 342 ? -22.484 -16.749 29.230 1.00 71.25 342 LYS A O 1
ATOM 2646 N N . ILE A 1 343 ? -24.174 -16.208 30.609 1.00 67.38 343 ILE A N 1
ATOM 2647 C CA . ILE A 1 343 ? -25.136 -15.908 29.544 1.00 67.38 343 ILE A CA 1
ATOM 2648 C C . ILE A 1 343 ? -24.821 -14.604 28.793 1.00 67.38 343 ILE A C 1
ATOM 2650 O O . ILE A 1 343 ? -25.452 -14.342 27.783 1.00 67.38 343 ILE A O 1
ATOM 2654 N N . LEU A 1 344 ? -23.852 -13.806 29.261 1.00 74.06 344 LEU A N 1
ATOM 2655 C CA . LEU A 1 344 ? -23.513 -12.488 28.708 1.00 74.06 344 LEU A CA 1
ATOM 2656 C C . LEU A 1 344 ? -22.250 -12.488 27.828 1.00 74.06 344 LEU A C 1
ATOM 2658 O O . LEU A 1 344 ? -21.691 -11.431 27.551 1.00 74.06 344 LEU A O 1
ATOM 2662 N N . ILE A 1 345 ? -21.761 -13.653 27.395 1.00 80.25 345 ILE A N 1
ATOM 2663 C CA . ILE A 1 345 ? -20.580 -13.718 26.525 1.00 80.25 345 ILE A CA 1
ATOM 2664 C C . ILE A 1 345 ? -21.055 -13.635 25.076 1.00 80.25 345 ILE A C 1
ATOM 2666 O O . ILE A 1 345 ? -21.577 -14.605 24.523 1.00 80.25 345 ILE A O 1
ATOM 2670 N N . VAL A 1 346 ? -20.873 -12.462 24.474 1.00 80.50 346 VAL A N 1
ATOM 2671 C CA . VAL A 1 346 ? -21.174 -12.232 23.059 1.00 80.50 346 VAL A CA 1
ATOM 2672 C C . VAL A 1 346 ? -20.007 -12.721 22.201 1.00 80.50 346 VAL A C 1
ATOM 2674 O O . VAL A 1 346 ? -18.838 -12.477 22.507 1.00 80.50 346 VAL A O 1
ATOM 2677 N N . GLY A 1 347 ? -20.325 -13.451 21.137 1.00 83.81 347 GLY A N 1
ATOM 2678 C CA . GLY A 1 347 ? -19.356 -13.941 20.166 1.00 83.81 347 GLY A CA 1
ATOM 2679 C C . GLY A 1 347 ? -20.001 -14.894 19.169 1.00 83.81 347 GLY A C 1
ATOM 2680 O O . GLY A 1 347 ? -21.120 -15.362 19.372 1.00 83.81 347 GLY A O 1
ATOM 2681 N N . CYS A 1 348 ? -19.300 -15.199 18.081 1.00 88.38 348 CYS A N 1
ATOM 2682 C CA . CYS A 1 348 ? -19.834 -16.131 17.101 1.00 88.38 348 CYS A CA 1
ATOM 2683 C C . CYS A 1 348 ? -19.959 -17.539 17.700 1.00 88.38 348 CYS A C 1
ATOM 2685 O O . CYS A 1 348 ? -18.986 -18.108 18.200 1.00 88.38 348 CYS A O 1
ATOM 2687 N N . MET A 1 349 ? -21.149 -18.131 17.584 1.00 90.56 349 MET A N 1
ATOM 2688 C CA . MET A 1 349 ? -21.430 -19.479 18.086 1.00 90.56 349 MET A CA 1
ATOM 2689 C C . MET A 1 349 ? -21.301 -20.557 16.998 1.00 90.56 349 MET A C 1
ATOM 2691 O O . MET A 1 349 ? -21.450 -21.748 17.277 1.00 90.56 349 MET A O 1
ATOM 2695 N N . ASN A 1 350 ? -21.018 -20.172 15.748 1.00 91.25 350 ASN A N 1
ATOM 2696 C CA . ASN A 1 350 ? -20.830 -21.105 14.642 1.00 91.25 350 ASN A CA 1
ATOM 2697 C C . ASN A 1 350 ? -19.395 -21.669 14.623 1.00 91.25 350 ASN A C 1
ATOM 2699 O O . ASN A 1 350 ? -18.466 -20.927 14.315 1.00 91.25 350 ASN A O 1
ATOM 2703 N N . PRO A 1 351 ? -19.186 -22.980 14.852 1.00 92.12 351 PRO A N 1
ATOM 2704 C CA . PRO A 1 351 ? -17.851 -23.585 14.875 1.00 92.12 351 PRO A CA 1
ATOM 2705 C C . PRO A 1 351 ? -17.123 -23.588 13.522 1.00 92.12 351 PRO A C 1
ATOM 2707 O O . PRO A 1 351 ? -15.966 -24.000 13.478 1.00 92.12 351 PRO A O 1
ATOM 2710 N N . LEU A 1 352 ? -17.788 -23.189 12.431 1.00 91.81 352 LEU A N 1
ATOM 2711 C CA . LEU A 1 352 ? -17.188 -23.019 11.103 1.00 91.81 352 LEU A CA 1
ATOM 2712 C C . LEU A 1 352 ? -16.691 -21.590 10.833 1.00 91.81 352 LEU A C 1
ATOM 2714 O O . LEU A 1 352 ? -16.101 -21.358 9.781 1.00 91.81 352 LEU A O 1
ATOM 2718 N N . ALA A 1 353 ? -16.959 -20.640 11.728 1.00 93.75 353 ALA A N 1
ATOM 2719 C CA . ALA A 1 353 ? -16.493 -19.268 11.587 1.00 93.75 353 ALA A CA 1
ATOM 2720 C C . ALA A 1 353 ? -15.071 -19.092 12.118 1.00 93.75 353 ALA A C 1
ATOM 2722 O O . ALA A 1 353 ? -14.663 -19.775 13.059 1.00 93.75 353 ALA A O 1
ATOM 2723 N N . CYS A 1 354 ? -14.343 -18.131 11.555 1.00 95.00 354 CYS A N 1
ATOM 2724 C CA . CYS A 1 354 ? -12.993 -17.812 12.002 1.00 95.00 354 CYS A CA 1
ATOM 2725 C C . CYS A 1 354 ? -12.984 -17.132 13.367 1.00 95.00 354 CYS A C 1
ATOM 2727 O O . CYS A 1 354 ? -12.141 -17.451 14.195 1.00 95.00 354 CYS A O 1
ATOM 2729 N N . ASN A 1 355 ? -13.983 -16.302 13.652 1.00 92.94 355 ASN A N 1
ATOM 2730 C CA . ASN A 1 355 ? -14.166 -15.668 14.952 1.00 92.94 355 ASN A CA 1
ATOM 2731 C C . ASN A 1 355 ? -15.050 -16.495 15.908 1.00 92.94 355 ASN A C 1
ATOM 2733 O O . ASN A 1 355 ? -15.722 -15.936 16.777 1.00 92.94 355 ASN A O 1
ATOM 2737 N N . TYR A 1 356 ? -15.084 -17.826 15.755 1.00 93.81 356 TYR A N 1
ATOM 2738 C CA . TYR A 1 356 ? -15.812 -18.711 16.665 1.00 93.81 356 TYR A CA 1
ATOM 2739 C C . TYR A 1 356 ? -15.302 -18.563 18.105 1.00 93.81 356 TYR A C 1
ATOM 2741 O O . TYR A 1 356 ? -14.102 -18.663 18.362 1.00 93.81 356 TYR A O 1
ATOM 2749 N N . ASN A 1 357 ? -16.223 -18.387 19.052 1.00 90.31 357 ASN A N 1
ATOM 2750 C CA . ASN A 1 357 ? -15.928 -18.324 20.477 1.00 90.31 357 ASN A CA 1
ATOM 2751 C C . ASN A 1 357 ? -16.659 -19.451 21.215 1.00 90.31 357 ASN A C 1
ATOM 2753 O O . ASN A 1 357 ? -17.880 -19.437 21.355 1.00 90.31 357 ASN A O 1
ATOM 2757 N N . GLU A 1 358 ? -15.910 -20.422 21.739 1.00 90.50 358 GLU A N 1
ATOM 2758 C CA . GLU A 1 358 ? -16.483 -21.568 22.458 1.00 90.50 358 GLU A CA 1
ATOM 2759 C C . GLU A 1 358 ? -17.185 -21.205 23.774 1.00 90.50 358 GLU A C 1
ATOM 2761 O O . GLU A 1 358 ? -17.953 -22.010 24.304 1.00 90.50 358 GLU A O 1
ATOM 2766 N N . GLN A 1 359 ? -16.908 -20.016 24.311 1.00 85.75 359 GLN A N 1
ATOM 2767 C CA . GLN A 1 359 ? -17.523 -19.498 25.528 1.00 85.75 359 GLN A CA 1
ATOM 2768 C C . GLN A 1 359 ? -18.732 -18.607 25.231 1.00 85.75 359 GLN A C 1
ATOM 2770 O O . GLN A 1 359 ? -19.425 -18.226 26.173 1.00 85.75 359 GLN A O 1
ATOM 2775 N N . ALA A 1 360 ? -18.993 -18.277 23.961 1.00 84.94 360 ALA A N 1
ATOM 2776 C CA . ALA A 1 360 ? -20.119 -17.436 23.594 1.00 84.94 360 ALA A CA 1
ATOM 2777 C C . ALA A 1 360 ? -21.456 -18.135 23.854 1.00 84.94 360 ALA A C 1
ATOM 2779 O O . ALA A 1 360 ? -21.674 -19.302 23.522 1.00 84.94 360 ALA A O 1
ATOM 2780 N N . SER A 1 361 ? -22.359 -17.380 24.459 1.00 81.62 361 SER A N 1
ATOM 2781 C CA . SER A 1 361 ? -23.735 -17.767 24.765 1.00 81.62 361 SER A CA 1
ATOM 2782 C C . SER A 1 361 ? -24.750 -16.923 23.997 1.00 81.62 361 SER A C 1
ATOM 2784 O O . SER A 1 361 ? -25.932 -17.273 23.969 1.00 81.62 361 SER A O 1
ATOM 2786 N N . ILE A 1 362 ? -24.285 -15.847 23.355 1.00 76.62 362 ILE A N 1
ATOM 2787 C CA . ILE A 1 362 ? -25.072 -14.959 22.512 1.00 76.62 362 ILE A CA 1
ATOM 2788 C C . ILE A 1 362 ? -24.339 -14.743 21.188 1.00 76.62 362 ILE A C 1
ATOM 2790 O O . ILE A 1 362 ? -23.212 -14.247 21.172 1.00 76.62 362 ILE A O 1
ATOM 2794 N N . ASP A 1 363 ? -25.025 -15.043 20.090 1.00 79.56 363 ASP A N 1
ATOM 2795 C CA . ASP A 1 363 ? -24.605 -14.698 18.735 1.00 79.56 363 ASP A CA 1
ATOM 2796 C C . ASP A 1 363 ? -25.480 -13.550 18.228 1.00 79.56 363 ASP A C 1
ATOM 2798 O O . ASP A 1 363 ? -26.705 -13.650 18.235 1.00 79.56 363 ASP A O 1
ATOM 2802 N N . ILE A 1 364 ? -24.848 -12.461 17.800 1.00 74.31 364 ILE A N 1
ATOM 2803 C CA . ILE A 1 364 ? -25.518 -11.278 17.238 1.00 74.31 364 ILE A CA 1
ATOM 2804 C C . ILE A 1 364 ? -25.391 -11.220 15.708 1.00 74.31 364 ILE A C 1
ATOM 2806 O O . ILE A 1 364 ? -25.479 -10.152 15.109 1.00 74.31 364 ILE A O 1
ATOM 2810 N N . GLY A 1 365 ? -25.129 -12.361 15.064 1.00 78.69 365 GLY A N 1
ATOM 2811 C CA . GLY A 1 365 ? -24.881 -12.442 13.626 1.00 78.69 365 GLY A CA 1
ATOM 2812 C C . GLY A 1 365 ? -23.473 -11.994 13.237 1.00 78.69 365 GLY A C 1
ATOM 2813 O O . GLY A 1 365 ? -23.263 -11.558 12.108 1.00 78.69 365 GLY A O 1
ATOM 2814 N N . SER A 1 366 ? -22.509 -12.091 14.157 1.00 83.19 366 SER A N 1
ATOM 2815 C CA . SER A 1 366 ? -21.129 -11.632 13.947 1.00 83.19 366 SER A CA 1
ATOM 2816 C C . SER A 1 366 ? -20.218 -12.678 13.297 1.00 83.19 366 SER A C 1
ATOM 2818 O O . SER A 1 366 ? -19.048 -12.397 13.073 1.00 83.19 366 SER A O 1
ATOM 2820 N N . CYS A 1 367 ? -20.715 -13.880 12.994 1.00 90.50 367 CYS A N 1
ATOM 2821 C CA . CYS A 1 367 ? -19.910 -14.983 12.472 1.00 90.50 367 CYS A CA 1
ATOM 2822 C C . CYS A 1 367 ? -19.273 -14.717 11.101 1.00 90.50 367 CYS A C 1
ATOM 2824 O O . CYS A 1 367 ? -19.964 -14.617 10.086 1.00 90.50 367 CYS A O 1
ATOM 2826 N N . GLU A 1 368 ? -17.943 -14.738 11.060 1.00 92.50 368 GLU A N 1
ATOM 2827 C CA . GLU A 1 368 ? -17.144 -14.580 9.846 1.00 92.50 368 GLU A CA 1
ATOM 2828 C C . GLU A 1 368 ? -16.806 -15.943 9.237 1.00 92.50 368 GLU A C 1
ATOM 2830 O O . GLU A 1 368 ? -15.956 -16.679 9.741 1.00 92.50 368 GLU A O 1
ATOM 2835 N N . ILE A 1 369 ? -17.494 -16.305 8.152 1.00 92.44 369 ILE A N 1
ATOM 2836 C CA . ILE A 1 369 ? -17.280 -17.580 7.460 1.00 92.44 369 ILE A CA 1
ATOM 2837 C C . ILE A 1 369 ? -16.239 -17.392 6.350 1.00 92.44 369 ILE A C 1
ATOM 2839 O O . ILE A 1 369 ? -16.468 -16.570 5.457 1.00 92.44 369 ILE A O 1
ATOM 2843 N N . PRO A 1 370 ? -15.135 -18.162 6.342 1.00 92.38 370 PRO A N 1
ATOM 2844 C CA . PRO A 1 370 ? -14.198 -18.123 5.231 1.00 92.38 370 PRO A CA 1
ATOM 2845 C C . PRO A 1 370 ? -14.864 -18.711 3.979 1.00 92.38 370 PRO A C 1
ATOM 2847 O O . PRO A 1 370 ? -15.515 -19.758 4.025 1.00 92.38 370 PRO A O 1
ATOM 2850 N N . VAL A 1 371 ? -14.704 -18.032 2.846 1.00 89.25 371 VAL A N 1
ATOM 2851 C CA . VAL A 1 371 ? -15.231 -18.458 1.541 1.00 89.25 371 VAL A CA 1
ATOM 2852 C C . VAL A 1 371 ? -14.118 -18.513 0.501 1.00 89.25 371 VAL A C 1
ATOM 2854 O O . VAL A 1 371 ? -13.163 -17.744 0.576 1.00 89.25 371 VAL A O 1
ATOM 2857 N N . GLY A 1 372 ? -14.253 -19.394 -0.491 1.00 87.38 372 GLY A N 1
ATOM 2858 C CA . GLY A 1 372 ? -13.246 -19.548 -1.545 1.00 87.38 372 GLY A CA 1
ATOM 2859 C C . GLY A 1 372 ? -11.927 -20.092 -0.994 1.00 87.38 372 GLY A C 1
ATOM 2860 O O . GLY A 1 372 ? -11.924 -21.122 -0.321 1.00 87.38 372 GLY A O 1
ATOM 2861 N N . CYS A 1 373 ? -10.831 -19.395 -1.286 1.00 88.25 373 CYS A N 1
ATOM 2862 C CA . CYS A 1 373 ? -9.473 -19.737 -0.850 1.00 88.25 373 CYS A CA 1
ATOM 2863 C C . CYS A 1 373 ? -9.172 -19.349 0.600 1.00 88.25 373 CYS A C 1
ATOM 2865 O O . CYS A 1 373 ? -8.190 -19.805 1.190 1.00 88.25 373 CYS A O 1
ATOM 2867 N N . ASN A 1 374 ? -10.038 -18.526 1.190 1.00 93.31 374 ASN A N 1
ATOM 2868 C CA . ASN A 1 374 ? -9.864 -18.045 2.544 1.00 93.31 374 ASN A CA 1
ATOM 2869 C C . ASN A 1 374 ? -9.855 -19.191 3.559 1.00 93.31 374 ASN A C 1
ATOM 2871 O O . ASN A 1 374 ? -10.571 -20.187 3.431 1.00 93.31 374 ASN A O 1
ATOM 2875 N N . SER A 1 375 ? -9.081 -19.007 4.620 1.00 92.19 375 SER A N 1
ATOM 2876 C CA . SER A 1 375 ? -9.013 -19.934 5.751 1.00 92.19 375 SER A CA 1
ATOM 2877 C C . SER A 1 375 ? -9.107 -19.185 7.076 1.00 92.19 375 SER A C 1
ATOM 2879 O O . SER A 1 375 ? -9.075 -17.959 7.094 1.00 92.19 375 SER A O 1
ATOM 2881 N N . CYS A 1 376 ? -9.231 -19.907 8.187 1.00 94.12 376 CYS A N 1
ATOM 2882 C CA . CYS A 1 376 ? -9.202 -19.301 9.516 1.00 94.12 376 CYS A CA 1
ATOM 2883 C C . CYS A 1 376 ? -7.819 -19.423 10.151 1.00 94.12 376 CYS A C 1
ATOM 2885 O O . CYS A 1 376 ? -7.168 -20.460 10.011 1.00 94.12 376 CYS A O 1
ATOM 2887 N N . SER A 1 377 ? -7.422 -18.410 10.920 1.00 93.69 377 SER A N 1
ATOM 2888 C CA . SER A 1 377 ? -6.178 -18.405 11.705 1.00 93.69 377 SER A CA 1
ATOM 2889 C C . SER A 1 377 ? -6.128 -19.494 12.794 1.00 93.69 377 SER A C 1
ATOM 2891 O O . SER A 1 377 ? -5.051 -19.998 13.110 1.00 93.69 377 SER A O 1
ATOM 2893 N N . GLY A 1 378 ? -7.292 -19.951 13.277 1.00 89.75 378 GLY A N 1
ATOM 2894 C CA . GLY A 1 378 ? -7.449 -21.190 14.055 1.00 89.75 378 GLY A CA 1
ATOM 2895 C C . GLY A 1 378 ? -7.801 -21.015 15.536 1.00 89.75 378 GLY A C 1
ATOM 2896 O O . GLY A 1 378 ? -8.041 -22.011 16.226 1.00 89.75 378 GLY A O 1
ATOM 2897 N N . GLU A 1 379 ? -7.858 -19.786 16.036 1.00 93.50 379 GLU A N 1
ATOM 2898 C CA . GLU A 1 379 ? -8.297 -19.462 17.391 1.00 93.50 379 GLU A CA 1
ATOM 2899 C C . GLU A 1 379 ? -9.790 -19.780 17.590 1.00 93.50 379 GLU A C 1
ATOM 2901 O O . GLU A 1 379 ? -10.591 -19.754 16.658 1.00 93.50 379 GLU A O 1
ATOM 2906 N N . ARG A 1 380 ? -10.171 -20.129 18.826 1.00 92.12 380 ARG A N 1
ATOM 2907 C CA . ARG A 1 380 ? -11.552 -20.519 19.197 1.00 92.12 380 ARG A CA 1
ATOM 2908 C C . ARG A 1 380 ? -12.106 -19.726 20.380 1.00 92.12 380 ARG A C 1
ATOM 2910 O O . ARG A 1 380 ? -13.085 -20.131 21.004 1.00 92.12 380 ARG A O 1
ATOM 2917 N N . ASP A 1 381 ? -11.444 -18.627 20.714 1.00 87.56 381 ASP A N 1
ATOM 2918 C CA . ASP A 1 381 ? -11.809 -17.677 21.767 1.00 87.56 381 ASP A CA 1
ATOM 2919 C C . ASP A 1 381 ? -12.465 -16.408 21.193 1.00 87.56 381 ASP A C 1
ATOM 2921 O O . ASP A 1 381 ? -12.653 -15.424 21.905 1.00 87.56 381 ASP A O 1
ATOM 2925 N N . GLY A 1 382 ? -12.826 -16.432 19.906 1.00 87.12 382 GLY A N 1
ATOM 2926 C CA . GLY A 1 382 ? -13.388 -15.299 19.180 1.00 87.12 382 GLY A CA 1
ATOM 2927 C C . GLY A 1 382 ? -12.368 -14.361 18.538 1.00 87.12 382 GLY A C 1
ATOM 2928 O O . GLY A 1 382 ? -12.781 -13.450 17.829 1.00 87.12 382 GLY A O 1
ATOM 2929 N N . THR A 1 383 ? -11.063 -14.564 18.749 1.00 89.75 383 THR A N 1
ATOM 2930 C CA . THR A 1 383 ? -10.016 -13.694 18.176 1.00 89.75 383 THR A CA 1
ATOM 2931 C C . THR A 1 383 ? -9.563 -14.101 16.777 1.00 89.75 383 THR A C 1
ATOM 2933 O O . THR A 1 383 ? -8.790 -13.375 16.152 1.00 89.75 383 THR A O 1
ATOM 2936 N N . GLY A 1 384 ? -10.030 -15.249 16.285 1.00 91.56 384 GLY A N 1
ATOM 2937 C CA . GLY A 1 384 ? -9.628 -15.753 14.983 1.00 91.56 384 GLY A CA 1
ATOM 2938 C C . GLY A 1 384 ? -10.155 -14.886 13.843 1.00 91.56 384 GLY A C 1
ATOM 2939 O O . GLY A 1 384 ? -11.244 -14.317 13.911 1.00 91.56 384 GLY A O 1
ATOM 2940 N N . VAL A 1 385 ? -9.357 -14.795 12.785 1.00 93.56 385 VAL A N 1
ATOM 2941 C CA . VAL A 1 385 ? -9.579 -13.919 11.632 1.00 93.56 385 VAL A CA 1
ATOM 2942 C C . VAL A 1 385 ? -9.574 -14.715 10.334 1.00 93.56 385 VAL A C 1
ATOM 2944 O O . VAL A 1 385 ? -9.028 -15.822 10.256 1.00 93.56 385 VAL A O 1
ATOM 2947 N N . ILE A 1 386 ? -10.178 -14.132 9.300 1.00 93.94 386 ILE A N 1
ATOM 2948 C CA . ILE A 1 386 ? -10.058 -14.630 7.933 1.00 93.94 386 ILE A CA 1
ATOM 2949 C C . ILE A 1 386 ? -8.633 -14.361 7.427 1.00 93.94 386 ILE A C 1
ATOM 2951 O O . ILE A 1 386 ? -8.171 -13.222 7.397 1.00 93.94 386 ILE A O 1
ATOM 2955 N N . VAL A 1 387 ? -7.947 -15.418 7.003 1.00 92.62 387 VAL A N 1
ATOM 2956 C CA . VAL A 1 387 ? -6.666 -15.368 6.295 1.00 92.62 387 VAL A CA 1
ATOM 2957 C C . VAL A 1 387 ? -6.954 -15.467 4.802 1.00 92.62 387 VAL A C 1
ATOM 2959 O O . VAL A 1 387 ? -7.498 -16.484 4.355 1.00 92.62 387 VAL A O 1
ATOM 2962 N N . ASN A 1 388 ? -6.600 -14.413 4.060 1.00 91.19 388 ASN A N 1
ATOM 2963 C CA . ASN A 1 388 ? -6.654 -14.431 2.604 1.00 91.19 388 ASN A CA 1
ATOM 2964 C C . ASN A 1 388 ? -5.521 -15.304 2.052 1.00 91.19 388 ASN A C 1
ATOM 2966 O O . ASN A 1 388 ? -4.371 -15.089 2.423 1.00 91.19 388 ASN A O 1
ATOM 2970 N N . ASN A 1 389 ? -5.867 -16.267 1.197 1.00 90.81 389 ASN A N 1
ATOM 2971 C CA . ASN A 1 389 ? -4.919 -17.140 0.491 1.00 90.81 389 ASN A CA 1
ATOM 2972 C C . ASN A 1 389 ? -5.158 -17.090 -1.030 1.00 90.81 389 ASN A C 1
ATOM 2974 O O . ASN A 1 389 ? -5.150 -18.127 -1.697 1.00 90.81 389 ASN A O 1
ATOM 2978 N N . ASP A 1 390 ? -5.529 -15.913 -1.517 1.00 90.44 390 ASP A N 1
ATOM 2979 C CA . ASP A 1 390 ? -5.647 -15.541 -2.925 1.00 90.44 390 ASP A CA 1
ATOM 2980 C C . ASP A 1 390 ? -5.124 -14.097 -3.024 1.00 90.44 390 ASP A C 1
ATOM 2982 O O . ASP A 1 390 ? -5.834 -13.117 -2.755 1.00 90.44 390 ASP A O 1
ATOM 2986 N N . ALA A 1 391 ? -3.811 -13.980 -3.209 1.00 89.62 391 ALA A N 1
ATOM 2987 C CA . ALA A 1 391 ? -3.066 -12.740 -3.057 1.00 89.62 391 ALA A CA 1
ATOM 2988 C C . ALA A 1 391 ? -3.348 -11.738 -4.187 1.00 89.62 391 ALA A C 1
ATOM 2990 O O . ALA A 1 391 ? -3.386 -10.528 -3.929 1.00 89.62 391 ALA A O 1
ATOM 2991 N N . ASP A 1 392 ? -3.625 -12.214 -5.399 1.00 85.75 392 ASP A N 1
ATOM 2992 C CA . ASP A 1 392 ? -3.927 -11.379 -6.561 1.00 85.75 392 ASP A CA 1
ATOM 2993 C C . ASP A 1 392 ? -5.423 -11.327 -6.937 1.00 85.75 392 ASP A C 1
ATOM 2995 O O . ASP A 1 392 ? -5.831 -10.454 -7.710 1.00 85.75 392 ASP A O 1
ATOM 2999 N N . ASN A 1 393 ? -6.264 -12.123 -6.268 1.00 88.19 393 ASN A N 1
ATOM 3000 C CA . ASN A 1 393 ? -7.722 -12.179 -6.402 1.00 88.19 393 ASN A CA 1
ATOM 3001 C C . ASN A 1 393 ? -8.211 -12.629 -7.786 1.00 88.19 393 ASN A C 1
ATOM 3003 O O . ASN A 1 393 ? -9.261 -12.164 -8.255 1.00 88.19 393 ASN A O 1
ATOM 3007 N N . ASP A 1 394 ? -7.488 -13.528 -8.449 1.00 86.75 394 ASP A N 1
ATOM 3008 C CA . ASP A 1 394 ? -7.920 -14.120 -9.718 1.00 86.75 394 ASP A CA 1
ATOM 3009 C C . ASP A 1 394 ? -8.834 -15.351 -9.571 1.00 86.75 394 ASP A C 1
ATOM 3011 O O . ASP A 1 394 ? -9.414 -15.829 -10.559 1.00 86.75 394 ASP A O 1
ATOM 3015 N N . GLY A 1 395 ? -9.034 -15.815 -8.333 1.00 87.75 395 GLY A N 1
ATOM 3016 C CA . GLY A 1 395 ? -9.855 -16.971 -7.990 1.00 87.75 395 GLY A CA 1
ATOM 3017 C C . GLY A 1 395 ? -9.100 -18.303 -7.940 1.00 87.75 395 GLY A C 1
ATOM 3018 O O . GLY A 1 395 ? -9.736 -19.343 -7.720 1.00 87.75 395 GLY A O 1
ATOM 3019 N N . VAL A 1 396 ? -7.783 -18.298 -8.134 1.00 88.62 396 VAL A N 1
ATOM 3020 C CA . VAL A 1 396 ? -6.862 -19.402 -7.875 1.00 88.62 396 VAL A CA 1
ATOM 3021 C C . VAL A 1 396 ? -6.223 -19.172 -6.507 1.00 88.62 396 VAL A C 1
ATOM 3023 O O . VAL A 1 396 ? -5.743 -18.102 -6.178 1.00 88.62 396 VAL A O 1
ATOM 3026 N N . CYS A 1 397 ? -6.238 -20.192 -5.652 1.00 91.44 397 CYS A N 1
ATOM 3027 C CA . CYS A 1 397 ? -5.634 -20.050 -4.328 1.00 91.44 397 CYS A CA 1
ATOM 3028 C C . CYS A 1 397 ? -4.108 -20.097 -4.426 1.00 91.44 397 CYS A C 1
ATOM 3030 O O . CYS A 1 397 ? -3.608 -21.000 -5.097 1.00 91.44 397 CYS A O 1
ATOM 3032 N N . ASP A 1 398 ? -3.394 -19.294 -3.631 1.00 87.88 398 ASP A N 1
ATOM 3033 C CA . ASP A 1 398 ? -1.922 -19.187 -3.609 1.00 87.88 398 ASP A CA 1
ATOM 3034 C C . ASP A 1 398 ? -1.223 -20.555 -3.562 1.00 87.88 398 ASP A C 1
ATOM 3036 O O . ASP A 1 398 ? -0.229 -20.816 -4.229 1.00 87.88 398 ASP A O 1
ATOM 3040 N N . ALA A 1 399 ? -1.770 -21.500 -2.788 1.00 87.88 399 ALA A N 1
ATOM 3041 C CA . ALA A 1 399 ? -1.208 -22.847 -2.654 1.00 87.88 399 ALA A CA 1
ATOM 3042 C C . ALA A 1 399 ? -1.214 -23.666 -3.961 1.00 87.88 399 ALA A C 1
ATOM 3044 O O . ALA A 1 399 ? -0.514 -24.678 -4.059 1.00 87.88 399 ALA A O 1
ATOM 3045 N N . ASN A 1 400 ? -2.044 -23.270 -4.922 1.00 88.44 400 ASN A N 1
ATOM 3046 C CA . ASN A 1 400 ? -2.197 -23.885 -6.232 1.00 88.44 400 ASN A CA 1
ATOM 3047 C C . ASN A 1 400 ? -1.760 -22.955 -7.364 1.00 88.44 400 ASN A C 1
ATOM 3049 O O . ASN A 1 400 ? -1.831 -23.391 -8.509 1.00 88.44 400 ASN A O 1
ATOM 3053 N N . ASP A 1 401 ? -1.336 -21.731 -7.062 1.00 89.62 401 ASP A N 1
ATOM 3054 C CA . ASP A 1 401 ? -0.915 -20.760 -8.053 1.00 89.62 401 ASP A CA 1
ATOM 3055 C C . ASP A 1 401 ? 0.610 -20.764 -8.175 1.00 89.62 401 ASP A C 1
ATOM 3057 O O . ASP A 1 401 ? 1.349 -20.598 -7.203 1.00 89.62 401 ASP A O 1
ATOM 3061 N N . VAL A 1 402 ? 1.104 -21.002 -9.388 1.00 89.25 402 VAL A N 1
ATOM 3062 C CA . VAL A 1 402 ? 2.531 -20.857 -9.694 1.00 89.25 402 VAL A CA 1
ATOM 3063 C C . VAL A 1 402 ? 2.972 -19.395 -9.542 1.00 89.25 402 VAL A C 1
ATOM 3065 O O . VAL A 1 402 ? 4.166 -19.147 -9.347 1.00 89.25 402 VAL A O 1
ATOM 3068 N N . CYS A 1 403 ? 2.031 -18.453 -9.621 1.00 87.69 403 CYS A N 1
ATOM 3069 C CA . CYS A 1 403 ? 2.274 -17.030 -9.692 1.00 87.69 403 CYS A CA 1
ATOM 3070 C C . CYS A 1 403 ? 1.267 -16.179 -8.908 1.00 87.69 403 CYS A C 1
ATOM 3072 O O . CYS A 1 403 ? 0.627 -15.312 -9.487 1.00 87.69 403 CYS A O 1
ATOM 3074 N N . ASP A 1 404 ? 1.263 -16.334 -7.581 1.00 86.81 404 ASP A N 1
ATOM 3075 C CA . ASP A 1 404 ? 0.381 -15.646 -6.612 1.00 86.81 404 ASP A CA 1
ATOM 3076 C C . ASP A 1 404 ? 0.406 -14.098 -6.624 1.00 86.81 404 ASP A C 1
ATOM 3078 O O . ASP A 1 404 ? -0.281 -13.435 -5.847 1.00 86.81 404 ASP A O 1
ATOM 3082 N N . SER A 1 405 ? 1.227 -13.488 -7.475 1.00 85.38 405 SER A N 1
ATOM 3083 C CA . SER A 1 405 ? 1.321 -12.042 -7.653 1.00 85.38 405 SER A CA 1
ATOM 3084 C C . SER A 1 405 ? 0.751 -11.544 -8.983 1.00 85.38 405 SER A C 1
ATOM 3086 O O . SER A 1 405 ? 0.843 -10.343 -9.256 1.00 85.38 405 SER A O 1
ATOM 3088 N N . TYR A 1 406 ? 0.252 -12.428 -9.849 1.00 85.62 406 TYR A N 1
ATOM 3089 C CA . TYR A 1 406 ? -0.180 -12.092 -11.201 1.00 85.62 406 TYR A CA 1
ATOM 3090 C C . TYR A 1 406 ? -1.546 -12.688 -11.538 1.00 85.62 406 TYR A C 1
ATOM 3092 O O . TYR A 1 406 ? -1.647 -13.805 -12.046 1.00 85.62 406 TYR A O 1
ATOM 3100 N N . ALA A 1 407 ? -2.564 -11.836 -11.394 1.00 85.19 407 ALA A N 1
ATOM 3101 C CA . ALA A 1 407 ? -3.958 -12.224 -11.522 1.00 85.19 407 ALA A CA 1
ATOM 3102 C C . ALA A 1 407 ? -4.286 -12.838 -12.890 1.00 85.19 407 ALA A C 1
ATOM 3104 O O . ALA A 1 407 ? -4.490 -12.132 -13.890 1.00 85.19 407 ALA A O 1
ATOM 3105 N N . ASN A 1 408 ? -4.380 -14.162 -12.930 1.00 82.69 408 ASN A N 1
ATOM 3106 C CA . ASN A 1 408 ? -4.698 -14.937 -14.104 1.00 82.69 408 ASN A CA 1
ATOM 3107 C C . ASN A 1 408 ? -5.390 -16.274 -13.750 1.00 82.69 408 ASN A C 1
ATOM 3109 O O . ASN A 1 408 ? -4.921 -17.106 -12.994 1.00 82.69 408 ASN A O 1
ATOM 3113 N N . SER A 1 409 ? -6.499 -16.579 -14.420 1.00 83.50 409 SER A N 1
ATOM 3114 C CA . SER A 1 409 ? -7.271 -17.794 -14.111 1.00 83.50 409 SER A CA 1
ATOM 3115 C C . SER A 1 409 ? -6.568 -19.135 -14.427 1.00 83.50 409 SER A C 1
ATOM 3117 O O . SER A 1 409 ? -7.185 -20.193 -14.271 1.00 83.50 409 SER A O 1
ATOM 3119 N N . ASP A 1 410 ? -5.346 -19.117 -14.967 1.00 84.69 410 ASP A N 1
ATOM 3120 C CA . ASP A 1 410 ? -4.545 -20.305 -15.256 1.00 84.69 410 ASP A CA 1
ATOM 3121 C C . ASP A 1 410 ? -3.456 -20.476 -14.192 1.00 84.69 410 ASP A C 1
ATOM 3123 O O . ASP A 1 410 ? -2.350 -19.963 -14.305 1.00 84.69 410 ASP A O 1
ATOM 3127 N N . ALA A 1 411 ? -3.748 -21.329 -13.213 1.00 82.25 411 ALA A N 1
ATOM 3128 C CA . ALA A 1 411 ? -2.869 -21.704 -12.106 1.00 82.25 411 ALA A CA 1
ATOM 3129 C C . ALA A 1 411 ? -1.429 -22.136 -12.486 1.00 82.25 411 ALA A C 1
ATOM 3131 O O . ALA A 1 411 ? -0.600 -22.373 -11.610 1.00 82.25 411 ALA A O 1
ATOM 3132 N N . THR A 1 412 ? -1.132 -22.337 -13.776 1.00 84.94 412 THR A N 1
ATOM 3133 C CA . THR A 1 412 ? 0.183 -22.755 -14.277 1.00 84.94 412 THR A CA 1
ATOM 3134 C C . THR A 1 412 ? 0.895 -21.721 -15.149 1.00 84.94 412 THR A C 1
ATOM 3136 O O . THR A 1 412 ? 2.034 -21.972 -15.554 1.00 84.94 412 THR A O 1
ATOM 3139 N N . ALA A 1 413 ? 0.259 -20.592 -15.463 1.00 84.31 413 ALA A N 1
ATOM 3140 C CA . ALA A 1 413 ? 0.819 -19.585 -16.353 1.00 84.31 413 ALA A CA 1
ATOM 3141 C C . ALA A 1 413 ? 1.747 -18.612 -15.608 1.00 84.31 413 ALA A C 1
ATOM 3143 O O . ALA A 1 413 ? 1.482 -18.196 -14.486 1.00 84.31 413 ALA A O 1
ATOM 3144 N N . LEU A 1 414 ? 2.840 -18.229 -16.271 1.00 86.06 414 LEU A N 1
ATOM 3145 C CA . LEU A 1 414 ? 3.689 -17.111 -15.862 1.00 86.06 414 LEU A CA 1
ATOM 3146 C C . LEU A 1 414 ? 3.410 -15.918 -16.784 1.00 86.06 414 LEU A C 1
ATOM 3148 O O . LEU A 1 414 ? 3.232 -16.127 -17.990 1.00 86.06 414 LEU A O 1
ATOM 3152 N N . PRO A 1 415 ? 3.413 -14.674 -16.275 1.00 90.00 415 PRO A N 1
ATOM 3153 C CA . PRO A 1 415 ? 3.384 -13.510 -17.143 1.00 90.00 415 PRO A CA 1
ATOM 3154 C C . PRO A 1 415 ? 4.687 -13.405 -17.939 1.00 90.00 415 PRO A C 1
ATOM 3156 O O . PRO A 1 415 ? 5.782 -13.655 -17.426 1.00 90.00 415 PRO A O 1
ATOM 3159 N N . THR A 1 416 ? 4.565 -12.991 -19.197 1.00 91.25 416 THR A N 1
ATOM 3160 C CA . THR A 1 416 ? 5.708 -12.600 -20.023 1.00 91.25 416 THR A CA 1
ATOM 3161 C C . THR A 1 416 ? 5.885 -11.090 -19.938 1.00 91.25 416 THR A C 1
ATOM 3163 O O . THR A 1 416 ? 5.003 -10.328 -20.331 1.00 91.25 416 THR A O 1
ATOM 3166 N N . TRP A 1 417 ? 7.040 -10.666 -19.447 1.00 92.31 417 TRP A N 1
ATOM 3167 C CA . TRP A 1 417 ? 7.477 -9.280 -19.411 1.00 92.31 417 TRP A CA 1
ATOM 3168 C C . TRP A 1 417 ? 8.335 -8.972 -20.635 1.00 92.31 417 TRP A C 1
ATOM 3170 O O . TRP A 1 417 ? 9.124 -9.816 -21.057 1.00 92.31 417 TRP A O 1
ATOM 3180 N N . TYR A 1 418 ? 8.214 -7.762 -21.168 1.00 92.56 418 TYR A N 1
ATOM 3181 C CA . TYR A 1 418 ? 8.926 -7.269 -22.343 1.00 92.56 418 TYR A CA 1
ATOM 3182 C C . TYR A 1 418 ? 9.702 -5.997 -21.982 1.00 92.56 418 TYR A C 1
ATOM 3184 O O . TYR A 1 418 ? 9.113 -5.064 -21.441 1.00 92.56 418 TYR A O 1
ATOM 3192 N N . GLU A 1 419 ? 11.006 -5.971 -22.249 1.00 92.69 419 GLU A N 1
ATOM 3193 C CA . GLU A 1 419 ? 11.893 -4.837 -21.956 1.00 92.69 419 GLU A CA 1
ATOM 3194 C C . GLU A 1 419 ? 11.814 -3.787 -23.073 1.00 92.69 419 GLU A C 1
ATOM 3196 O O . GLU A 1 419 ? 12.210 -4.068 -24.207 1.00 92.69 419 GLU A O 1
ATOM 3201 N N . ASP A 1 420 ? 11.312 -2.603 -22.731 1.00 91.06 420 ASP A N 1
ATOM 3202 C CA . ASP A 1 420 ? 11.099 -1.427 -23.586 1.00 91.06 420 ASP A CA 1
ATOM 3203 C C . ASP A 1 420 ? 11.889 -0.242 -22.999 1.00 91.06 420 ASP A C 1
ATOM 3205 O O . ASP A 1 420 ? 11.393 0.515 -22.159 1.00 91.06 420 ASP A O 1
ATOM 3209 N N . GLU A 1 421 ? 13.172 -0.150 -23.360 1.00 89.56 421 GLU A N 1
ATOM 3210 C CA . GLU A 1 421 ? 14.141 0.760 -22.734 1.00 89.56 421 GLU A CA 1
ATOM 3211 C C . GLU A 1 421 ? 13.855 2.250 -23.005 1.00 89.56 421 GLU A C 1
ATOM 3213 O O . GLU A 1 421 ? 14.186 3.090 -22.157 1.00 89.56 421 GLU A O 1
ATOM 3218 N N . ASP A 1 422 ? 13.229 2.581 -24.136 1.00 86.88 422 ASP A N 1
ATOM 3219 C CA . ASP A 1 422 ? 12.975 3.955 -24.578 1.00 86.88 422 ASP A CA 1
ATOM 3220 C C . ASP A 1 422 ? 11.493 4.377 -24.565 1.00 86.88 422 ASP A C 1
ATOM 3222 O O . ASP A 1 422 ? 11.190 5.572 -24.709 1.00 86.88 422 ASP A O 1
ATOM 3226 N N . GLY A 1 423 ? 10.583 3.438 -24.296 1.00 86.75 423 GLY A N 1
ATOM 3227 C CA . GLY A 1 423 ? 9.158 3.676 -24.100 1.00 86.75 423 GLY A CA 1
ATOM 3228 C C . GLY A 1 423 ? 8.350 3.803 -25.392 1.00 86.75 423 GLY A C 1
ATOM 3229 O O . GLY A 1 423 ? 7.286 4.436 -25.367 1.00 86.75 423 GLY A O 1
ATOM 3230 N N . ASP A 1 424 ? 8.835 3.280 -26.520 1.00 87.81 424 ASP A N 1
ATOM 3231 C CA . ASP A 1 424 ? 8.127 3.315 -27.806 1.00 87.81 424 ASP A CA 1
ATOM 3232 C C . ASP A 1 424 ? 7.103 2.171 -27.991 1.00 87.81 424 ASP A C 1
ATOM 3234 O O . ASP A 1 424 ? 6.262 2.197 -28.906 1.00 87.81 424 ASP A O 1
ATOM 3238 N N . GLY A 1 425 ? 7.117 1.201 -27.073 1.00 87.44 425 GLY A N 1
ATOM 3239 C CA . GLY A 1 425 ? 6.232 0.045 -27.031 1.00 87.44 425 GLY A CA 1
ATOM 3240 C C . GLY A 1 425 ? 6.710 -1.169 -27.831 1.00 87.44 425 GLY A C 1
ATOM 3241 O O . GLY A 1 425 ? 5.970 -2.156 -27.894 1.00 87.44 425 GLY A O 1
ATOM 3242 N N . TYR A 1 426 ? 7.877 -1.131 -28.470 1.00 89.38 426 TYR A N 1
ATOM 3243 C CA . TYR A 1 426 ? 8.583 -2.305 -28.982 1.00 89.38 426 TYR A CA 1
ATOM 3244 C C . TYR A 1 426 ? 9.556 -2.818 -27.920 1.00 89.38 426 TYR A C 1
ATOM 3246 O O . TYR A 1 426 ? 9.812 -2.170 -26.914 1.00 89.38 426 TYR A O 1
ATOM 3254 N N . TYR A 1 427 ? 10.018 -4.056 -28.081 1.00 89.31 427 TYR A N 1
ATOM 3255 C CA . TYR A 1 427 ? 10.842 -4.698 -27.064 1.00 89.31 427 TYR A CA 1
ATOM 3256 C C . TYR A 1 427 ? 12.086 -5.327 -27.660 1.00 89.31 427 TYR A C 1
ATOM 3258 O O . TYR A 1 427 ? 12.076 -5.812 -28.794 1.00 89.31 427 TYR A O 1
ATOM 3266 N N . SER A 1 428 ? 13.150 -5.361 -26.867 1.00 86.56 428 SER A N 1
ATOM 3267 C CA . SER A 1 428 ? 14.425 -5.970 -27.254 1.00 86.56 428 SER A CA 1
ATOM 3268 C C . SER A 1 428 ? 14.661 -7.329 -26.588 1.00 86.56 428 SER A C 1
ATOM 3270 O O . SER A 1 428 ? 15.317 -8.196 -27.168 1.00 86.56 428 SER A O 1
ATOM 3272 N N . ASN A 1 429 ? 14.075 -7.536 -25.403 1.00 89.38 429 ASN A N 1
ATOM 3273 C CA . ASN A 1 429 ? 14.131 -8.768 -24.618 1.00 89.38 429 ASN A CA 1
ATOM 3274 C C . ASN A 1 429 ? 12.771 -9.107 -23.998 1.00 89.38 429 ASN A C 1
ATOM 3276 O O . ASN A 1 429 ? 11.903 -8.250 -23.837 1.00 89.38 429 ASN A O 1
ATOM 3280 N N . SER A 1 430 ? 12.603 -10.372 -23.602 1.00 92.31 430 SER A N 1
ATOM 3281 C CA . SER A 1 430 ? 11.437 -10.844 -22.852 1.00 92.31 430 SER A CA 1
ATOM 3282 C C . SER A 1 430 ? 11.825 -11.820 -21.736 1.00 92.31 430 SER A C 1
ATOM 3284 O O . SER A 1 430 ? 12.800 -12.561 -21.882 1.00 92.31 430 SER A O 1
ATOM 3286 N N . SER A 1 431 ? 11.046 -11.873 -20.653 1.00 91.06 431 SER A N 1
ATOM 3287 C CA . SER A 1 431 ? 11.282 -12.734 -19.485 1.00 91.06 431 SER A CA 1
ATOM 3288 C C . SER A 1 431 ? 9.971 -13.293 -18.924 1.00 91.06 431 SER A C 1
ATOM 3290 O O . SER A 1 431 ? 8.991 -12.565 -18.809 1.00 91.06 431 SER A O 1
ATOM 3292 N N . GLU A 1 432 ? 9.950 -14.576 -18.553 1.00 92.06 432 GLU A N 1
ATOM 3293 C CA . GLU A 1 432 ? 8.790 -15.246 -17.944 1.00 92.06 432 GLU A CA 1
ATOM 3294 C C . GLU A 1 432 ? 9.036 -15.458 -16.448 1.00 92.06 432 GLU A C 1
ATOM 3296 O O . GLU A 1 432 ? 9.693 -16.416 -16.033 1.00 92.06 432 GLU A O 1
ATOM 3301 N N . VAL A 1 433 ? 8.551 -14.525 -15.634 1.00 90.12 433 VAL A N 1
ATOM 3302 C CA . VAL A 1 433 ? 8.746 -14.502 -14.179 1.00 90.12 433 VAL A CA 1
ATOM 3303 C C . VAL A 1 433 ? 7.567 -13.810 -13.508 1.00 90.12 433 VAL A C 1
ATOM 3305 O O . VAL A 1 433 ? 6.963 -12.921 -14.092 1.00 90.12 433 VAL A O 1
ATOM 3308 N N . CYS A 1 434 ? 7.264 -14.181 -12.266 1.00 87.81 434 CYS A N 1
ATOM 3309 C CA . CYS A 1 434 ? 6.127 -13.611 -11.542 1.00 87.81 434 CYS A CA 1
ATOM 3310 C C . CYS A 1 434 ? 6.296 -12.151 -11.159 1.00 87.81 434 CYS A C 1
ATOM 3312 O O . CYS A 1 434 ? 5.405 -11.334 -11.374 1.00 87.81 434 CYS A O 1
ATOM 3314 N N . ALA A 1 435 ? 7.458 -11.830 -10.601 1.00 87.38 435 ALA A N 1
ATOM 3315 C CA . ALA A 1 435 ? 7.776 -10.469 -10.233 1.00 87.38 435 ALA A CA 1
ATOM 3316 C C . ALA A 1 435 ? 8.241 -9.687 -11.459 1.00 87.38 435 ALA A C 1
ATOM 3318 O O . ALA A 1 435 ? 8.977 -10.218 -12.292 1.00 87.38 435 ALA A O 1
ATOM 3319 N N . ASP A 1 436 ? 7.866 -8.413 -11.495 1.00 88.31 436 ASP A N 1
ATOM 3320 C CA . ASP A 1 436 ? 8.426 -7.427 -12.413 1.00 88.31 436 ASP A CA 1
ATOM 3321 C C . ASP A 1 436 ? 9.973 -7.505 -12.401 1.00 88.31 436 ASP A C 1
ATOM 3323 O O . ASP A 1 436 ? 10.584 -7.330 -11.334 1.00 88.31 436 ASP A O 1
ATOM 3327 N N . PRO A 1 437 ? 10.624 -7.801 -13.546 1.00 90.19 437 PRO A N 1
ATOM 3328 C CA . PRO A 1 437 ? 12.078 -7.883 -13.637 1.00 90.19 437 PRO A CA 1
ATOM 3329 C C . PRO A 1 437 ? 12.800 -6.569 -13.311 1.00 90.19 437 PRO A C 1
ATOM 3331 O O . PRO A 1 437 ? 13.977 -6.611 -12.934 1.00 90.19 437 PRO A O 1
ATOM 3334 N N . GLY A 1 438 ? 12.138 -5.412 -13.434 1.00 88.25 438 GLY A N 1
ATOM 3335 C CA . GLY A 1 438 ? 12.726 -4.119 -13.104 1.00 88.25 438 GLY A CA 1
ATOM 3336 C C . GLY A 1 438 ? 12.184 -2.950 -13.925 1.00 88.25 438 GLY A C 1
ATOM 3337 O O . GLY A 1 438 ? 11.116 -2.991 -14.519 1.00 88.25 438 GLY A O 1
ATOM 3338 N N . VAL A 1 439 ? 12.949 -1.858 -13.962 1.00 88.31 439 VAL A N 1
ATOM 3339 C CA . VAL A 1 439 ? 12.571 -0.672 -14.745 1.00 88.31 439 VAL A CA 1
ATOM 3340 C C . VAL A 1 439 ? 12.446 -1.020 -16.227 1.00 88.31 439 VAL A C 1
ATOM 3342 O O . VAL A 1 439 ? 13.248 -1.799 -16.729 1.00 88.31 439 VAL A O 1
ATOM 3345 N N . ASN A 1 440 ? 11.481 -0.402 -16.912 1.00 89.31 440 ASN A N 1
ATOM 3346 C CA . ASN A 1 440 ? 11.257 -0.539 -18.355 1.00 89.31 440 ASN A CA 1
ATOM 3347 C C . ASN A 1 440 ? 10.716 -1.907 -18.821 1.00 89.31 440 ASN A C 1
ATOM 3349 O O . ASN A 1 440 ? 10.700 -2.183 -20.015 1.00 89.31 440 ASN A O 1
ATOM 3353 N N . TRP A 1 441 ? 10.217 -2.749 -17.913 1.00 92.31 441 TRP A N 1
ATOM 3354 C CA . TRP A 1 441 ? 9.532 -3.990 -18.273 1.00 92.31 441 TRP A CA 1
ATOM 3355 C C . TRP A 1 441 ? 8.012 -3.798 -18.300 1.00 92.31 441 TRP A C 1
ATOM 3357 O O . TRP A 1 441 ? 7.413 -3.269 -17.367 1.00 92.31 441 TRP A O 1
ATOM 3367 N N . ASN A 1 442 ? 7.367 -4.247 -19.376 1.00 90.12 442 ASN A N 1
ATOM 3368 C CA . ASN A 1 442 ? 5.926 -4.119 -19.590 1.00 90.12 442 ASN A CA 1
ATOM 3369 C C . ASN A 1 442 ? 5.290 -5.483 -19.896 1.00 90.12 442 ASN A C 1
ATOM 3371 O O . ASN A 1 442 ? 5.892 -6.330 -20.546 1.00 90.12 442 ASN A O 1
ATOM 3375 N N . LEU A 1 443 ? 4.036 -5.691 -19.482 1.00 89.62 443 LEU A N 1
ATOM 3376 C CA . LEU A 1 443 ? 3.269 -6.927 -19.752 1.00 89.62 443 LEU A CA 1
ATOM 3377 C C . LEU A 1 443 ? 2.701 -7.008 -21.177 1.00 89.62 443 LEU A C 1
ATOM 3379 O O . LEU A 1 443 ? 2.118 -8.013 -21.584 1.00 89.62 443 LEU A O 1
ATOM 3383 N N . SER A 1 444 ? 2.826 -5.927 -21.936 1.00 87.62 444 SER A N 1
ATOM 3384 C CA . SER A 1 444 ? 2.351 -5.829 -23.306 1.00 87.62 444 SER A CA 1
ATOM 3385 C C . SER A 1 444 ? 3.388 -5.114 -24.145 1.00 87.62 444 SER A C 1
ATOM 3387 O O . SER A 1 444 ? 3.890 -4.076 -23.722 1.00 87.62 444 SER A O 1
ATOM 3389 N N . ALA A 1 445 ? 3.623 -5.622 -25.348 1.00 88.19 445 ALA A N 1
ATOM 3390 C CA . ALA A 1 445 ? 4.448 -4.967 -26.346 1.00 88.19 445 ALA A CA 1
ATOM 3391 C C . ALA A 1 445 ? 3.805 -5.084 -27.733 1.00 88.19 445 ALA A C 1
ATOM 3393 O O . ALA A 1 445 ? 2.983 -5.972 -27.995 1.00 88.19 445 ALA A O 1
ATOM 3394 N N . ASN A 1 446 ? 4.168 -4.165 -28.623 1.00 85.94 446 ASN A N 1
ATOM 3395 C CA . ASN A 1 446 ? 3.795 -4.207 -30.027 1.00 85.94 446 ASN A CA 1
ATOM 3396 C C . ASN A 1 446 ? 4.434 -5.421 -30.719 1.00 85.94 446 ASN A C 1
ATOM 3398 O O . ASN A 1 446 ? 5.456 -5.959 -30.299 1.00 85.94 446 ASN A O 1
ATOM 3402 N N . SER A 1 447 ? 3.826 -5.872 -31.818 1.00 79.56 447 SER A N 1
ATOM 3403 C CA . SER A 1 447 ? 4.372 -6.985 -32.593 1.00 79.56 447 SER A CA 1
ATOM 3404 C C . SER A 1 447 ? 5.621 -6.553 -33.369 1.00 79.56 447 SER A C 1
ATOM 3406 O O . SER A 1 447 ? 5.505 -5.806 -34.342 1.00 79.56 447 SER A O 1
ATOM 3408 N N . GLY A 1 448 ? 6.784 -7.078 -32.990 1.00 74.75 448 GLY A N 1
ATOM 3409 C CA . GLY A 1 448 ? 8.070 -6.809 -33.638 1.00 74.75 448 GLY A CA 1
ATOM 3410 C C . GLY A 1 448 ? 9.167 -6.608 -32.597 1.00 74.75 448 GLY A C 1
ATOM 3411 O O . GLY A 1 448 ? 8.873 -6.173 -31.491 1.00 74.75 448 GLY A O 1
ATOM 3412 N N . ASN A 1 449 ? 10.410 -6.950 -32.942 1.00 83.00 449 ASN A N 1
ATOM 3413 C CA . ASN A 1 449 ? 11.553 -6.650 -32.081 1.00 83.00 449 ASN A CA 1
ATOM 3414 C C . ASN A 1 449 ? 12.005 -5.216 -32.337 1.00 83.00 449 ASN A C 1
ATOM 3416 O O . ASN A 1 449 ? 12.088 -4.802 -33.498 1.00 83.00 449 ASN A O 1
ATOM 3420 N N . ASP A 1 450 ? 12.337 -4.513 -31.269 1.00 87.50 450 ASP A N 1
ATOM 3421 C CA . ASP A 1 450 ? 12.925 -3.191 -31.343 1.00 87.50 450 ASP A CA 1
ATOM 3422 C C . ASP A 1 450 ? 14.302 -3.277 -32.013 1.00 87.50 450 ASP A C 1
ATOM 3424 O O . ASP A 1 450 ? 15.152 -4.108 -31.664 1.00 87.50 450 ASP A O 1
ATOM 3428 N N . SER A 1 451 ? 14.481 -2.472 -33.056 1.00 85.06 451 SER A N 1
ATOM 3429 C CA . SER A 1 451 ? 15.733 -2.385 -33.807 1.00 85.06 451 SER A CA 1
ATOM 3430 C C . SER A 1 451 ? 16.728 -1.411 -33.177 1.00 85.06 451 SER A C 1
ATOM 3432 O O . SER A 1 451 ? 17.916 -1.488 -33.506 1.00 85.06 451 SER A O 1
ATOM 3434 N N . CYS A 1 452 ? 16.257 -0.515 -32.306 1.00 86.69 452 CYS A N 1
ATOM 3435 C CA . CYS A 1 452 ? 17.035 0.498 -31.614 1.00 86.69 452 CYS A CA 1
ATOM 3436 C C . CYS A 1 452 ? 16.502 0.766 -30.194 1.00 86.69 452 CYS A C 1
ATOM 3438 O O . CYS A 1 452 ? 15.933 1.825 -29.972 1.00 86.69 452 CYS A O 1
ATOM 3440 N N . PRO A 1 453 ? 16.858 -0.085 -29.207 1.00 85.56 453 PRO A N 1
ATOM 3441 C CA . PRO A 1 453 ? 16.306 -0.061 -27.839 1.00 85.56 453 PRO A CA 1
ATOM 3442 C C . PRO A 1 453 ? 16.462 1.238 -27.035 1.00 85.56 453 PRO A C 1
ATOM 3444 O O . PRO A 1 453 ? 15.953 1.357 -25.931 1.00 85.56 453 PRO A O 1
ATOM 3447 N N . ILE A 1 454 ? 17.235 2.196 -27.541 1.00 82.75 454 ILE A N 1
ATOM 3448 C CA . ILE A 1 454 ? 17.604 3.427 -26.838 1.00 82.75 454 ILE A CA 1
ATOM 3449 C C . ILE A 1 454 ? 17.062 4.690 -27.524 1.00 82.75 454 ILE A C 1
ATOM 3451 O O . ILE A 1 454 ? 17.363 5.796 -27.066 1.00 82.75 454 ILE A O 1
ATOM 3455 N N . ASP A 1 455 ? 16.352 4.559 -28.647 1.00 81.75 455 ASP A N 1
ATOM 3456 C CA . ASP A 1 455 ? 15.869 5.679 -29.456 1.00 81.75 455 ASP A CA 1
ATOM 3457 C C . ASP A 1 455 ? 14.439 5.436 -29.951 1.00 81.75 455 ASP A C 1
ATOM 3459 O O . ASP A 1 455 ? 14.214 4.906 -31.041 1.00 81.75 455 ASP A O 1
ATOM 3463 N N . SER A 1 456 ? 13.483 5.990 -29.201 1.00 83.50 456 SER A N 1
ATOM 3464 C CA . SER A 1 456 ? 12.043 5.819 -29.427 1.00 83.50 456 SER A CA 1
ATOM 3465 C C . SER A 1 456 ? 11.517 6.395 -30.744 1.00 83.50 456 SER A C 1
ATOM 3467 O O . SER A 1 456 ? 10.334 6.273 -31.073 1.00 83.50 456 SER A O 1
ATOM 3469 N N . SER A 1 457 ? 12.367 7.070 -31.524 1.00 82.38 457 SER A N 1
ATOM 3470 C CA . SER A 1 457 ? 12.027 7.489 -32.883 1.00 82.38 457 SER A CA 1
ATOM 3471 C C . SER A 1 457 ? 12.254 6.390 -33.931 1.00 82.38 457 SER A C 1
ATOM 3473 O O . SER A 1 457 ? 11.795 6.534 -35.071 1.00 82.38 457 SER A O 1
ATOM 3475 N N . ILE A 1 458 ? 12.913 5.287 -33.559 1.00 78.44 458 ILE A N 1
ATOM 3476 C CA . ILE A 1 458 ? 13.379 4.224 -34.450 1.00 78.44 458 ILE A CA 1
ATOM 3477 C C . ILE A 1 458 ? 12.894 2.853 -33.956 1.00 78.44 458 ILE A C 1
ATOM 3479 O O . ILE A 1 458 ? 13.616 2.091 -33.335 1.00 78.44 458 ILE A O 1
ATOM 3483 N N . THR A 1 459 ? 11.694 2.479 -34.379 1.00 78.12 459 THR A N 1
ATOM 3484 C CA . THR A 1 459 ? 11.041 1.239 -33.921 1.00 78.12 459 THR A CA 1
ATOM 3485 C C . THR A 1 459 ? 11.558 -0.033 -34.623 1.00 78.12 459 THR A C 1
ATOM 3487 O O . THR A 1 459 ? 11.928 -1.026 -34.007 1.00 78.12 459 THR A O 1
ATOM 3490 N N . THR A 1 460 ? 11.555 -0.053 -35.963 1.00 73.38 460 THR A N 1
ATOM 3491 C CA . THR A 1 460 ? 11.611 -1.315 -36.745 1.00 73.38 460 THR A CA 1
ATOM 3492 C C . THR A 1 460 ? 12.698 -1.374 -37.817 1.00 73.38 460 THR A C 1
ATOM 3494 O O . THR A 1 460 ? 12.835 -2.394 -38.495 1.00 73.38 460 THR A O 1
ATOM 3497 N N . VAL A 1 461 ? 13.457 -0.292 -38.016 1.00 77.81 461 VAL A N 1
ATOM 3498 C CA . VAL A 1 461 ? 14.516 -0.221 -39.033 1.00 77.81 461 VAL A CA 1
ATOM 3499 C C . VAL A 1 461 ? 15.704 0.548 -38.476 1.00 77.81 461 VAL A C 1
ATOM 3501 O O . VAL A 1 461 ? 15.610 1.752 -38.272 1.00 77.81 461 VAL A O 1
ATOM 3504 N N . THR A 1 462 ? 16.840 -0.122 -38.290 1.00 82.31 462 THR A N 1
ATOM 3505 C CA . THR A 1 462 ? 18.090 0.538 -37.894 1.00 82.31 462 THR A CA 1
ATOM 3506 C C . THR A 1 462 ? 18.562 1.503 -38.999 1.00 82.31 462 THR A C 1
ATOM 3508 O O . THR A 1 462 ? 18.670 1.082 -40.159 1.00 82.31 462 THR A O 1
ATOM 3511 N N . PRO A 1 463 ? 18.867 2.779 -38.691 1.00 86.75 463 PRO A N 1
ATOM 3512 C CA . PRO A 1 463 ? 19.407 3.724 -39.660 1.00 86.75 463 PRO A CA 1
ATOM 3513 C C . PRO A 1 463 ? 20.726 3.230 -40.243 1.00 86.75 463 PRO A C 1
ATOM 3515 O O . PRO A 1 463 ? 21.519 2.574 -39.567 1.00 86.75 463 PRO A O 1
ATOM 3518 N N . THR A 1 464 ? 20.965 3.576 -41.504 1.00 91.12 464 THR A N 1
ATOM 3519 C CA . THR A 1 464 ? 22.244 3.346 -42.180 1.00 91.12 464 THR A CA 1
ATOM 3520 C C . THR A 1 464 ? 22.954 4.682 -42.335 1.00 91.12 464 THR A C 1
ATOM 3522 O O . THR A 1 464 ? 22.365 5.638 -42.837 1.00 91.12 464 THR A O 1
ATOM 3525 N N . TRP A 1 465 ? 24.201 4.733 -41.888 1.00 93.75 465 TRP A N 1
ATOM 3526 C CA . TRP A 1 465 ? 25.089 5.882 -41.986 1.00 93.75 465 TRP A CA 1
ATOM 3527 C C . TRP A 1 465 ? 26.208 5.563 -42.973 1.00 93.75 465 TRP A C 1
ATOM 3529 O O . TRP A 1 465 ? 26.615 4.409 -43.067 1.00 93.75 465 TRP A O 1
ATOM 3539 N N . TYR A 1 466 ? 26.716 6.566 -43.676 1.00 94.00 466 TYR A N 1
ATOM 3540 C CA . TYR A 1 466 ? 27.756 6.441 -44.698 1.00 94.00 466 TYR A CA 1
ATOM 3541 C C . TYR A 1 466 ? 28.981 7.256 -44.286 1.00 94.00 466 TYR A C 1
ATOM 3543 O O . TYR A 1 466 ? 28.802 8.326 -43.706 1.00 94.00 466 TYR A O 1
ATOM 3551 N N . GLU A 1 467 ? 30.185 6.726 -44.505 1.00 93.88 467 GLU A N 1
ATOM 3552 C CA . GLU A 1 467 ? 31.454 7.387 -44.149 1.00 93.88 467 GLU A CA 1
ATOM 3553 C C . GLU A 1 467 ? 31.562 8.747 -44.859 1.00 93.88 467 GLU A C 1
ATOM 3555 O O . GLU A 1 467 ? 31.163 8.849 -46.011 1.00 93.88 467 GLU A O 1
ATOM 3560 N N . ASP A 1 468 ? 32.018 9.770 -44.142 1.00 91.19 468 ASP A N 1
ATOM 3561 C CA . ASP A 1 468 ? 32.251 11.150 -44.598 1.00 91.19 468 ASP A CA 1
ATOM 3562 C C . ASP A 1 468 ? 33.713 11.464 -44.259 1.00 91.19 468 ASP A C 1
ATOM 3564 O O . ASP A 1 468 ? 34.039 11.931 -43.155 1.00 91.19 468 ASP A O 1
ATOM 3568 N N . SER A 1 469 ? 34.617 11.025 -45.138 1.00 88.69 469 SER A N 1
ATOM 3569 C CA . SER A 1 469 ? 36.053 10.996 -44.848 1.00 88.69 469 SER A CA 1
ATOM 3570 C C . SER A 1 469 ? 36.717 12.362 -45.037 1.00 88.69 469 SER A C 1
ATOM 3572 O O . SER A 1 469 ? 37.759 12.613 -44.415 1.00 88.69 469 SER A O 1
ATOM 3574 N N . ASP A 1 470 ? 36.154 13.242 -45.861 1.00 82.56 470 ASP A N 1
ATOM 3575 C CA . ASP A 1 470 ? 36.675 14.589 -46.104 1.00 82.56 470 ASP A CA 1
ATOM 3576 C C . ASP A 1 470 ? 35.953 15.692 -45.299 1.00 82.56 470 ASP A C 1
ATOM 3578 O O . ASP A 1 470 ? 36.507 16.782 -45.106 1.00 82.56 470 ASP A O 1
ATOM 3582 N N . GLY A 1 471 ? 34.796 15.379 -44.705 1.00 85.12 471 GLY A N 1
ATOM 3583 C CA . GLY A 1 471 ? 34.065 16.238 -43.783 1.00 85.12 471 GLY A CA 1
ATOM 3584 C C . GLY A 1 471 ? 33.152 17.260 -44.459 1.00 85.12 471 GLY A C 1
ATOM 3585 O O . GLY A 1 471 ? 32.834 18.279 -43.826 1.00 85.12 471 GLY A O 1
ATOM 3586 N N . ASP A 1 472 ? 32.759 17.047 -45.715 1.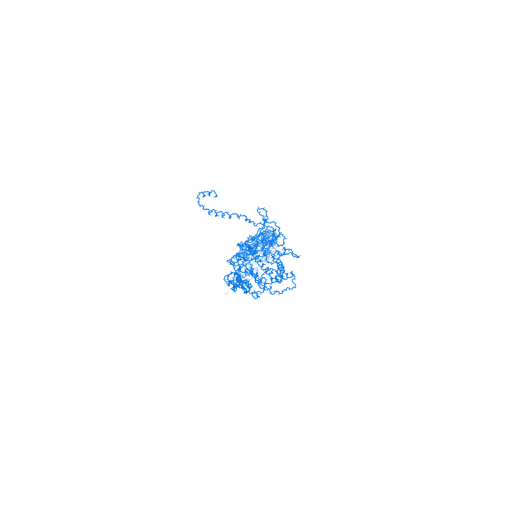00 83.88 472 ASP A N 1
ATOM 3587 C CA . ASP A 1 472 ? 31.915 17.973 -46.472 1.00 83.88 472 ASP A CA 1
ATOM 3588 C C . ASP A 1 472 ? 30.400 17.790 -46.222 1.00 83.88 472 ASP A C 1
ATOM 3590 O O . ASP A 1 472 ? 29.593 18.693 -46.493 1.00 83.88 472 ASP A O 1
ATOM 3594 N N . GLY A 1 473 ? 30.022 16.673 -45.590 1.00 88.12 473 GLY A N 1
ATOM 3595 C CA . GLY A 1 473 ? 28.650 16.334 -45.227 1.00 88.12 473 GLY A CA 1
ATOM 3596 C C . GLY A 1 473 ? 27.920 15.412 -46.213 1.00 88.12 473 GLY A C 1
ATOM 3597 O O . GLY A 1 473 ? 26.733 15.118 -45.990 1.00 88.12 473 GLY A O 1
ATOM 3598 N N . LEU A 1 474 ? 28.583 14.964 -47.276 1.00 89.19 474 LEU A N 1
ATOM 3599 C CA . LEU A 1 474 ? 28.148 13.905 -48.179 1.00 89.19 474 LEU A CA 1
ATOM 3600 C C . LEU A 1 474 ? 28.787 12.578 -47.752 1.00 89.19 474 LEU A C 1
ATOM 3602 O O . LEU A 1 474 ? 29.812 12.550 -47.088 1.00 89.19 474 LEU A O 1
ATOM 3606 N N . GLY A 1 475 ? 28.085 11.471 -47.993 1.00 90.56 475 GLY A N 1
ATOM 3607 C CA . GLY A 1 475 ? 28.516 10.164 -47.502 1.00 90.56 475 GLY A CA 1
ATOM 3608 C C . GLY A 1 475 ? 28.801 9.170 -48.613 1.00 90.56 475 GLY A C 1
ATOM 3609 O O . GLY A 1 475 ? 28.067 9.079 -49.600 1.00 90.56 475 GLY A O 1
ATOM 3610 N N . ASN A 1 476 ? 29.823 8.352 -48.410 1.00 90.88 476 ASN A N 1
ATOM 3611 C CA . ASN A 1 476 ? 30.268 7.321 -49.330 1.00 90.88 476 ASN A CA 1
ATOM 3612 C C . ASN A 1 476 ? 29.296 6.147 -49.411 1.00 90.88 476 ASN A C 1
ATOM 3614 O O . ASN A 1 476 ? 29.246 5.282 -48.534 1.00 90.88 476 ASN A O 1
ATOM 3618 N N . GLY A 1 477 ? 28.577 6.030 -50.525 1.00 89.06 477 GLY A N 1
ATOM 3619 C CA . GLY A 1 477 ? 27.618 4.941 -50.733 1.00 89.06 477 GLY A CA 1
ATOM 3620 C C . GLY A 1 477 ? 28.204 3.518 -50.698 1.00 89.06 477 GLY A C 1
ATOM 3621 O O . GLY A 1 477 ? 27.438 2.556 -50.616 1.00 89.06 477 GLY A O 1
ATOM 3622 N N . ASN A 1 478 ? 29.532 3.351 -50.758 1.00 89.00 478 ASN A N 1
ATOM 3623 C CA . ASN A 1 478 ? 30.195 2.043 -50.688 1.00 89.00 478 ASN A CA 1
ATOM 3624 C C . ASN A 1 478 ? 30.645 1.654 -49.272 1.00 89.00 478 ASN A C 1
ATOM 3626 O O . ASN A 1 478 ? 30.941 0.477 -49.045 1.00 89.00 478 ASN A O 1
ATOM 3630 N N . VAL A 1 479 ? 30.703 2.609 -48.338 1.00 90.44 479 VAL A N 1
ATOM 3631 C CA . VAL A 1 479 ? 31.114 2.382 -46.948 1.00 90.44 479 VAL A CA 1
ATOM 3632 C C . VAL A 1 479 ? 29.996 2.845 -46.028 1.00 90.44 479 VAL A C 1
ATOM 3634 O O . VAL A 1 479 ? 29.766 4.034 -45.840 1.00 90.44 479 VAL A O 1
ATOM 3637 N N . SER A 1 480 ? 29.283 1.881 -45.449 1.00 92.25 480 SER A N 1
ATOM 3638 C CA . SER A 1 480 ? 28.126 2.158 -44.603 1.00 92.25 480 SER A CA 1
ATOM 3639 C C . SER A 1 480 ? 28.116 1.320 -43.332 1.00 92.25 480 SER A C 1
ATOM 3641 O O . SER A 1 480 ? 28.487 0.145 -43.362 1.00 92.25 480 SER A O 1
ATOM 3643 N N . GLU A 1 481 ? 27.578 1.884 -42.256 1.00 92.38 481 GLU A N 1
ATOM 3644 C CA . GLU A 1 481 ? 27.362 1.220 -40.973 1.00 92.38 481 GLU A CA 1
ATOM 3645 C C . GLU A 1 481 ? 25.911 1.402 -40.504 1.00 92.38 481 GLU A C 1
ATOM 3647 O O . GLU A 1 481 ? 25.347 2.497 -40.560 1.00 92.38 481 GLU A O 1
ATOM 3652 N N . SER A 1 482 ? 25.285 0.321 -40.028 1.00 90.38 482 SER A N 1
ATOM 3653 C CA . SER A 1 482 ? 23.958 0.387 -39.410 1.00 90.38 482 SER A CA 1
ATOM 3654 C C . SER A 1 482 ? 24.093 0.650 -37.914 1.00 90.38 482 SER A C 1
ATOM 3656 O O . SER A 1 482 ? 24.669 -0.161 -37.193 1.00 90.38 482 SER A O 1
ATOM 3658 N N . SER A 1 483 ? 23.552 1.772 -37.442 1.00 87.62 483 SER A N 1
ATOM 3659 C CA . SER A 1 483 ? 23.615 2.172 -36.034 1.00 87.62 483 SER A CA 1
ATOM 3660 C C . SER A 1 483 ? 22.447 3.087 -35.675 1.00 87.62 483 SER A C 1
ATOM 3662 O O . SER A 1 483 ? 22.024 3.923 -36.474 1.00 87.62 483 SER A O 1
ATOM 3664 N N . CYS A 1 484 ? 21.954 2.965 -34.444 1.00 85.38 484 CYS A N 1
ATOM 3665 C CA . CYS A 1 484 ? 20.886 3.810 -33.903 1.00 85.38 484 CYS A CA 1
ATOM 3666 C C . CYS A 1 484 ? 21.331 5.259 -33.714 1.00 85.38 484 CYS A C 1
ATOM 3668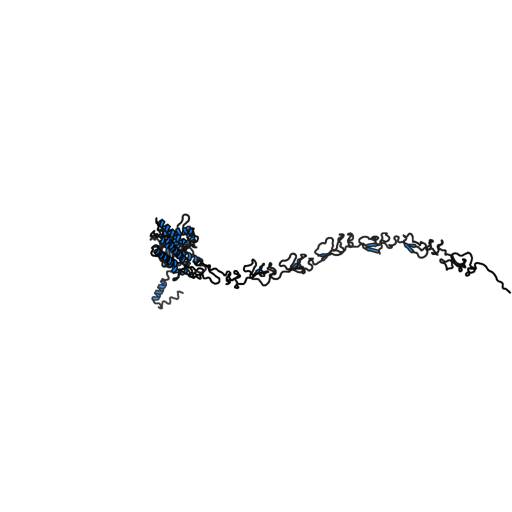 O O . CYS A 1 484 ? 20.551 6.187 -33.884 1.00 85.38 484 CYS A O 1
ATOM 3670 N N . THR A 1 485 ? 22.615 5.464 -33.420 1.00 86.50 485 THR A N 1
ATOM 3671 C CA . THR A 1 485 ? 23.204 6.798 -33.294 1.00 86.50 485 THR A CA 1
ATOM 3672 C C . THR A 1 485 ? 24.241 7.016 -34.379 1.00 86.50 485 THR A C 1
ATOM 3674 O O . THR A 1 485 ? 24.933 6.077 -34.775 1.00 86.50 485 THR A O 1
ATOM 3677 N N . LYS A 1 486 ? 24.353 8.261 -34.848 1.00 87.38 486 LYS A N 1
ATOM 3678 C CA . LYS A 1 486 ? 25.321 8.657 -35.872 1.00 87.38 486 LYS A CA 1
ATOM 3679 C C . LYS A 1 486 ? 26.757 8.344 -35.427 1.00 87.38 486 LYS A C 1
ATOM 3681 O O . LYS A 1 486 ? 27.224 8.994 -34.485 1.00 87.38 486 LYS A O 1
ATOM 3686 N N . PRO A 1 487 ? 27.474 7.425 -36.099 1.00 90.75 487 PRO A N 1
ATOM 3687 C CA . PRO A 1 487 ? 28.892 7.206 -35.845 1.00 90.75 487 PRO A CA 1
ATOM 3688 C C . PRO A 1 487 ? 29.714 8.467 -36.151 1.00 90.75 487 PRO A C 1
ATOM 3690 O O . PRO A 1 487 ? 29.335 9.310 -36.968 1.00 90.75 487 PRO A O 1
ATOM 3693 N N . SE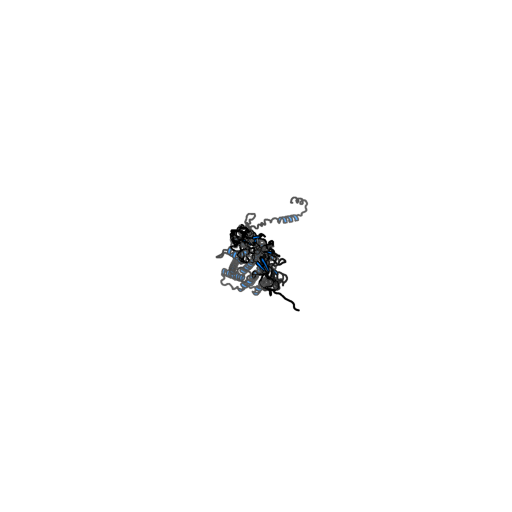R A 1 488 ? 30.852 8.628 -35.476 1.00 91.06 488 SER A N 1
ATOM 3694 C CA . SER A 1 488 ? 31.758 9.748 -35.756 1.00 91.06 488 SER A CA 1
ATOM 3695 C C . SER A 1 488 ? 32.368 9.591 -37.149 1.00 91.06 488 SER A C 1
ATOM 3697 O O . SER A 1 488 ? 32.918 8.534 -37.435 1.00 91.06 488 SER A O 1
ATOM 3699 N N . GLY A 1 489 ? 32.327 10.647 -37.967 1.00 90.06 489 GLY A N 1
ATOM 3700 C CA . GLY A 1 489 ? 32.815 10.611 -39.354 1.00 90.06 489 GLY A CA 1
ATOM 3701 C C . GLY A 1 489 ? 31.840 9.967 -40.340 1.00 90.06 489 GLY A C 1
ATOM 3702 O O . GLY A 1 489 ? 32.278 9.468 -41.362 1.00 90.06 489 GLY A O 1
ATOM 3703 N N . TYR A 1 490 ? 30.545 9.905 -40.005 1.00 94.50 490 TYR A N 1
ATOM 3704 C CA . TYR A 1 490 ? 29.504 9.390 -40.894 1.00 94.50 490 TYR A CA 1
ATOM 3705 C C . TYR A 1 490 ? 28.323 10.376 -41.012 1.00 94.50 490 TYR A C 1
ATOM 3707 O O . TYR A 1 490 ? 28.022 11.142 -40.080 1.00 94.50 490 TYR A O 1
ATOM 3715 N N . VAL A 1 491 ? 27.601 10.312 -42.134 1.00 93.19 491 VAL A N 1
ATOM 3716 C CA . VAL A 1 491 ? 26.395 11.095 -42.461 1.00 93.19 491 VAL A CA 1
ATOM 3717 C C . VAL A 1 491 ? 25.254 10.206 -42.967 1.00 93.19 491 VAL A C 1
ATOM 3719 O O . VAL A 1 491 ? 25.416 9.014 -43.194 1.00 93.19 491 VAL A O 1
ATOM 3722 N N . SER A 1 492 ? 24.039 10.750 -43.061 1.00 92.88 492 SER A N 1
ATOM 3723 C CA . SER A 1 492 ? 22.821 9.970 -43.348 1.00 92.88 492 SER A CA 1
ATOM 3724 C C . SER A 1 492 ? 22.500 9.812 -44.840 1.00 92.88 492 SER A C 1
ATOM 3726 O O . SER A 1 492 ? 21.428 9.311 -45.178 1.00 92.88 492 SER A O 1
ATOM 3728 N N . ASN A 1 493 ? 23.353 10.317 -45.728 1.00 91.06 493 ASN A N 1
ATOM 3729 C CA . ASN A 1 493 ? 23.162 10.277 -47.176 1.00 91.06 493 ASN A CA 1
ATOM 3730 C C . ASN A 1 493 ? 24.301 9.485 -47.830 1.00 91.06 493 ASN A C 1
ATOM 3732 O O . ASN A 1 493 ? 25.368 9.375 -47.244 1.00 91.06 493 ASN A O 1
ATOM 3736 N N . ALA A 1 494 ? 24.045 8.932 -49.012 1.00 91.81 494 ALA A N 1
ATOM 3737 C CA . ALA A 1 494 ? 25.005 8.154 -49.796 1.00 91.81 494 ALA A CA 1
ATOM 3738 C C . ALA A 1 494 ? 25.410 8.927 -51.063 1.00 91.81 494 ALA A C 1
ATOM 3740 O O . ALA A 1 494 ? 25.482 8.345 -52.149 1.00 91.81 494 ALA A O 1
ATOM 3741 N N . ASP A 1 495 ? 25.519 10.250 -50.937 1.00 89.44 495 ASP A N 1
ATOM 3742 C CA . ASP A 1 495 ? 25.565 11.169 -52.071 1.00 89.44 495 ASP A CA 1
ATOM 3743 C C . ASP A 1 495 ? 26.997 11.573 -52.464 1.00 89.44 495 ASP A C 1
ATOM 3745 O O . ASP A 1 495 ? 27.150 12.422 -53.341 1.00 89.44 495 ASP A O 1
ATOM 3749 N N . ASP A 1 496 ? 28.023 10.943 -51.878 1.00 83.25 496 ASP A N 1
ATOM 3750 C CA . ASP A 1 496 ? 29.427 11.180 -52.216 1.00 83.25 496 ASP A CA 1
ATOM 3751 C C . ASP A 1 496 ? 29.999 10.086 -53.132 1.00 83.25 496 ASP A C 1
ATOM 3753 O O . ASP A 1 496 ? 30.022 8.891 -52.802 1.00 83.25 496 ASP A O 1
ATOM 3757 N N . SER A 1 497 ? 30.446 10.500 -54.319 1.00 79.38 497 SER A N 1
ATOM 3758 C CA . SER A 1 497 ? 31.080 9.620 -55.302 1.00 79.38 497 SER A CA 1
ATOM 3759 C C . SER A 1 497 ? 32.608 9.612 -55.243 1.00 79.38 497 SER A C 1
ATOM 3761 O O . SER A 1 497 ? 33.209 8.685 -55.796 1.00 79.38 497 SER A O 1
ATOM 3763 N N . ASP A 1 498 ? 33.215 10.600 -54.587 1.00 76.88 498 ASP A N 1
ATOM 3764 C CA . ASP A 1 498 ? 34.656 10.763 -54.414 1.00 76.88 498 ASP A CA 1
ATOM 3765 C C . ASP A 1 498 ? 34.976 11.330 -53.023 1.00 76.88 498 ASP A C 1
ATOM 3767 O O . ASP A 1 498 ? 35.557 12.399 -52.871 1.00 76.88 498 ASP A O 1
ATOM 3771 N N . ASP A 1 499 ? 34.661 10.518 -52.016 1.00 79.56 499 ASP A N 1
ATOM 3772 C CA . ASP A 1 499 ? 34.767 10.767 -50.566 1.00 79.56 499 ASP A CA 1
ATOM 3773 C C . ASP A 1 499 ? 36.201 11.021 -50.045 1.00 79.56 499 ASP A C 1
ATOM 3775 O O . ASP A 1 499 ? 36.493 11.020 -48.854 1.00 79.56 499 ASP A O 1
ATOM 3779 N N . VAL A 1 500 ? 37.158 11.210 -50.951 1.00 77.81 500 VAL A N 1
ATOM 3780 C CA . VAL A 1 500 ? 38.507 11.691 -50.637 1.00 77.81 500 VAL A CA 1
ATOM 3781 C C . VAL A 1 500 ? 38.596 13.216 -50.824 1.00 77.81 500 VAL A C 1
ATOM 3783 O O . VAL A 1 500 ? 39.591 13.813 -50.404 1.00 77.81 500 VAL A O 1
ATOM 3786 N N . CYS A 1 501 ? 37.613 13.844 -51.482 1.00 75.31 501 CYS A N 1
ATOM 3787 C CA . CYS A 1 501 ? 37.753 15.149 -52.114 1.00 75.31 501 CYS A CA 1
ATOM 3788 C C . CYS A 1 501 ? 36.463 15.999 -52.137 1.00 75.31 501 CYS A C 1
ATOM 3790 O O . CYS A 1 501 ? 35.661 15.903 -53.065 1.00 75.31 501 CYS A O 1
ATOM 3792 N N . SER A 1 502 ? 36.388 17.021 -51.278 1.00 73.94 502 SER A N 1
ATOM 3793 C CA . SER A 1 502 ? 35.169 17.829 -51.041 1.00 73.94 502 SER A CA 1
ATOM 3794 C C . SER A 1 502 ? 34.650 18.638 -52.252 1.00 73.94 502 SER A C 1
ATOM 3796 O O . SER A 1 502 ? 33.609 19.295 -52.211 1.00 73.94 502 SER A O 1
ATOM 3798 N N . SER A 1 503 ? 35.398 18.676 -53.357 1.00 70.62 503 SER A N 1
ATOM 3799 C CA . SER A 1 503 ? 35.089 19.504 -54.533 1.00 70.62 503 SER A CA 1
ATOM 3800 C C . SER A 1 503 ? 34.823 18.716 -55.817 1.00 70.62 503 SER A C 1
ATOM 3802 O O . SER A 1 503 ? 34.551 19.352 -56.841 1.00 70.62 503 SER A O 1
ATOM 3804 N N . ASP A 1 504 ? 34.939 17.379 -55.801 1.00 68.56 504 ASP A N 1
ATOM 3805 C CA . ASP A 1 504 ? 34.910 16.503 -56.993 1.00 68.56 504 ASP A CA 1
ATOM 3806 C C . ASP A 1 504 ? 35.872 16.948 -58.124 1.00 68.56 504 ASP A C 1
ATOM 3808 O O . ASP A 1 504 ? 35.708 16.618 -59.307 1.00 68.56 504 ASP A O 1
ATOM 3812 N N . ALA A 1 505 ? 36.881 17.762 -57.802 1.00 73.00 505 ALA A N 1
ATOM 3813 C CA . ALA A 1 505 ? 37.741 18.411 -58.778 1.00 73.00 505 ALA A CA 1
ATOM 3814 C C . ALA A 1 505 ? 39.212 18.301 -58.375 1.00 73.00 505 ALA A C 1
ATOM 3816 O O . ALA A 1 505 ? 39.596 18.595 -57.244 1.00 73.00 505 ALA A O 1
ATOM 3817 N N . TYR A 1 506 ? 40.050 17.934 -59.349 1.00 82.31 506 TYR A N 1
ATOM 3818 C CA . TYR A 1 506 ? 41.490 17.753 -59.175 1.00 82.31 506 TYR A CA 1
ATOM 3819 C C . TYR A 1 506 ? 42.284 18.775 -59.985 1.00 82.31 506 TYR A C 1
ATOM 3821 O O . TYR A 1 506 ? 42.000 19.046 -61.155 1.00 82.31 506 TYR A O 1
ATOM 3829 N N . GLN A 1 507 ? 43.325 19.311 -59.357 1.00 86.19 507 GLN A N 1
ATOM 3830 C CA . GLN A 1 507 ? 44.326 20.180 -59.948 1.00 86.19 507 GLN A CA 1
ATOM 3831 C C . GLN A 1 507 ? 45.642 19.409 -60.091 1.00 86.19 507 GLN A C 1
ATOM 3833 O O . GLN A 1 507 ? 46.094 18.717 -59.181 1.00 86.19 507 GLN A O 1
ATOM 3838 N N . ASN A 1 508 ? 46.287 19.552 -61.245 1.00 90.81 508 ASN A N 1
ATOM 3839 C CA . ASN A 1 508 ? 47.605 18.973 -61.483 1.00 90.81 508 ASN A CA 1
ATOM 3840 C C . ASN A 1 508 ? 48.706 19.869 -60.901 1.00 90.81 508 ASN A C 1
ATOM 3842 O O . ASN A 1 508 ? 48.713 21.076 -61.166 1.00 90.81 508 ASN A O 1
ATOM 3846 N N . TRP A 1 509 ? 49.645 19.251 -60.182 1.00 92.00 509 TRP A N 1
ATOM 3847 C CA . TRP A 1 509 ? 50.818 19.879 -59.573 1.00 92.00 509 TRP A CA 1
ATOM 3848 C C . TRP A 1 509 ? 52.113 19.218 -60.064 1.00 92.00 509 TRP A C 1
ATOM 3850 O O . TRP A 1 509 ? 52.283 18.001 -59.970 1.00 92.00 509 TRP A O 1
ATOM 3860 N N . TYR A 1 510 ? 53.049 20.021 -60.554 1.00 92.38 510 TYR A N 1
ATOM 3861 C CA . TYR A 1 510 ? 54.331 19.612 -61.131 1.00 92.38 510 TYR A CA 1
ATOM 3862 C C . TYR A 1 510 ? 55.467 20.010 -60.193 1.00 92.38 510 TYR A C 1
ATOM 3864 O O . TYR A 1 510 ? 55.367 21.029 -59.518 1.00 92.38 510 TYR A O 1
ATOM 3872 N N . VAL A 1 511 ? 56.528 19.205 -60.116 1.00 92.25 511 VAL A N 1
ATOM 3873 C CA . VAL A 1 511 ? 57.665 19.479 -59.221 1.00 92.25 511 VAL A CA 1
ATOM 3874 C C . VAL A 1 511 ? 58.460 20.667 -59.753 1.00 92.25 511 VAL A C 1
ATOM 3876 O O . VAL A 1 511 ? 58.827 20.672 -60.924 1.00 92.25 511 VAL A O 1
ATOM 3879 N N . ASP A 1 512 ? 58.730 21.626 -58.874 1.00 91.50 512 ASP A N 1
ATOM 3880 C CA . ASP A 1 512 ? 59.628 22.762 -59.098 1.00 91.50 512 ASP A CA 1
ATOM 3881 C C . ASP A 1 512 ? 60.944 22.439 -58.371 1.00 91.50 512 ASP A C 1
ATOM 3883 O O . ASP A 1 512 ? 61.020 22.492 -57.142 1.00 91.50 512 ASP A O 1
ATOM 3887 N N . SER A 1 513 ? 61.927 21.925 -59.118 1.00 89.50 513 SER A N 1
ATOM 3888 C CA . SER A 1 513 ? 63.128 21.290 -58.543 1.00 89.50 513 SER A CA 1
ATOM 3889 C C . SER A 1 513 ? 64.266 22.270 -58.254 1.00 89.50 513 SER A C 1
ATOM 3891 O O . SER A 1 513 ? 65.128 21.962 -57.429 1.00 89.50 513 SER A O 1
ATOM 3893 N N . ASP A 1 514 ? 64.291 23.417 -58.926 1.00 87.12 514 ASP A N 1
ATOM 3894 C CA . ASP A 1 514 ? 65.301 24.467 -58.771 1.00 87.12 514 ASP A CA 1
ATOM 3895 C C . ASP A 1 514 ? 64.733 25.782 -58.202 1.00 87.12 514 ASP A C 1
ATOM 3897 O O . ASP A 1 514 ? 65.490 26.740 -58.005 1.00 87.12 514 ASP A O 1
ATOM 3901 N N . GLU A 1 515 ? 63.449 25.771 -57.826 1.00 89.38 515 GLU A N 1
ATOM 3902 C CA . GLU A 1 515 ? 62.720 26.819 -57.109 1.00 89.38 515 GLU A CA 1
ATOM 3903 C C . GLU A 1 515 ? 62.567 28.123 -57.912 1.00 89.38 515 GLU A C 1
ATOM 3905 O O . GLU A 1 515 ? 62.602 29.226 -57.352 1.00 89.38 515 GLU A O 1
ATOM 3910 N N . ASP A 1 516 ? 62.393 28.013 -59.231 1.00 88.00 516 ASP A N 1
ATOM 3911 C CA . ASP A 1 516 ? 62.233 29.155 -60.138 1.00 88.00 516 ASP A CA 1
ATOM 3912 C C . ASP A 1 516 ? 60.761 29.549 -60.402 1.00 88.00 516 ASP A C 1
ATOM 3914 O O . ASP A 1 516 ? 60.479 30.615 -60.971 1.00 88.00 516 ASP A O 1
ATOM 3918 N N . GLY A 1 517 ? 59.812 28.737 -59.918 1.00 89.12 517 GLY A N 1
ATOM 3919 C CA . GLY A 1 517 ? 58.370 28.918 -60.077 1.00 89.12 517 GLY A CA 1
ATOM 3920 C C . GLY A 1 517 ? 57.762 28.214 -61.295 1.00 89.12 517 GLY A C 1
ATOM 3921 O O . GLY A 1 517 ? 56.550 28.353 -61.532 1.00 89.12 517 GLY A O 1
ATOM 3922 N N . TYR A 1 518 ? 58.551 27.463 -62.061 1.00 91.06 518 TYR A N 1
ATOM 3923 C CA . TYR A 1 518 ? 58.102 26.635 -63.170 1.00 91.06 518 TYR A CA 1
ATOM 3924 C C . TYR A 1 518 ? 58.260 25.153 -62.837 1.00 91.06 518 TYR A C 1
ATOM 3926 O O . TYR A 1 518 ? 59.210 24.707 -62.212 1.00 91.06 518 TYR A O 1
ATOM 3934 N N . GLY A 1 519 ? 57.248 24.376 -63.209 1.00 90.50 519 GLY A N 1
ATOM 3935 C CA . GLY A 1 519 ? 57.209 22.952 -62.914 1.00 90.50 519 GLY A CA 1
ATOM 3936 C C . GLY A 1 519 ? 57.524 22.123 -64.146 1.00 90.50 519 GLY A C 1
ATOM 3937 O O . GLY A 1 519 ? 57.231 22.529 -65.276 1.00 90.50 519 GLY A O 1
ATOM 3938 N N . ALA A 1 520 ? 58.046 20.921 -63.918 1.00 89.62 520 ALA A N 1
ATOM 3939 C CA . ALA A 1 520 ? 58.278 19.931 -64.960 1.00 89.62 520 ALA A CA 1
ATOM 3940 C C . ALA A 1 520 ? 57.978 18.501 -64.498 1.00 89.62 520 ALA A C 1
ATOM 3942 O O . ALA A 1 520 ? 57.967 18.162 -63.312 1.00 89.62 520 ALA A O 1
ATOM 3943 N N . GLY A 1 521 ? 57.775 17.622 -65.480 1.00 87.44 521 GLY A N 1
ATOM 3944 C CA . GLY A 1 521 ? 57.652 16.184 -65.271 1.00 87.44 521 GLY A CA 1
ATOM 3945 C C . GLY A 1 521 ? 56.210 15.709 -65.121 1.00 87.44 521 GLY A C 1
ATOM 3946 O O . GLY A 1 521 ? 55.301 16.189 -65.798 1.00 87.44 521 GLY A O 1
ATOM 3947 N N . SER A 1 522 ? 56.013 14.678 -64.298 1.00 88.12 522 SER A N 1
ATOM 3948 C CA . SER A 1 522 ? 54.687 14.082 -64.094 1.00 88.12 522 SER A CA 1
ATOM 3949 C C . SER A 1 522 ? 53.859 14.930 -63.135 1.00 88.12 522 SER A C 1
ATOM 3951 O O . SER A 1 522 ? 54.367 15.384 -62.111 1.00 88.12 522 SER A O 1
ATOM 3953 N N . ALA A 1 523 ? 52.586 15.121 -63.476 1.00 87.12 523 ALA A N 1
ATOM 3954 C CA . ALA A 1 523 ? 51.625 15.759 -62.592 1.00 87.12 523 ALA A CA 1
ATOM 3955 C C . ALA A 1 523 ? 51.231 14.809 -61.459 1.00 87.12 523 ALA A C 1
ATOM 3957 O O . ALA A 1 523 ? 50.819 13.680 -61.729 1.00 87.12 523 ALA A O 1
ATOM 3958 N N . ASP A 1 524 ? 51.250 15.312 -60.230 1.00 86.31 524 ASP A N 1
ATOM 3959 C CA . ASP A 1 524 ? 50.443 14.743 -59.157 1.00 86.31 524 ASP A CA 1
ATOM 3960 C C . ASP A 1 524 ? 49.062 15.399 -59.221 1.00 86.31 524 ASP A C 1
ATOM 3962 O O . ASP A 1 524 ? 48.949 16.628 -59.189 1.00 86.31 524 ASP A O 1
ATOM 3966 N N . SER A 1 525 ? 48.019 14.583 -59.371 1.00 85.19 525 SER A N 1
ATOM 3967 C CA . SER A 1 525 ? 46.634 15.052 -59.352 1.00 85.19 525 SER A CA 1
ATOM 3968 C C . SER A 1 525 ? 46.168 15.108 -57.902 1.00 85.19 525 SER A C 1
ATOM 3970 O O . SER A 1 525 ? 46.131 14.081 -57.229 1.00 85.19 525 SER A O 1
ATOM 3972 N N . ILE A 1 526 ? 45.892 16.313 -57.411 1.00 81.88 526 ILE A N 1
ATOM 3973 C CA . ILE A 1 526 ? 45.545 16.595 -56.012 1.00 81.88 526 ILE A CA 1
ATOM 3974 C C . ILE A 1 526 ? 44.254 17.415 -56.006 1.00 81.88 526 ILE A C 1
ATOM 3976 O O . ILE A 1 526 ? 44.025 18.201 -56.924 1.00 81.88 526 ILE A O 1
ATOM 3980 N N . CYS A 1 527 ? 43.413 17.229 -54.995 1.00 82.62 527 CYS A N 1
ATOM 3981 C CA . CYS A 1 527 ? 42.148 17.938 -54.840 1.00 82.62 527 CYS A CA 1
ATOM 3982 C C . CYS A 1 527 ? 42.280 19.465 -54.932 1.00 82.62 527 CYS A C 1
ATOM 3984 O O . CYS A 1 527 ? 43.270 20.056 -54.493 1.00 82.62 527 CYS A O 1
ATOM 3986 N N . THR A 1 528 ? 41.285 20.116 -55.544 1.00 77.75 528 THR A N 1
ATOM 3987 C CA . THR A 1 528 ? 41.304 21.574 -55.783 1.00 77.75 528 THR A CA 1
ATOM 3988 C C . THR A 1 528 ? 41.126 22.420 -54.525 1.00 77.75 528 THR A C 1
ATOM 3990 O O . THR A 1 528 ? 41.395 23.617 -54.561 1.00 77.75 528 THR A O 1
ATOM 3993 N N . ASP A 1 529 ? 40.725 21.809 -53.415 1.00 74.31 529 ASP A N 1
ATOM 3994 C CA . ASP A 1 529 ? 40.694 22.403 -52.076 1.00 74.31 529 ASP A CA 1
ATOM 3995 C C . ASP A 1 529 ? 42.091 22.541 -51.435 1.00 74.31 529 ASP A C 1
ATOM 3997 O O . ASP A 1 529 ? 42.252 23.184 -50.396 1.00 74.31 529 ASP A O 1
ATOM 4001 N N . THR A 1 530 ? 43.129 21.979 -52.064 1.00 76.81 530 THR A N 1
ATOM 4002 C CA . THR A 1 530 ? 44.516 22.124 -51.629 1.00 76.81 530 THR A CA 1
ATOM 4003 C C . THR A 1 530 ? 45.113 23.422 -52.181 1.00 76.81 530 THR A C 1
ATOM 4005 O O . THR A 1 530 ? 45.585 23.481 -53.317 1.00 76.81 530 THR A O 1
ATOM 4008 N N . ASP A 1 531 ? 45.146 24.464 -51.343 1.00 77.88 531 ASP A N 1
ATOM 4009 C CA . ASP A 1 531 ? 45.627 25.808 -51.712 1.00 77.88 531 ASP A CA 1
ATOM 4010 C C . ASP A 1 531 ? 47.107 25.856 -52.146 1.00 77.88 531 ASP A C 1
ATOM 4012 O O . ASP A 1 531 ? 47.502 26.697 -52.957 1.00 77.88 531 ASP A O 1
ATOM 4016 N N . SER A 1 532 ? 47.962 24.988 -51.592 1.00 82.56 532 SER A N 1
ATOM 4017 C CA . SER A 1 532 ? 49.388 24.944 -51.938 1.00 82.56 532 SER A CA 1
ATOM 4018 C C . SER A 1 532 ? 50.016 23.587 -51.650 1.00 82.56 532 SER A C 1
ATOM 4020 O O . SER A 1 532 ? 49.794 23.026 -50.576 1.00 82.56 532 SER A O 1
ATOM 4022 N N . VAL A 1 533 ? 50.871 23.104 -52.555 1.00 85.94 533 VAL A N 1
ATOM 4023 C CA . VAL A 1 533 ? 51.660 21.882 -52.360 1.00 85.94 533 VAL A CA 1
ATOM 4024 C C . VAL A 1 533 ? 53.141 22.245 -52.353 1.00 85.94 533 VAL A C 1
ATOM 4026 O O . VAL A 1 533 ? 53.662 22.813 -53.308 1.00 85.94 533 VAL A O 1
ATOM 4029 N N . SER A 1 534 ? 53.825 21.953 -51.246 1.00 88.19 534 SER A N 1
ATOM 4030 C CA . SER A 1 534 ? 55.232 22.327 -51.064 1.00 88.19 534 SER A CA 1
ATOM 4031 C C . SER A 1 534 ? 56.127 21.701 -52.143 1.00 88.19 534 SER A C 1
ATOM 4033 O O . SER A 1 534 ? 56.037 20.501 -52.401 1.00 88.19 534 SER A O 1
ATOM 4035 N N . GLY A 1 535 ? 56.987 22.519 -52.764 1.00 87.44 535 GLY A N 1
ATOM 4036 C CA . GLY A 1 535 ? 57.911 22.090 -53.824 1.00 87.44 535 GLY A CA 1
ATOM 4037 C C . GLY A 1 535 ? 57.244 21.795 -55.172 1.00 87.44 535 GLY A C 1
ATOM 4038 O O . GLY A 1 535 ? 57.838 21.119 -56.013 1.00 87.44 535 GLY A O 1
ATOM 4039 N N . LYS A 1 536 ? 55.995 22.237 -55.375 1.00 92.06 536 LYS A N 1
ATOM 4040 C CA . LYS A 1 536 ? 55.262 22.053 -56.629 1.00 92.06 536 LYS A CA 1
ATOM 4041 C C . LYS A 1 536 ? 54.535 23.319 -57.069 1.00 92.06 536 LYS A C 1
ATOM 4043 O O . LYS A 1 536 ? 54.124 24.139 -56.251 1.00 92.06 536 LYS A O 1
ATOM 4048 N N . VAL A 1 537 ? 54.292 23.419 -58.371 1.00 91.38 537 VAL A N 1
ATOM 4049 C CA . VAL A 1 537 ? 53.527 24.494 -59.015 1.00 91.38 537 VAL A CA 1
ATOM 4050 C C . VAL A 1 537 ? 52.504 23.921 -59.995 1.00 91.38 537 VAL A C 1
ATOM 4052 O O . VAL A 1 537 ? 52.554 22.752 -60.365 1.00 91.38 537 VAL A O 1
ATOM 4055 N N . THR A 1 538 ? 51.544 24.728 -60.434 1.00 91.69 538 THR A N 1
ATOM 4056 C CA . THR A 1 538 ? 50.433 24.273 -61.294 1.00 91.69 538 THR A CA 1
ATOM 4057 C C . THR A 1 538 ? 50.716 24.381 -62.796 1.00 91.69 538 THR A C 1
ATOM 4059 O O . THR A 1 538 ? 49.863 24.033 -63.615 1.00 91.69 538 THR A O 1
ATOM 4062 N N . ASN A 1 539 ? 51.907 24.847 -63.179 1.00 88.75 539 ASN A N 1
ATOM 4063 C CA . ASN A 1 539 ? 52.352 24.935 -64.570 1.00 88.75 539 ASN A CA 1
ATOM 4064 C C . ASN A 1 539 ? 53.366 23.818 -64.895 1.00 88.75 539 ASN A C 1
ATOM 4066 O O . ASN A 1 539 ? 54.063 23.349 -64.002 1.00 88.75 539 ASN A O 1
ATOM 4070 N N . ASN A 1 540 ? 53.424 23.387 -66.159 1.00 90.50 540 ASN A N 1
ATOM 4071 C CA . ASN A 1 540 ? 54.325 22.328 -66.645 1.00 90.50 540 ASN A CA 1
ATOM 4072 C C . ASN A 1 540 ? 55.160 22.851 -67.810 1.00 90.50 540 ASN A C 1
ATOM 4074 O O . ASN A 1 540 ? 55.051 22.383 -68.947 1.00 90.50 540 ASN A O 1
ATOM 4078 N N . ASN A 1 541 ? 55.850 23.952 -67.557 1.00 89.56 541 ASN A N 1
ATOM 4079 C CA . ASN A 1 541 ? 56.435 24.782 -68.599 1.00 89.56 541 ASN A CA 1
ATOM 4080 C C . ASN A 1 541 ? 57.923 25.029 -68.376 1.00 89.56 541 ASN A C 1
ATOM 4082 O O . ASN A 1 541 ? 58.496 25.846 -69.094 1.00 89.56 541 ASN A O 1
ATOM 4086 N N . ASP A 1 542 ? 58.516 24.314 -67.424 1.00 90.19 542 ASP A N 1
ATOM 4087 C CA . ASP A 1 542 ? 59.940 24.356 -67.168 1.00 90.19 542 ASP A CA 1
ATOM 4088 C C . ASP A 1 542 ? 60.705 23.555 -68.234 1.00 90.19 542 ASP A C 1
ATOM 4090 O O . ASP A 1 542 ? 60.518 22.346 -68.419 1.00 90.19 542 ASP A O 1
ATOM 4094 N N . ALA A 1 543 ? 61.539 24.266 -68.984 1.00 86.62 543 ALA A N 1
ATOM 4095 C CA . ALA A 1 543 ? 62.421 23.688 -69.980 1.00 86.62 543 ALA A CA 1
ATOM 4096 C C . ALA A 1 543 ? 63.609 22.959 -69.328 1.00 86.62 543 ALA A C 1
ATOM 4098 O O . ALA A 1 543 ? 64.049 21.933 -69.851 1.00 86.62 543 ALA A O 1
ATOM 4099 N N . CYS A 1 544 ? 64.115 23.462 -68.200 1.00 87.62 544 CYS A N 1
ATOM 4100 C CA . CYS A 1 544 ? 65.338 23.004 -67.557 1.00 87.62 544 CYS A CA 1
ATOM 4101 C C . CYS A 1 544 ? 65.184 22.854 -66.038 1.00 87.62 544 CYS A C 1
ATOM 4103 O O . CYS A 1 544 ? 65.675 23.703 -65.307 1.00 87.62 544 CYS A O 1
ATOM 4105 N N . PRO A 1 545 ? 64.715 21.682 -65.559 1.00 87.00 545 PRO A N 1
ATOM 4106 C CA . PRO A 1 545 ? 64.341 21.454 -64.151 1.00 87.00 545 PRO A CA 1
ATOM 4107 C C . PRO A 1 545 ? 65.485 21.377 -63.138 1.00 87.00 545 PRO A C 1
ATOM 4109 O O . PRO A 1 545 ? 65.361 20.765 -62.080 1.00 87.00 545 PRO A O 1
ATOM 4112 N N . ILE A 1 546 ? 66.660 21.863 -63.502 1.00 83.50 546 ILE A N 1
ATOM 4113 C CA . ILE A 1 546 ? 67.877 21.811 -62.692 1.00 83.50 546 ILE A CA 1
ATOM 4114 C C . ILE A 1 546 ? 68.626 23.147 -62.707 1.00 83.50 546 ILE A C 1
ATOM 4116 O O . ILE A 1 546 ? 69.700 23.235 -62.109 1.00 83.50 546 ILE A O 1
ATOM 4120 N N . ASP A 1 547 ? 68.134 24.142 -63.443 1.00 83.75 547 ASP A N 1
ATOM 4121 C CA . ASP A 1 547 ? 68.804 25.415 -63.668 1.00 83.75 547 ASP A CA 1
ATOM 4122 C C . ASP A 1 547 ? 67.785 26.559 -63.699 1.00 83.75 547 ASP A C 1
ATOM 4124 O O . ASP A 1 547 ? 67.282 26.940 -64.757 1.00 83.75 547 ASP A O 1
ATOM 4128 N N . SER A 1 548 ? 67.608 27.192 -62.538 1.00 86.50 548 SER A N 1
ATOM 4129 C CA . SER A 1 548 ? 66.656 28.285 -62.315 1.00 86.50 548 SER A CA 1
ATOM 4130 C C . SER A 1 548 ? 66.922 29.557 -63.130 1.00 86.50 548 SER A C 1
ATOM 4132 O O . SER A 1 548 ? 66.186 30.543 -63.037 1.00 86.50 548 SER A O 1
ATOM 4134 N N . SER A 1 549 ? 67.993 29.589 -63.932 1.00 83.12 549 SER A N 1
ATOM 4135 C CA . SER A 1 549 ? 68.224 30.654 -64.908 1.00 83.12 549 SER A CA 1
ATOM 4136 C C . SER A 1 549 ? 67.506 30.427 -66.248 1.00 83.12 549 SER A C 1
ATOM 4138 O O . SER A 1 549 ? 67.410 31.364 -67.050 1.00 83.12 549 SER A O 1
ATOM 4140 N N . ILE A 1 550 ? 66.975 29.223 -66.494 1.00 81.44 550 ILE A N 1
ATOM 4141 C CA . ILE A 1 550 ? 66.365 28.796 -67.756 1.00 81.44 550 ILE A CA 1
ATOM 4142 C C . ILE A 1 550 ? 64.934 28.308 -67.498 1.00 81.44 550 ILE A C 1
ATOM 4144 O O . ILE A 1 550 ? 64.683 27.125 -67.338 1.00 81.44 550 ILE A O 1
ATOM 4148 N N . THR A 1 551 ? 63.979 29.232 -67.572 1.00 81.88 551 THR A N 1
ATOM 4149 C CA . THR A 1 551 ? 62.567 28.941 -67.266 1.00 81.88 551 THR A CA 1
ATOM 4150 C C . THR A 1 551 ? 61.852 28.200 -68.404 1.00 81.88 551 THR A C 1
ATOM 4152 O O . THR A 1 551 ? 61.459 27.054 -68.283 1.00 81.88 551 THR A O 1
ATOM 4155 N N . THR A 1 552 ? 61.656 28.837 -69.563 1.00 79.75 552 THR A N 1
ATOM 4156 C CA . THR A 1 552 ? 60.664 28.366 -70.563 1.00 79.75 552 THR A CA 1
ATOM 4157 C C . THR A 1 552 ? 61.240 28.001 -71.932 1.00 79.75 552 THR A C 1
ATOM 4159 O O . THR A 1 552 ? 60.507 27.524 -72.800 1.00 79.75 552 THR A O 1
ATOM 4162 N N . VAL A 1 553 ? 62.538 28.224 -72.167 1.00 81.31 553 VAL A N 1
ATOM 4163 C CA . VAL A 1 553 ? 63.175 28.017 -73.480 1.00 81.31 553 VAL A CA 1
ATOM 4164 C C . VAL A 1 553 ? 64.451 27.197 -73.331 1.00 81.31 553 VAL A C 1
ATOM 4166 O O . VAL A 1 553 ? 65.411 27.652 -72.719 1.00 81.31 553 VAL A O 1
ATOM 4169 N N . MET A 1 554 ? 64.481 26.017 -73.956 1.00 83.00 554 MET A N 1
ATOM 4170 C CA . MET A 1 554 ? 65.666 25.157 -73.992 1.00 83.00 554 MET A CA 1
ATOM 4171 C C . MET A 1 554 ? 66.832 25.825 -74.740 1.00 83.00 554 MET A C 1
ATOM 4173 O O . MET A 1 554 ? 66.659 26.200 -75.907 1.00 83.00 554 MET A O 1
ATOM 4177 N N . PRO A 1 555 ? 68.036 25.917 -74.144 1.00 86.12 555 PRO A N 1
ATOM 4178 C CA . PRO A 1 555 ? 69.229 26.339 -74.862 1.00 86.12 555 PRO A CA 1
ATOM 4179 C C . PRO A 1 555 ? 69.551 25.348 -75.978 1.00 86.12 555 PRO A C 1
ATOM 4181 O O . PRO A 1 555 ? 69.373 24.138 -75.823 1.00 86.12 555 PRO A O 1
ATOM 4184 N N . THR A 1 556 ? 70.051 25.861 -77.098 1.00 89.75 556 THR A N 1
ATOM 4185 C CA . THR A 1 556 ? 70.532 25.053 -78.223 1.00 89.75 556 THR A CA 1
ATOM 4186 C C . THR A 1 556 ? 72.020 25.311 -78.413 1.00 89.75 556 THR A C 1
ATOM 4188 O O . THR A 1 556 ? 72.450 26.463 -78.442 1.00 89.75 556 THR A O 1
ATOM 4191 N N . TRP A 1 557 ? 72.788 24.232 -78.511 1.00 91.94 557 TRP A N 1
ATOM 4192 C CA . TRP A 1 557 ? 74.235 24.234 -78.688 1.00 91.94 557 TRP A CA 1
ATOM 4193 C C . TRP A 1 557 ? 74.576 23.588 -80.030 1.00 91.94 557 TRP A C 1
ATOM 4195 O O . TRP A 1 557 ? 73.938 22.604 -80.395 1.00 91.94 557 TRP A O 1
ATOM 4205 N N . TYR A 1 558 ? 75.574 24.100 -80.735 1.00 91.88 558 TYR A N 1
ATOM 4206 C CA . TYR A 1 558 ? 75.976 23.685 -82.082 1.00 91.88 558 TYR A CA 1
ATOM 4207 C C . TYR A 1 558 ? 77.366 23.047 -82.041 1.00 91.88 558 TYR A C 1
ATOM 4209 O O . TYR A 1 558 ? 78.184 23.485 -81.236 1.00 91.88 558 TYR A O 1
ATOM 4217 N N . GLU A 1 559 ? 77.590 21.979 -82.810 1.00 92.38 559 GLU A N 1
ATOM 4218 C CA . GLU A 1 559 ? 78.852 21.215 -82.824 1.00 92.38 559 GLU A CA 1
ATOM 4219 C C . GLU A 1 559 ? 80.020 22.099 -83.277 1.00 92.38 559 GLU A C 1
ATOM 4221 O O . GLU A 1 559 ? 79.839 22.918 -84.163 1.00 92.38 559 GLU A O 1
ATOM 4226 N N . ASP A 1 560 ? 81.167 21.966 -82.619 1.00 89.69 560 ASP A N 1
ATOM 4227 C CA . ASP A 1 560 ? 82.412 22.703 -82.883 1.00 89.69 560 ASP A CA 1
ATOM 4228 C C . ASP A 1 560 ? 83.515 21.642 -83.014 1.00 89.69 560 ASP A C 1
ATOM 4230 O O . ASP A 1 560 ? 84.104 21.204 -82.012 1.00 89.69 560 ASP A O 1
ATOM 4234 N N . LEU A 1 561 ? 83.654 21.082 -84.223 1.00 87.50 561 LEU A N 1
ATOM 4235 C CA . LEU A 1 561 ? 84.451 19.877 -84.467 1.00 87.50 561 LEU A CA 1
ATOM 4236 C C . LEU A 1 561 ? 85.952 20.183 -84.548 1.00 87.50 561 LEU A C 1
ATOM 4238 O O . LEU A 1 561 ? 86.765 19.336 -84.150 1.00 87.50 561 LEU A O 1
ATOM 4242 N N . ASP A 1 562 ? 86.324 21.369 -85.026 1.00 80.00 562 ASP A N 1
ATOM 4243 C CA . ASP A 1 562 ? 87.717 21.801 -85.144 1.00 80.00 562 ASP A CA 1
ATOM 4244 C C . ASP A 1 562 ? 88.217 22.648 -83.953 1.00 80.00 562 ASP A C 1
ATOM 4246 O O . ASP A 1 562 ? 89.432 22.734 -83.728 1.00 80.00 562 ASP A O 1
ATOM 4250 N N . GLY A 1 563 ? 87.308 23.133 -83.100 1.00 83.38 563 GLY A N 1
ATOM 4251 C CA . GLY A 1 563 ? 87.605 23.752 -81.812 1.00 83.38 563 GLY A CA 1
ATOM 4252 C C . GLY A 1 563 ? 87.894 25.252 -81.874 1.00 83.38 563 GLY A C 1
ATOM 4253 O O . GLY A 1 563 ? 88.592 25.758 -80.982 1.00 83.38 563 GLY A O 1
ATOM 4254 N N . ASP A 1 564 ? 87.423 25.958 -82.901 1.00 82.25 564 ASP A N 1
ATOM 4255 C CA . ASP A 1 564 ? 87.684 27.384 -83.106 1.00 82.25 564 ASP A CA 1
ATOM 4256 C C . ASP A 1 564 ? 86.702 28.322 -82.357 1.00 82.25 564 ASP A C 1
ATOM 4258 O O . ASP A 1 564 ? 87.000 29.505 -82.133 1.00 82.25 564 ASP A O 1
ATOM 4262 N N . GLY A 1 565 ? 85.588 27.773 -81.855 1.00 86.50 565 GLY A N 1
ATOM 4263 C CA . GLY A 1 565 ? 84.567 28.475 -81.080 1.00 86.50 565 GLY A CA 1
ATOM 4264 C C . GLY A 1 565 ? 83.337 28.944 -81.871 1.00 86.50 565 GLY A C 1
ATOM 4265 O O . GLY A 1 565 ? 82.447 29.576 -81.271 1.00 86.50 565 GLY A O 1
ATOM 4266 N N . PHE A 1 566 ? 83.260 28.643 -83.165 1.00 87.06 566 PHE A N 1
ATOM 4267 C CA . PHE A 1 566 ? 82.071 28.794 -83.995 1.00 87.06 566 PHE A CA 1
ATOM 4268 C C . PHE A 1 566 ? 81.391 27.436 -84.182 1.00 87.06 566 PHE A C 1
ATOM 4270 O O . PHE A 1 566 ? 82.025 26.393 -84.167 1.00 87.06 566 PHE A O 1
ATOM 4277 N N . GLY A 1 567 ? 80.060 27.437 -84.201 1.00 88.00 567 GLY A N 1
ATOM 4278 C CA . GLY A 1 567 ? 79.294 26.195 -84.215 1.00 88.00 567 GLY A CA 1
ATOM 4279 C C . GLY A 1 567 ? 78.646 25.925 -85.561 1.00 88.00 567 GLY A C 1
ATOM 4280 O O . GLY A 1 567 ? 78.096 26.828 -86.190 1.00 88.00 567 GLY A O 1
ATOM 4281 N N . ASN A 1 568 ? 78.616 24.662 -85.955 1.00 88.50 568 ASN A N 1
ATOM 4282 C CA . ASN A 1 568 ? 77.943 24.177 -87.146 1.00 88.50 568 ASN A CA 1
ATOM 4283 C C . ASN A 1 568 ? 76.420 24.276 -87.021 1.00 88.50 568 ASN A C 1
ATOM 4285 O O . ASN A 1 568 ? 75.782 23.541 -86.260 1.00 88.50 568 ASN A O 1
ATOM 4289 N N . GLY A 1 569 ? 75.810 25.158 -87.814 1.00 86.75 569 GLY A N 1
ATOM 4290 C CA . GLY A 1 569 ? 74.363 25.381 -87.799 1.00 86.75 569 GLY A CA 1
ATOM 4291 C C . GLY A 1 569 ? 73.507 24.157 -88.155 1.00 86.75 569 GLY A C 1
ATOM 4292 O O . GLY A 1 569 ? 72.336 24.109 -87.765 1.00 86.75 569 GLY A O 1
ATOM 4293 N N . ASP A 1 570 ? 74.072 23.157 -88.836 1.00 87.44 570 ASP A N 1
ATOM 4294 C CA . ASP A 1 570 ? 73.363 21.938 -89.238 1.00 87.44 570 ASP A CA 1
ATOM 4295 C C . ASP A 1 570 ? 73.381 20.846 -88.153 1.00 87.44 570 ASP A C 1
ATOM 4297 O O . ASP A 1 570 ? 72.529 19.948 -88.167 1.00 87.44 570 ASP A O 1
ATOM 4301 N N . VAL A 1 571 ? 74.300 20.922 -87.181 1.00 89.00 571 VAL A N 1
ATOM 4302 C CA . VAL A 1 571 ? 74.426 19.942 -86.093 1.00 89.00 571 VAL A CA 1
ATOM 4303 C C . VAL A 1 571 ? 74.236 20.623 -84.746 1.00 89.00 571 VAL A C 1
ATOM 4305 O O . VAL A 1 571 ? 75.128 21.281 -84.221 1.00 89.00 571 VAL A O 1
ATOM 4308 N N . SER A 1 572 ? 73.070 20.414 -84.134 1.00 91.19 572 SER A N 1
ATOM 4309 C CA . SER A 1 572 ? 72.744 21.009 -82.837 1.00 91.19 572 SER A CA 1
ATOM 4310 C C . SER A 1 572 ? 72.160 20.024 -81.825 1.00 91.19 572 SER A C 1
ATOM 4312 O O . SER A 1 572 ? 71.595 18.981 -82.164 1.00 91.19 572 SER A O 1
ATOM 4314 N N . LYS A 1 573 ? 72.313 20.364 -80.543 1.00 90.94 573 LYS A N 1
ATOM 4315 C CA . LYS A 1 573 ? 71.767 19.661 -79.379 1.00 90.94 573 LYS A CA 1
ATOM 4316 C C . LYS A 1 573 ? 71.087 20.657 -78.448 1.00 90.94 573 LYS A C 1
ATOM 4318 O O . LYS A 1 573 ? 71.695 21.643 -78.038 1.00 90.94 573 LYS A O 1
ATOM 4323 N N . SER A 1 574 ? 69.848 20.368 -78.061 1.00 89.75 574 SER A N 1
ATOM 4324 C CA . SER A 1 574 ? 69.124 21.161 -77.065 1.00 89.75 574 SER A CA 1
ATOM 4325 C C . SER A 1 574 ? 69.257 20.524 -75.683 1.00 89.75 574 SER A C 1
ATOM 4327 O O . SER A 1 574 ? 68.639 19.497 -75.402 1.00 89.75 574 SER A O 1
ATOM 4329 N N . THR A 1 575 ? 70.090 21.112 -74.826 1.00 88.81 575 THR A N 1
ATOM 4330 C CA . THR A 1 575 ? 70.379 20.637 -73.463 1.00 88.81 575 THR A CA 1
ATOM 4331 C C . THR A 1 575 ? 70.563 21.821 -72.518 1.00 88.81 575 THR A C 1
ATOM 4333 O O . THR A 1 575 ? 71.055 22.872 -72.925 1.00 88.81 575 THR A O 1
ATOM 4336 N N . CYS A 1 576 ? 70.221 21.641 -71.239 1.00 85.50 576 CYS A N 1
ATOM 4337 C CA . CYS A 1 576 ? 70.322 22.702 -70.227 1.00 85.50 576 CYS A CA 1
ATOM 4338 C C . CYS A 1 576 ? 71.752 23.199 -70.021 1.00 85.50 576 CYS A C 1
ATOM 4340 O O . CYS A 1 576 ? 71.997 24.390 -69.882 1.00 85.50 576 CYS A O 1
ATOM 4342 N N . THR A 1 577 ? 72.720 22.286 -70.077 1.00 85.25 577 THR A N 1
ATOM 4343 C CA . THR A 1 577 ? 74.142 22.611 -69.979 1.00 85.25 577 THR A CA 1
ATOM 4344 C C . THR A 1 577 ? 74.838 22.386 -71.313 1.00 85.25 577 THR A C 1
ATOM 4346 O O . THR A 1 577 ? 74.437 21.520 -72.094 1.00 85.25 577 THR A O 1
ATOM 4349 N N . ARG A 1 578 ? 75.891 23.168 -71.572 1.00 87.00 578 ARG A N 1
ATOM 4350 C CA . ARG A 1 578 ? 76.713 23.070 -72.783 1.00 87.00 578 ARG A CA 1
ATOM 4351 C C . ARG A 1 578 ? 77.392 21.699 -72.890 1.00 87.00 578 ARG A C 1
ATOM 4353 O O . ARG A 1 578 ? 78.242 21.402 -72.044 1.00 87.00 578 ARG A O 1
ATOM 4360 N N . PRO A 1 579 ? 77.099 20.888 -73.923 1.00 89.31 579 PRO A N 1
ATOM 4361 C CA . PRO A 1 579 ? 77.836 19.660 -74.192 1.00 89.31 579 PRO A CA 1
ATOM 4362 C C . PRO A 1 579 ? 79.298 19.947 -74.551 1.00 89.31 579 PRO A C 1
ATOM 4364 O O . PRO A 1 579 ? 79.631 20.995 -75.097 1.00 89.31 579 PRO A O 1
ATOM 4367 N N . SER A 1 580 ? 80.190 19.001 -74.260 1.00 88.88 580 SER A N 1
ATOM 4368 C CA . SER A 1 580 ? 81.591 19.104 -74.683 1.00 88.88 580 SER A CA 1
ATOM 4369 C C . SER A 1 580 ? 81.693 19.065 -76.211 1.00 88.88 580 SER A C 1
ATOM 4371 O O . SER A 1 580 ? 81.101 18.175 -76.818 1.00 88.88 580 SER A O 1
ATOM 4373 N N . GLY A 1 581 ? 82.469 19.983 -76.799 1.00 88.31 581 GLY A N 1
ATOM 4374 C CA . GLY A 1 581 ? 82.609 20.135 -78.257 1.00 88.31 581 GLY A CA 1
ATOM 4375 C C . GLY A 1 581 ? 81.428 20.839 -78.934 1.00 88.31 581 GLY A C 1
ATOM 4376 O O . GLY A 1 581 ? 81.171 20.578 -80.098 1.00 88.31 581 GLY A O 1
ATOM 4377 N N . TYR A 1 582 ? 80.645 21.632 -78.187 1.00 92.38 582 TYR A N 1
ATOM 4378 C CA . TYR A 1 582 ? 79.536 22.423 -78.727 1.00 92.38 582 TYR A CA 1
ATOM 4379 C C . TYR A 1 582 ? 79.585 23.866 -78.187 1.00 92.38 582 TYR A C 1
ATOM 4381 O O . TYR A 1 582 ? 79.942 24.084 -77.022 1.00 92.38 582 TYR A O 1
ATOM 4389 N N . VAL A 1 583 ? 79.157 24.849 -78.983 1.00 91.62 583 VAL A N 1
ATOM 4390 C CA . VAL A 1 583 ? 79.087 26.286 -78.642 1.00 91.62 583 VAL A CA 1
ATOM 4391 C C . VAL A 1 583 ? 77.677 26.858 -78.832 1.00 91.62 583 VAL A C 1
ATOM 4393 O O . VAL A 1 583 ? 76.779 26.192 -79.328 1.00 91.62 583 VAL A O 1
ATOM 4396 N N . SER A 1 584 ? 77.419 28.077 -78.352 1.00 91.12 584 SER A N 1
ATOM 4397 C CA . SER A 1 584 ? 76.067 28.673 -78.329 1.00 91.12 584 SER A CA 1
ATOM 4398 C C . SER A 1 584 ? 75.681 29.429 -79.607 1.00 91.12 584 SER A C 1
ATOM 4400 O O . SER A 1 584 ? 74.658 30.113 -79.617 1.00 91.12 584 SER A O 1
ATOM 4402 N N . ASN A 1 585 ? 76.515 29.390 -80.645 1.00 88.75 585 ASN A N 1
A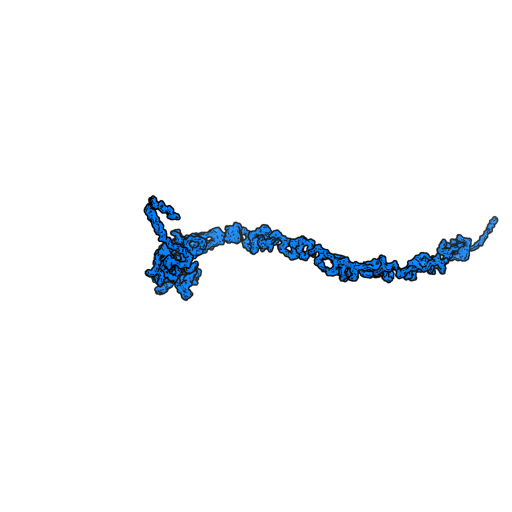TOM 4403 C CA . ASN A 1 585 ? 76.310 30.094 -81.912 1.00 88.75 585 ASN A CA 1
ATOM 4404 C C . ASN A 1 585 ? 76.333 29.095 -83.079 1.00 88.75 585 ASN A C 1
ATOM 4406 O O . ASN A 1 585 ? 76.879 28.013 -82.918 1.00 88.75 585 ASN A O 1
ATOM 4410 N N . ALA A 1 586 ? 75.723 29.457 -84.206 1.00 88.94 586 ALA A N 1
ATOM 4411 C CA . ALA A 1 586 ? 75.562 28.614 -85.397 1.00 88.94 586 ALA A CA 1
ATOM 4412 C C . ALA A 1 586 ? 76.345 29.193 -86.588 1.00 88.94 586 ALA A C 1
ATOM 4414 O O . ALA A 1 586 ? 75.836 29.243 -87.709 1.00 88.94 586 ALA A O 1
ATOM 4415 N N . ASP A 1 587 ? 77.514 29.761 -86.300 1.00 88.25 587 ASP A N 1
ATOM 4416 C CA . ASP A 1 587 ? 78.194 30.697 -87.188 1.00 88.25 587 ASP A CA 1
ATOM 4417 C C . ASP A 1 587 ? 79.341 30.057 -88.004 1.00 88.25 587 ASP A C 1
ATOM 4419 O O . ASP A 1 587 ? 80.076 30.800 -88.653 1.00 88.25 587 ASP A O 1
ATOM 4423 N N . ASP A 1 588 ? 79.474 28.721 -88.021 1.00 82.00 588 ASP A N 1
ATOM 4424 C CA . ASP A 1 588 ? 80.474 27.996 -88.826 1.00 82.00 588 ASP A CA 1
ATOM 4425 C C . ASP A 1 588 ? 79.858 27.312 -90.064 1.00 82.00 588 ASP A C 1
ATOM 4427 O O . ASP A 1 588 ? 78.850 26.601 -89.982 1.00 82.00 588 ASP A O 1
ATOM 4431 N N . SER A 1 589 ? 80.468 27.546 -91.230 1.00 77.25 589 SER A N 1
ATOM 4432 C CA . SER A 1 589 ? 80.058 26.999 -92.527 1.00 77.25 589 SER A CA 1
ATOM 4433 C C . SER A 1 589 ? 80.966 25.894 -93.084 1.00 77.25 589 SER A C 1
ATOM 4435 O O . SER A 1 589 ? 80.542 25.221 -94.027 1.00 77.25 589 SER A O 1
ATOM 4437 N N . ASP A 1 590 ? 82.171 25.695 -92.536 1.00 76.81 590 ASP A N 1
ATOM 4438 C CA . ASP A 1 590 ? 83.102 24.613 -92.899 1.00 76.81 590 ASP A CA 1
ATOM 4439 C C . ASP A 1 590 ? 83.758 24.021 -91.641 1.00 76.81 590 ASP A C 1
ATOM 4441 O O . ASP A 1 590 ? 84.968 24.076 -91.446 1.00 76.81 590 ASP A O 1
ATOM 4445 N N . ASP A 1 591 ? 82.923 23.359 -90.840 1.00 76.75 591 ASP A N 1
ATOM 4446 C CA . ASP A 1 591 ? 83.220 22.723 -89.541 1.00 76.75 591 ASP A CA 1
ATOM 4447 C C . ASP A 1 591 ? 84.252 21.570 -89.605 1.00 76.75 591 ASP A C 1
ATOM 4449 O O . ASP A 1 591 ? 84.402 20.767 -88.692 1.00 76.75 591 ASP A O 1
ATOM 4453 N N . VAL A 1 592 ? 84.963 21.410 -90.723 1.00 77.31 592 VAL A N 1
ATOM 4454 C CA . VAL A 1 592 ? 86.072 20.457 -90.876 1.00 77.31 592 VAL A CA 1
ATOM 4455 C C . VAL A 1 592 ? 87.418 21.185 -91.015 1.00 77.31 592 VAL A C 1
ATOM 4457 O O . VAL A 1 592 ? 88.465 20.535 -90.918 1.00 77.31 592 VAL A O 1
ATOM 4460 N N . CYS A 1 593 ? 87.430 22.502 -91.261 1.00 74.75 593 CYS A N 1
ATOM 4461 C CA . CYS A 1 593 ? 88.633 23.248 -91.630 1.00 74.75 593 CYS A CA 1
ATOM 4462 C C . CYS A 1 593 ? 88.671 24.684 -91.073 1.00 74.75 593 CYS A C 1
ATOM 4464 O O . CYS A 1 593 ? 88.299 25.634 -91.755 1.00 74.75 593 CYS A O 1
ATOM 4466 N N . SER A 1 594 ? 89.339 24.853 -89.930 1.00 72.94 594 SER A N 1
ATOM 4467 C CA . SER A 1 594 ? 89.545 26.142 -89.244 1.00 72.94 594 SER A CA 1
ATOM 4468 C C . SER A 1 594 ? 90.155 27.293 -90.064 1.00 72.94 594 SER A C 1
ATOM 4470 O O . SER A 1 594 ? 90.118 28.450 -89.645 1.00 72.94 594 SER A O 1
ATOM 4472 N N . SER A 1 595 ? 90.782 27.007 -91.213 1.00 70.62 595 SER A N 1
ATOM 4473 C CA . SER A 1 595 ? 91.390 28.021 -92.090 1.00 70.62 595 SER A CA 1
ATOM 4474 C C . SER A 1 595 ? 90.544 28.415 -93.302 1.00 70.62 595 SER A C 1
ATOM 4476 O O . SER A 1 595 ? 90.959 29.325 -94.029 1.00 70.62 595 SER A O 1
ATOM 4478 N N . ASP A 1 596 ? 89.404 27.757 -93.552 1.00 70.62 596 ASP A N 1
ATOM 4479 C CA . ASP A 1 596 ? 88.532 27.973 -94.722 1.00 70.62 596 ASP A CA 1
ATOM 4480 C C . ASP A 1 596 ? 89.259 27.885 -96.090 1.00 70.62 596 ASP A C 1
ATOM 4482 O O . ASP A 1 596 ? 88.831 28.457 -97.103 1.00 70.62 596 ASP A O 1
ATOM 4486 N N . ALA A 1 597 ? 90.401 27.190 -96.162 1.00 75.81 597 ALA A N 1
ATOM 4487 C CA . ALA A 1 597 ? 91.231 27.119 -97.364 1.00 75.81 597 ALA A CA 1
ATOM 4488 C C . ALA A 1 597 ? 91.788 25.709 -97.620 1.00 75.81 597 ALA A C 1
ATOM 4490 O O . ALA A 1 597 ? 92.145 24.973 -96.707 1.00 75.81 597 ALA A O 1
ATOM 4491 N N . TYR A 1 598 ? 91.898 25.328 -98.902 1.00 82.12 598 TYR A N 1
ATOM 4492 C CA . TYR A 1 598 ? 92.321 23.987 -99.328 1.00 82.12 598 TYR A CA 1
ATOM 4493 C C . TYR A 1 598 ? 93.512 24.030 -100.297 1.00 82.12 598 TYR A C 1
ATOM 4495 O O . TYR A 1 598 ? 93.549 24.821 -101.243 1.00 82.12 598 TYR A O 1
ATOM 4503 N N . GLN A 1 599 ? 94.468 23.123 -100.091 1.00 85.50 599 GLN A N 1
ATOM 4504 C CA . GLN A 1 599 ? 95.666 22.909 -100.903 1.00 85.50 599 GLN A CA 1
ATOM 4505 C C . GLN A 1 599 ? 95.561 21.588 -101.680 1.00 85.50 599 GLN A C 1
ATOM 4507 O O . GLN A 1 599 ? 95.155 20.557 -101.144 1.00 85.50 599 GLN A O 1
ATOM 4512 N N . ASN A 1 600 ? 95.961 21.604 -102.954 1.00 88.69 600 ASN A N 1
ATOM 4513 C CA . ASN A 1 600 ? 95.956 20.421 -103.819 1.00 88.69 600 ASN A CA 1
ATOM 4514 C C . ASN A 1 600 ? 97.259 19.614 -103.709 1.00 88.69 600 ASN A C 1
ATOM 4516 O O . ASN A 1 600 ? 98.345 20.191 -103.797 1.00 88.69 600 ASN A O 1
ATOM 4520 N N . TRP A 1 601 ? 97.121 18.288 -103.611 1.00 89.94 601 TRP A N 1
ATOM 4521 C CA . TRP A 1 601 ? 98.201 17.298 -103.534 1.00 89.94 601 TRP A CA 1
ATOM 4522 C C . TRP A 1 601 ? 98.046 16.220 -104.624 1.00 89.94 601 TRP A C 1
ATOM 4524 O O . TRP A 1 601 ? 96.956 15.682 -104.816 1.00 89.94 601 TRP A O 1
ATOM 4534 N N . TYR A 1 602 ? 99.127 15.873 -105.314 1.00 88.44 602 TYR A N 1
ATOM 4535 C CA . TYR A 1 602 ? 99.209 14.924 -106.433 1.00 88.44 602 TYR A CA 1
ATOM 4536 C C . TYR A 1 602 ? 100.039 13.706 -106.029 1.00 88.44 602 TYR A C 1
ATOM 4538 O O . TYR A 1 602 ? 100.936 13.840 -105.205 1.00 88.44 602 TYR A O 1
ATOM 4546 N N . VAL A 1 603 ? 99.718 12.524 -106.554 1.00 89.12 603 VAL A N 1
ATOM 4547 C CA . VAL A 1 603 ? 100.385 11.268 -106.163 1.00 89.12 603 VAL A CA 1
ATOM 4548 C C . VAL A 1 603 ? 101.806 11.244 -106.716 1.00 89.12 603 VAL A C 1
ATOM 4550 O O . VAL A 1 603 ? 101.983 11.617 -107.866 1.00 89.12 603 VAL A O 1
ATOM 4553 N N . ASP A 1 604 ? 102.760 10.838 -105.882 1.00 88.81 604 ASP A N 1
ATOM 4554 C CA . ASP A 1 604 ? 104.173 10.611 -106.214 1.00 88.81 604 ASP A CA 1
ATOM 4555 C C . ASP A 1 604 ? 104.481 9.153 -105.842 1.00 88.81 604 ASP A C 1
ATOM 4557 O O . ASP A 1 604 ? 104.725 8.828 -104.672 1.00 88.81 604 ASP A O 1
ATOM 4561 N N . SER A 1 605 ? 104.288 8.249 -106.805 1.00 86.31 605 SER A N 1
ATOM 4562 C CA . SER A 1 605 ? 104.287 6.800 -106.566 1.00 86.31 605 SER A CA 1
ATOM 4563 C C . SER A 1 605 ? 105.694 6.214 -106.485 1.00 86.31 605 SER A C 1
ATOM 4565 O O . SER A 1 605 ? 105.907 5.237 -105.757 1.00 86.31 605 SER A O 1
ATOM 4567 N N . ASP A 1 606 ? 106.646 6.774 -107.225 1.00 81.38 606 ASP A N 1
ATOM 4568 C CA . ASP A 1 606 ? 108.028 6.302 -107.259 1.00 81.38 606 ASP A CA 1
ATOM 4569 C C . ASP A 1 606 ? 108.959 7.053 -106.288 1.00 81.38 606 ASP A C 1
ATOM 4571 O O . ASP A 1 606 ? 110.053 6.563 -105.974 1.00 81.38 606 ASP A O 1
ATOM 4575 N N . GLY A 1 607 ? 108.477 8.157 -105.709 1.00 84.12 607 GLY A N 1
ATOM 4576 C CA . GLY A 1 607 ? 109.126 8.897 -104.638 1.00 84.12 607 GLY A CA 1
ATOM 4577 C C . GLY A 1 607 ? 110.239 9.824 -105.115 1.00 84.12 607 GLY A C 1
ATOM 4578 O O . GLY A 1 607 ? 111.143 10.125 -104.325 1.00 84.12 607 GLY A O 1
ATOM 4579 N N . ASP A 1 608 ? 110.230 10.243 -106.380 1.00 82.56 608 ASP A N 1
ATOM 4580 C CA . ASP A 1 608 ? 111.243 11.140 -106.936 1.00 82.56 608 ASP A CA 1
ATOM 4581 C C . ASP A 1 608 ? 110.967 12.640 -106.689 1.00 82.56 608 ASP A C 1
ATOM 4583 O O . ASP A 1 608 ? 111.851 13.485 -106.891 1.00 82.56 608 ASP A O 1
ATOM 4587 N N . GLY A 1 609 ? 109.791 12.964 -106.136 1.00 85.62 609 GLY A N 1
ATOM 4588 C CA . GLY A 1 609 ? 109.378 14.310 -105.748 1.00 85.62 609 GLY A CA 1
ATOM 4589 C C . GLY A 1 609 ? 108.521 15.040 -106.784 1.00 85.62 609 GLY A C 1
ATOM 4590 O O . GLY A 1 609 ? 108.149 16.203 -106.546 1.00 85.62 609 GLY A O 1
ATOM 4591 N N . TYR A 1 610 ? 108.191 14.406 -107.909 1.00 87.19 610 TYR A N 1
ATOM 4592 C CA . TYR A 1 610 ? 107.245 14.927 -108.886 1.00 87.19 610 TYR A CA 1
ATOM 4593 C C . TYR A 1 610 ? 105.950 14.126 -108.857 1.00 87.19 610 TYR A C 1
ATOM 4595 O O . TYR A 1 610 ? 105.944 12.909 -108.878 1.00 87.19 610 TYR A O 1
ATOM 4603 N N . GLY A 1 611 ? 104.826 14.833 -108.768 1.00 87.50 611 GLY A N 1
ATOM 4604 C CA . GLY A 1 611 ? 103.524 14.183 -108.709 1.00 87.50 611 GLY A CA 1
ATOM 4605 C C . GLY A 1 611 ? 102.864 14.131 -110.076 1.00 87.50 611 GLY A C 1
ATOM 4606 O O . GLY A 1 611 ? 103.142 14.973 -110.938 1.00 87.50 611 GLY A O 1
ATOM 4607 N N . THR A 1 612 ? 101.918 13.211 -110.251 1.00 86.62 612 THR A N 1
ATOM 4608 C CA . THR A 1 612 ? 101.017 13.199 -111.406 1.00 86.62 612 THR A CA 1
ATOM 4609 C C . THR A 1 612 ? 99.551 12.957 -111.024 1.00 86.62 612 THR A C 1
ATOM 4611 O O . THR A 1 612 ? 99.191 12.642 -109.883 1.00 86.62 612 THR A O 1
ATOM 4614 N N . GLY A 1 613 ? 98.666 13.096 -112.010 1.00 85.25 613 GLY A N 1
ATOM 4615 C CA . GLY A 1 613 ? 97.269 12.684 -111.920 1.00 85.25 613 GLY A CA 1
ATOM 4616 C C . GLY A 1 613 ? 96.323 13.725 -111.315 1.00 85.25 613 GLY A C 1
ATOM 4617 O O . GLY A 1 613 ? 96.480 14.935 -111.481 1.00 85.25 613 GLY A O 1
ATOM 4618 N N . SER A 1 614 ? 95.247 13.243 -110.685 1.00 86.38 614 SER A N 1
ATOM 4619 C CA . SER A 1 614 ? 94.197 14.105 -110.126 1.00 86.38 614 SER A CA 1
ATOM 4620 C C . SER A 1 614 ? 94.581 14.628 -108.745 1.00 86.38 614 SER A C 1
ATOM 4622 O O . SER A 1 614 ? 94.985 13.860 -107.872 1.00 86.38 614 SER A O 1
ATOM 4624 N N . ALA A 1 615 ? 94.385 15.930 -108.537 1.00 85.06 615 ALA A N 1
ATOM 4625 C CA . ALA A 1 615 ? 94.586 16.560 -107.241 1.00 85.06 615 ALA A CA 1
ATOM 4626 C C . ALA A 1 615 ? 93.645 15.976 -106.178 1.00 85.06 615 ALA A C 1
ATOM 4628 O O . ALA A 1 615 ? 92.455 15.774 -106.413 1.00 85.06 615 ALA A O 1
ATOM 4629 N N . THR A 1 616 ? 94.174 15.767 -104.979 1.00 85.12 616 THR A N 1
ATOM 4630 C CA . THR A 1 616 ? 93.403 15.629 -103.742 1.00 85.12 616 THR A CA 1
ATOM 4631 C C . THR A 1 616 ? 93.496 16.943 -102.981 1.00 85.12 616 THR A C 1
ATOM 4633 O O . THR A 1 616 ? 94.594 17.344 -102.597 1.00 85.12 616 THR A O 1
ATOM 4636 N N . SER A 1 617 ? 92.365 17.626 -102.809 1.00 84.56 617 SER A N 1
ATOM 4637 C CA . SER A 1 617 ? 92.274 18.863 -102.028 1.00 84.56 617 SER A CA 1
ATOM 4638 C C . SER A 1 617 ? 92.172 18.528 -100.541 1.00 84.56 617 SER A C 1
ATOM 4640 O O . SER A 1 617 ? 91.306 17.750 -100.150 1.00 84.56 617 SER A O 1
ATOM 4642 N N . VAL A 1 618 ? 93.060 19.096 -99.728 1.00 81.38 618 VAL A N 1
ATOM 4643 C CA . VAL A 1 618 ? 93.111 18.913 -98.268 1.00 81.38 618 VAL A CA 1
ATOM 4644 C C . VAL A 1 618 ? 93.258 20.287 -97.611 1.00 81.38 618 VAL A C 1
ATOM 4646 O O . VAL A 1 618 ? 93.883 21.165 -98.206 1.00 81.38 618 VAL A O 1
ATOM 4649 N N . CYS A 1 619 ? 92.666 20.486 -96.432 1.00 81.56 619 CYS A N 1
ATOM 4650 C CA . CYS A 1 619 ? 92.698 21.752 -95.689 1.00 81.56 619 CYS A CA 1
ATOM 4651 C C . CYS A 1 619 ? 94.141 22.274 -95.532 1.00 81.56 619 CYS A C 1
ATOM 4653 O O . CYS A 1 619 ? 95.070 21.486 -95.324 1.00 81.56 619 CYS A O 1
ATOM 4655 N N . THR A 1 620 ? 94.346 23.589 -95.658 1.00 77.31 620 THR A N 1
ATOM 4656 C CA . THR A 1 620 ? 95.684 24.209 -95.656 1.00 77.31 620 THR A CA 1
ATOM 4657 C C . THR A 1 620 ? 96.439 24.047 -94.346 1.00 77.31 620 THR A C 1
ATOM 4659 O O . THR A 1 620 ? 97.664 24.129 -94.353 1.00 77.31 620 THR A O 1
ATOM 4662 N N . ASP A 1 621 ? 95.739 23.731 -93.258 1.00 74.38 621 ASP A N 1
ATOM 4663 C CA . ASP A 1 621 ? 96.349 23.418 -91.962 1.00 74.38 621 ASP A CA 1
ATOM 4664 C C . ASP A 1 621 ? 96.980 22.009 -91.929 1.00 74.38 621 ASP A C 1
ATOM 4666 O O . ASP A 1 621 ? 97.581 21.601 -90.936 1.00 74.38 621 ASP A O 1
ATOM 4670 N N . THR A 1 622 ? 96.873 21.241 -93.023 1.00 75.88 622 THR A N 1
ATOM 4671 C CA . THR A 1 622 ? 97.561 19.955 -93.187 1.00 75.88 622 THR A CA 1
ATOM 4672 C C . THR A 1 622 ? 98.971 20.155 -93.746 1.00 75.88 622 THR A C 1
ATOM 4674 O O . THR A 1 622 ? 99.163 20.323 -94.951 1.00 75.88 622 THR A O 1
ATOM 4677 N N . ASP A 1 623 ? 99.974 20.050 -92.871 1.00 77.19 623 ASP A N 1
ATOM 4678 C CA . ASP A 1 623 ? 101.389 20.289 -93.205 1.00 77.19 623 ASP A CA 1
ATOM 4679 C C . ASP A 1 623 ? 101.982 19.312 -94.245 1.00 77.19 623 ASP A C 1
ATOM 4681 O O . ASP A 1 623 ? 102.909 19.665 -94.977 1.00 77.19 623 ASP A O 1
ATOM 4685 N N . SER A 1 624 ? 101.500 18.063 -94.315 1.00 80.75 624 SER A N 1
ATOM 4686 C CA . SER A 1 624 ? 101.959 17.085 -95.315 1.00 80.75 624 SER A CA 1
ATOM 4687 C C . SER A 1 624 ? 100.951 15.965 -95.577 1.00 80.75 624 SER A C 1
ATOM 4689 O O . SER A 1 624 ? 100.261 15.523 -94.659 1.00 80.75 624 SER A O 1
ATOM 4691 N N . VAL A 1 625 ? 100.898 15.461 -96.817 1.00 82.25 625 VAL A N 1
ATOM 4692 C CA . VAL A 1 625 ? 100.090 14.290 -97.201 1.00 82.25 625 VAL A CA 1
ATOM 4693 C C . VAL A 1 625 ? 101.017 13.179 -97.693 1.00 82.25 625 VAL A C 1
ATOM 4695 O O . VAL A 1 625 ? 101.737 13.344 -98.674 1.00 82.25 625 VAL A O 1
ATOM 4698 N N . ALA A 1 626 ? 101.024 12.040 -96.996 1.00 86.25 626 ALA A N 1
ATOM 4699 C CA . ALA A 1 626 ? 101.935 10.933 -97.293 1.00 86.25 626 ALA A CA 1
ATOM 4700 C C . ALA A 1 626 ? 101.761 10.397 -98.729 1.00 86.25 626 ALA A C 1
ATOM 4702 O O . ALA A 1 626 ? 100.637 10.146 -99.166 1.00 86.25 626 ALA A O 1
ATOM 4703 N N . GLY A 1 627 ? 102.879 10.195 -99.440 1.00 85.06 627 GLY A N 1
ATOM 4704 C CA . GLY A 1 627 ? 102.899 9.695 -100.825 1.00 85.06 627 GLY A CA 1
ATOM 4705 C C . GLY A 1 627 ? 102.358 10.683 -101.866 1.00 85.06 627 GLY A C 1
ATOM 4706 O O . GLY A 1 627 ? 101.976 10.271 -102.960 1.00 85.06 627 GLY A O 1
ATOM 4707 N N . LYS A 1 628 ? 102.248 11.971 -101.511 1.00 89.69 628 LYS A N 1
ATOM 4708 C CA . LYS A 1 628 ? 101.804 13.032 -102.414 1.00 89.69 628 LYS A CA 1
ATOM 4709 C C . LYS A 1 628 ? 102.692 14.266 -102.318 1.00 89.69 628 LYS A C 1
ATOM 4711 O O . LYS A 1 628 ? 103.239 14.577 -101.262 1.00 89.69 628 LYS A O 1
ATOM 4716 N N . VAL A 1 629 ? 102.748 15.027 -103.402 1.00 88.88 629 VAL A N 1
ATOM 4717 C CA . VAL A 1 629 ? 103.454 16.309 -103.503 1.00 88.88 629 VAL A CA 1
ATOM 4718 C C . VAL A 1 629 ? 102.543 17.375 -104.105 1.00 88.88 629 VAL A C 1
ATOM 4720 O O . VAL A 1 629 ? 101.495 17.087 -104.666 1.00 88.88 629 VAL A O 1
ATOM 4723 N N . ILE A 1 630 ? 102.912 18.645 -103.995 1.00 89.56 630 ILE A N 1
ATOM 4724 C CA . ILE A 1 630 ? 102.058 19.769 -104.428 1.00 89.56 630 ILE A CA 1
ATOM 4725 C C . ILE A 1 630 ? 102.201 20.132 -105.917 1.00 89.56 630 ILE A C 1
ATOM 4727 O O . ILE A 1 630 ? 101.581 21.088 -106.384 1.00 89.56 630 ILE A O 1
ATOM 4731 N N . ASN A 1 631 ? 103.029 19.400 -106.667 1.00 85.56 631 ASN A N 1
ATOM 4732 C CA . ASN A 1 631 ? 103.257 19.619 -108.096 1.00 85.56 631 ASN A CA 1
ATOM 4733 C C . ASN A 1 631 ? 102.660 18.472 -108.936 1.00 85.56 631 ASN A C 1
ATOM 4735 O O . ASN A 1 631 ? 102.553 17.356 -108.446 1.00 85.56 631 ASN A O 1
ATOM 4739 N N . ASN A 1 632 ? 102.262 18.765 -110.178 1.00 88.00 632 ASN A N 1
ATOM 4740 C CA . ASN A 1 632 ? 101.651 17.818 -111.122 1.00 88.00 632 ASN A CA 1
ATOM 4741 C C . ASN A 1 632 ? 102.459 17.786 -112.423 1.00 88.00 632 ASN A C 1
ATOM 4743 O O . ASN A 1 632 ? 101.993 18.248 -113.468 1.00 88.00 632 ASN A O 1
ATOM 4747 N N . SER A 1 633 ? 103.724 17.407 -112.310 1.00 86.31 633 SER A N 1
ATOM 4748 C CA . SER A 1 633 ? 104.711 17.603 -113.369 1.00 86.31 633 SER A CA 1
ATOM 4749 C C . SER A 1 633 ? 105.295 16.305 -113.905 1.00 86.31 633 SER A C 1
ATOM 4751 O O . SER A 1 633 ? 106.064 16.388 -114.859 1.00 86.31 633 SER A O 1
ATOM 4753 N N . ASP A 1 634 ? 104.957 15.149 -113.332 1.00 84.75 634 ASP A N 1
ATOM 4754 C CA . ASP A 1 634 ? 105.582 13.892 -113.722 1.00 84.75 634 ASP A CA 1
ATOM 4755 C C . ASP A 1 634 ? 104.903 13.246 -114.939 1.00 84.75 634 ASP A C 1
ATOM 4757 O O . ASP A 1 634 ? 103.712 12.903 -114.929 1.00 84.75 634 ASP A O 1
ATOM 4761 N N . ALA A 1 635 ? 105.682 13.104 -116.014 1.00 82.25 635 ALA A N 1
ATOM 4762 C CA . ALA A 1 635 ? 105.301 12.392 -117.224 1.00 82.25 635 ALA A CA 1
ATOM 4763 C C . ALA A 1 635 ? 105.286 10.866 -117.036 1.00 82.25 635 ALA A C 1
ATOM 4765 O O . ALA A 1 635 ? 104.686 10.181 -117.870 1.00 82.25 635 ALA A O 1
ATOM 4766 N N . CYS A 1 636 ? 105.939 10.338 -115.992 1.00 82.31 636 CYS A N 1
ATOM 4767 C CA . CYS A 1 636 ? 106.100 8.912 -115.764 1.00 82.31 636 CYS A CA 1
ATOM 4768 C C . CYS A 1 636 ? 106.212 8.494 -114.286 1.00 82.31 636 CYS A C 1
ATOM 4770 O O . CYS A 1 636 ? 107.249 7.991 -113.874 1.00 82.31 636 CYS A O 1
ATOM 4772 N N . ASP A 1 637 ? 105.093 8.537 -113.559 1.00 81.19 637 ASP A N 1
ATOM 4773 C CA . ASP A 1 637 ? 104.974 8.231 -112.109 1.00 81.19 637 ASP A CA 1
ATOM 4774 C C . ASP A 1 637 ? 105.390 6.809 -111.681 1.00 81.19 637 ASP A C 1
ATOM 4776 O O . ASP A 1 637 ? 105.369 6.452 -110.508 1.00 81.19 637 ASP A O 1
ATOM 4780 N N . SER A 1 638 ? 105.736 5.945 -112.635 1.00 80.44 638 SER A N 1
ATOM 4781 C CA . SER A 1 638 ? 106.264 4.605 -112.372 1.00 80.44 638 SER A CA 1
ATOM 4782 C C . SER A 1 638 ? 107.784 4.502 -112.531 1.00 80.44 638 SER A C 1
ATOM 4784 O O . SER A 1 638 ? 108.323 3.398 -112.405 1.00 80.44 638 SER A O 1
ATOM 4786 N N . TYR A 1 639 ? 108.480 5.583 -112.890 1.00 79.75 639 TYR A N 1
ATOM 4787 C CA . TYR A 1 639 ? 109.894 5.558 -113.254 1.00 79.75 639 TYR A CA 1
ATOM 4788 C C . TYR A 1 639 ? 110.681 6.741 -112.677 1.00 79.75 639 TYR A C 1
ATOM 4790 O O . TYR A 1 639 ? 110.933 7.743 -113.357 1.00 79.75 639 TYR A O 1
ATOM 4798 N N . ALA A 1 640 ? 111.209 6.508 -111.472 1.00 79.81 640 ALA A N 1
ATOM 4799 C CA . ALA A 1 640 ? 111.955 7.503 -110.718 1.00 79.81 640 ALA A CA 1
ATOM 4800 C C . ALA A 1 640 ? 113.185 7.970 -111.492 1.00 79.81 640 ALA A C 1
ATOM 4802 O O . ALA A 1 640 ? 114.163 7.227 -111.678 1.00 79.81 640 ALA A O 1
ATOM 4803 N N . ASN A 1 641 ? 113.163 9.228 -111.921 1.00 73.56 641 ASN A N 1
ATOM 4804 C CA . ASN A 1 641 ? 114.291 9.821 -112.610 1.00 73.56 641 ASN A CA 1
ATOM 4805 C C . ASN A 1 641 ? 114.374 11.324 -112.327 1.00 73.56 641 ASN A C 1
ATOM 4807 O O . ASN A 1 641 ? 113.391 12.007 -112.107 1.00 73.56 641 ASN A O 1
ATOM 4811 N N . GLY A 1 642 ? 115.579 11.895 -112.356 1.00 76.44 642 GLY A N 1
ATOM 4812 C CA . GLY A 1 642 ? 115.765 13.309 -111.995 1.00 76.44 642 GLY A CA 1
ATOM 4813 C C . GLY A 1 642 ? 115.144 14.333 -112.964 1.00 76.44 642 GLY A C 1
ATOM 4814 O O . GLY A 1 642 ? 115.448 15.521 -112.842 1.00 76.44 642 GLY A O 1
ATOM 4815 N N . ASN A 1 643 ? 114.363 13.908 -113.960 1.00 76.44 643 ASN A N 1
ATOM 4816 C CA . ASN A 1 643 ? 113.778 14.743 -114.998 1.00 76.44 643 ASN A CA 1
ATOM 4817 C C . ASN A 1 643 ? 112.316 14.353 -115.277 1.00 76.44 643 ASN A C 1
ATOM 4819 O O . ASN A 1 643 ? 112.045 13.486 -116.103 1.00 76.44 643 ASN A O 1
ATOM 4823 N N . ALA A 1 644 ? 111.385 15.133 -114.728 1.00 75.44 644 ALA A N 1
ATOM 4824 C CA . ALA A 1 644 ? 109.933 14.947 -114.830 1.00 75.44 644 ALA A CA 1
ATOM 4825 C C . ALA A 1 644 ? 109.341 14.848 -116.263 1.00 75.44 644 ALA A C 1
ATOM 4827 O O . ALA A 1 644 ? 108.148 14.624 -116.428 1.00 75.44 644 ALA A O 1
ATOM 4828 N N . THR A 1 645 ? 110.138 15.038 -117.325 1.00 77.00 645 THR A N 1
ATOM 4829 C CA . THR A 1 645 ? 109.701 14.907 -118.733 1.00 77.00 645 THR A CA 1
ATOM 4830 C C . THR A 1 645 ? 110.339 13.744 -119.496 1.00 77.00 645 THR A C 1
ATOM 4832 O O . THR A 1 645 ? 109.986 13.519 -120.654 1.00 77.00 645 THR A O 1
ATOM 4835 N N . ALA A 1 646 ? 111.297 13.027 -118.904 1.00 74.44 646 ALA A N 1
ATOM 4836 C CA . ALA A 1 646 ? 111.994 11.936 -119.576 1.00 74.44 646 ALA A CA 1
ATOM 4837 C C . ALA A 1 646 ? 111.225 10.616 -119.430 1.00 74.44 646 ALA A C 1
ATOM 4839 O O . ALA A 1 646 ? 110.863 10.223 -118.325 1.00 74.44 646 ALA A O 1
ATOM 4840 N N . LEU A 1 647 ? 111.023 9.913 -120.547 1.00 79.31 647 LEU A N 1
ATOM 4841 C CA . LEU A 1 647 ? 110.512 8.542 -120.557 1.00 79.31 647 LEU A CA 1
ATOM 4842 C C . LEU A 1 647 ? 111.682 7.546 -120.557 1.00 79.31 647 LEU A C 1
ATOM 4844 O O . LEU A 1 647 ? 112.717 7.831 -121.170 1.00 79.31 647 LEU A O 1
ATOM 4848 N N . PRO A 1 648 ? 111.543 6.370 -119.921 1.00 81.31 648 PRO A N 1
ATOM 4849 C CA . PRO A 1 648 ? 112.534 5.316 -120.054 1.00 81.31 648 PRO A CA 1
ATOM 4850 C C . PRO A 1 648 ? 112.577 4.783 -121.494 1.00 81.31 648 PRO A C 1
ATOM 4852 O O . PRO A 1 648 ? 111.544 4.552 -122.128 1.00 81.31 648 PRO A O 1
ATOM 4855 N N . THR A 1 649 ? 113.787 4.569 -122.014 1.00 84.50 649 THR A N 1
ATOM 4856 C CA . THR A 1 649 ? 113.997 3.891 -123.299 1.00 84.50 649 THR A CA 1
ATOM 4857 C C . THR A 1 649 ? 114.128 2.389 -123.066 1.00 84.50 649 THR A C 1
ATOM 4859 O O . THR A 1 649 ? 115.056 1.931 -122.400 1.00 84.50 649 THR A O 1
ATOM 4862 N N . TRP A 1 650 ? 113.218 1.622 -123.648 1.00 84.25 650 TRP A N 1
ATOM 4863 C CA . TRP A 1 650 ? 113.223 0.165 -123.666 1.00 84.25 650 TRP A CA 1
ATOM 4864 C C . TRP A 1 650 ? 113.845 -0.351 -124.964 1.00 84.25 650 TRP A C 1
ATOM 4866 O O . TRP A 1 650 ? 113.689 0.272 -126.012 1.00 84.25 650 TRP A O 1
ATOM 4876 N N . TYR A 1 651 ? 114.502 -1.506 -124.909 1.00 84.62 651 TYR A N 1
ATOM 4877 C CA . TYR A 1 651 ? 115.189 -2.151 -126.026 1.00 84.62 651 TYR A CA 1
ATOM 4878 C C . TYR A 1 651 ? 114.697 -3.594 -126.200 1.00 84.62 651 TYR A C 1
ATOM 4880 O O . TYR A 1 651 ? 114.677 -4.343 -125.226 1.00 84.62 651 TYR A O 1
ATOM 4888 N N . GLU A 1 652 ? 114.298 -3.974 -127.415 1.00 86.19 652 GLU A N 1
ATOM 4889 C CA . GLU A 1 652 ? 113.730 -5.293 -127.742 1.00 86.19 652 GLU A CA 1
ATOM 4890 C C . GLU A 1 652 ? 114.820 -6.322 -128.055 1.00 86.19 652 GLU A C 1
ATOM 4892 O O . GLU A 1 652 ? 115.581 -6.132 -129.004 1.00 86.19 652 GLU A O 1
ATOM 4897 N N . ASP A 1 653 ? 114.856 -7.407 -127.285 1.00 82.94 653 ASP A N 1
ATOM 4898 C CA . ASP A 1 653 ? 115.778 -8.543 -127.394 1.00 82.94 653 ASP A CA 1
ATOM 4899 C C . ASP A 1 653 ? 114.954 -9.840 -127.540 1.00 82.94 653 ASP A C 1
ATOM 4901 O O . ASP A 1 653 ? 114.523 -10.440 -126.552 1.00 82.94 653 ASP A O 1
ATOM 4905 N N . GLU A 1 654 ? 114.620 -10.206 -128.785 1.00 82.31 654 GLU A N 1
ATOM 4906 C CA . GLU A 1 654 ? 113.650 -11.274 -129.084 1.00 82.31 654 GLU A CA 1
ATOM 4907 C C . GLU A 1 654 ? 114.159 -12.686 -128.763 1.00 82.31 654 GLU A C 1
ATOM 4909 O O . GLU A 1 654 ? 113.350 -13.543 -128.386 1.00 82.31 654 GLU A O 1
ATOM 4914 N N . ASP A 1 655 ? 115.463 -12.935 -128.895 1.00 74.81 655 ASP A N 1
ATOM 4915 C CA . ASP A 1 655 ? 116.072 -14.252 -128.690 1.00 74.81 655 ASP A CA 1
ATOM 4916 C C . ASP A 1 655 ? 116.892 -14.370 -127.390 1.00 74.81 655 ASP A C 1
ATOM 4918 O O . ASP A 1 655 ? 117.286 -15.482 -127.006 1.00 74.81 655 ASP A O 1
ATOM 4922 N N . GLY A 1 656 ? 117.046 -13.261 -126.660 1.00 79.06 656 GLY A N 1
ATOM 4923 C CA . GLY A 1 656 ? 117.645 -13.203 -125.333 1.00 79.06 656 GLY A CA 1
ATOM 4924 C C . GLY A 1 656 ? 119.172 -13.210 -125.340 1.00 79.06 656 GLY A C 1
ATOM 4925 O O . GLY A 1 656 ? 119.771 -13.588 -124.325 1.00 79.06 656 GLY A O 1
ATOM 4926 N N . ASP A 1 657 ? 119.817 -12.863 -126.457 1.00 77.56 657 ASP A N 1
ATOM 4927 C CA . ASP A 1 657 ? 121.277 -12.794 -126.561 1.00 77.56 657 ASP A CA 1
ATOM 4928 C C . ASP A 1 657 ? 121.873 -11.480 -125.998 1.00 77.56 657 ASP A C 1
ATOM 4930 O O . ASP A 1 657 ? 123.089 -11.368 -125.776 1.00 77.56 657 ASP A O 1
ATOM 4934 N N . GLY A 1 658 ? 121.010 -10.509 -125.681 1.00 80.50 658 GLY A N 1
ATOM 4935 C CA . GLY A 1 658 ? 121.347 -9.215 -125.103 1.00 80.50 658 GLY A CA 1
ATOM 4936 C C . GLY A 1 658 ? 121.587 -8.092 -126.114 1.00 80.50 658 GLY A C 1
ATOM 4937 O O . GLY A 1 658 ? 121.916 -6.984 -125.677 1.00 80.50 658 GLY A O 1
ATOM 4938 N N . TYR A 1 659 ? 121.469 -8.319 -127.423 1.00 80.50 659 TYR A N 1
ATOM 4939 C CA . TYR A 1 659 ? 121.564 -7.285 -128.457 1.00 80.50 659 TYR A CA 1
ATOM 4940 C C . TYR A 1 659 ? 120.172 -6.888 -128.945 1.00 80.50 659 TYR A C 1
ATOM 4942 O O . TYR A 1 659 ? 119.332 -7.725 -129.238 1.00 80.50 659 TYR A O 1
ATOM 4950 N N . SER A 1 660 ? 119.907 -5.582 -129.047 1.00 79.94 660 SER A N 1
ATOM 4951 C CA . SER A 1 660 ? 118.567 -5.133 -129.422 1.00 79.94 660 SER A CA 1
ATOM 4952 C C . SER A 1 660 ? 118.405 -4.959 -130.924 1.00 79.94 660 SER A C 1
ATOM 4954 O O . SER A 1 660 ? 119.288 -4.401 -131.587 1.00 79.94 660 SER A O 1
ATOM 4956 N N . SER A 1 661 ? 117.240 -5.335 -131.442 1.00 79.50 661 SER A N 1
ATOM 4957 C CA . SER A 1 661 ? 116.835 -5.041 -132.821 1.00 79.50 661 SER A CA 1
ATOM 4958 C C . SER A 1 661 ? 116.056 -3.718 -132.934 1.00 79.50 661 SER A C 1
ATOM 4960 O O . SER A 1 661 ? 116.168 -3.044 -133.960 1.00 79.50 661 SER A O 1
ATOM 4962 N N . ASN A 1 662 ? 115.342 -3.308 -131.872 1.00 81.62 662 ASN A N 1
ATOM 4963 C CA . ASN A 1 662 ? 114.553 -2.069 -131.777 1.00 81.62 662 ASN A CA 1
ATOM 4964 C C . ASN A 1 662 ? 114.684 -1.376 -130.407 1.00 81.62 662 ASN A C 1
ATOM 4966 O O . ASN A 1 662 ? 115.062 -1.995 -129.413 1.00 81.62 662 ASN A O 1
ATOM 4970 N N . SER A 1 663 ? 114.302 -0.093 -130.343 1.00 82.75 663 SER A N 1
ATOM 4971 C CA . SER A 1 663 ? 114.105 0.648 -129.090 1.00 82.75 663 SER A CA 1
ATOM 4972 C C . SER A 1 663 ? 112.821 1.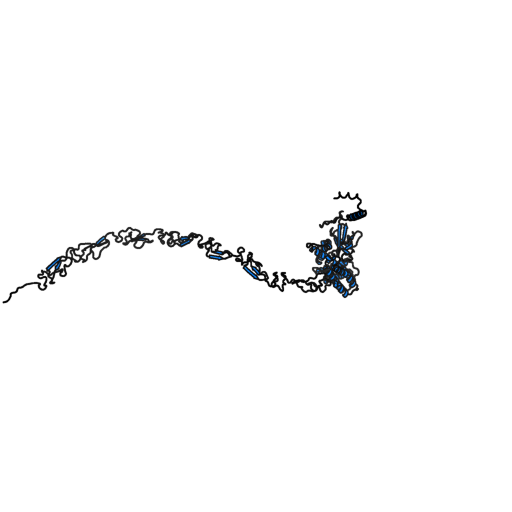500 -129.097 1.00 82.75 663 SER A C 1
ATOM 4974 O O . SER A 1 663 ? 112.320 1.867 -130.161 1.00 82.75 663 SER A O 1
ATOM 4976 N N . SER A 1 664 ? 112.261 1.790 -127.914 1.00 83.69 664 SER A N 1
ATOM 4977 C CA . SER A 1 664 ? 110.999 2.523 -127.718 1.00 83.69 664 SER A CA 1
ATOM 4978 C C . SER A 1 664 ? 111.018 3.333 -126.419 1.00 83.69 664 SER A C 1
ATOM 4980 O O . SER A 1 664 ? 111.398 2.816 -125.374 1.00 83.69 664 SER A O 1
ATOM 4982 N N . GLU A 1 665 ? 110.561 4.585 -126.464 1.00 84.19 665 GLU A N 1
ATOM 4983 C CA . GLU A 1 665 ? 110.461 5.476 -125.297 1.00 84.19 665 GLU A CA 1
ATOM 4984 C C . GLU A 1 665 ? 109.014 5.542 -124.801 1.00 84.19 665 GLU A C 1
ATOM 4986 O O . GLU A 1 665 ? 108.170 6.217 -125.390 1.00 84.19 665 GLU A O 1
ATOM 4991 N N . VAL A 1 666 ? 108.718 4.803 -123.733 1.00 80.88 666 VAL A N 1
ATOM 4992 C CA . VAL A 1 666 ? 107.388 4.697 -123.113 1.00 80.88 666 VAL A CA 1
ATOM 4993 C C . VAL A 1 666 ? 107.542 4.378 -121.628 1.00 80.88 666 VAL A C 1
ATOM 4995 O O . VAL A 1 666 ? 108.531 3.769 -121.233 1.00 80.88 666 VAL A O 1
ATOM 4998 N N . CYS A 1 667 ? 106.567 4.764 -120.803 1.00 80.56 667 CYS A N 1
ATOM 4999 C CA . CYS A 1 667 ? 106.636 4.544 -119.354 1.00 80.56 667 CYS A CA 1
ATOM 5000 C C . CYS A 1 667 ? 106.731 3.081 -118.944 1.00 80.56 667 CYS A C 1
ATOM 5002 O O . CYS A 1 667 ? 107.511 2.724 -118.065 1.00 80.56 667 CYS A O 1
ATOM 5004 N N . GLU A 1 668 ? 105.947 2.236 -119.598 1.00 81.62 668 GLU A N 1
ATOM 5005 C CA . GLU A 1 668 ? 105.895 0.816 -119.296 1.00 81.62 668 GLU A CA 1
ATOM 5006 C C . GLU A 1 668 ? 106.550 0.011 -120.410 1.00 81.62 668 GLU A C 1
ATOM 5008 O O . GLU A 1 668 ? 106.518 0.406 -121.576 1.00 81.62 668 GLU A O 1
ATOM 5013 N N . SER A 1 669 ? 107.126 -1.134 -120.045 1.00 81.00 669 SER A N 1
ATOM 5014 C CA . SER A 1 669 ? 107.774 -2.034 -120.996 1.00 81.00 669 SER A CA 1
ATOM 5015 C C . SER A 1 669 ? 106.825 -2.402 -122.149 1.00 81.00 669 SER A C 1
ATOM 5017 O O . SER A 1 669 ? 105.742 -2.932 -121.881 1.00 81.00 669 SER A O 1
ATOM 5019 N N . PRO A 1 670 ? 107.203 -2.173 -123.426 1.00 84.50 670 PRO A N 1
ATOM 5020 C CA . PRO A 1 670 ? 106.357 -2.511 -124.574 1.00 84.50 670 PRO A CA 1
ATOM 5021 C C . PRO A 1 670 ? 106.001 -4.002 -124.687 1.00 84.50 670 PRO A C 1
ATOM 5023 O O . PRO A 1 670 ? 105.032 -4.351 -125.362 1.00 84.50 670 PRO A O 1
ATOM 5026 N N . GLY A 1 671 ? 106.767 -4.893 -124.051 1.00 82.38 671 GLY A N 1
ATOM 5027 C CA . GLY A 1 671 ? 106.535 -6.332 -124.099 1.00 82.38 671 GLY A CA 1
ATOM 5028 C C . GLY A 1 671 ? 107.550 -7.135 -123.287 1.00 82.38 671 GLY A C 1
ATOM 5029 O O . GLY A 1 671 ? 108.528 -6.607 -122.774 1.00 82.38 671 GLY A O 1
ATOM 5030 N N . ILE A 1 672 ? 107.339 -8.448 -123.189 1.00 82.69 672 ILE A N 1
ATOM 5031 C CA . ILE A 1 672 ? 108.131 -9.337 -122.314 1.00 82.69 672 ILE A CA 1
ATOM 5032 C C . ILE A 1 672 ? 109.626 -9.425 -122.666 1.00 82.69 672 ILE A C 1
ATOM 5034 O O . ILE A 1 672 ? 110.427 -9.774 -121.805 1.00 82.69 672 ILE A O 1
ATOM 5038 N N . ASN A 1 673 ? 109.986 -9.094 -123.905 1.00 81.88 673 ASN A N 1
ATOM 5039 C CA . ASN A 1 673 ? 111.350 -9.148 -124.431 1.00 81.88 673 ASN A CA 1
ATOM 5040 C C . ASN A 1 673 ? 112.022 -7.762 -124.454 1.00 81.88 673 ASN A C 1
ATOM 5042 O O . ASN A 1 673 ? 113.071 -7.584 -125.064 1.00 81.88 673 ASN A O 1
ATOM 5046 N N . TRP A 1 674 ? 111.412 -6.762 -123.811 1.00 86.94 674 TRP A N 1
ATOM 5047 C CA . TRP A 1 674 ? 111.919 -5.398 -123.774 1.00 86.94 674 TRP A CA 1
ATOM 5048 C C . TRP A 1 674 ? 112.611 -5.111 -122.442 1.00 86.94 674 TRP A C 1
ATOM 5050 O O . TRP A 1 674 ? 112.003 -5.197 -121.374 1.00 86.94 674 TRP A O 1
ATOM 5060 N N . ASN A 1 675 ? 113.882 -4.724 -122.510 1.00 83.12 675 ASN A N 1
ATOM 5061 C CA . ASN A 1 675 ? 114.726 -4.435 -121.354 1.00 83.12 675 ASN A CA 1
ATOM 5062 C C . ASN A 1 675 ? 115.207 -2.978 -121.382 1.00 83.12 675 ASN A C 1
ATOM 5064 O O . ASN A 1 675 ? 115.433 -2.412 -122.445 1.00 83.12 675 ASN A O 1
ATOM 5068 N N . LEU A 1 676 ? 115.420 -2.363 -120.215 1.00 83.25 676 LEU A N 1
ATOM 5069 C CA . LEU A 1 676 ? 115.926 -0.978 -120.114 1.00 83.25 676 LEU A CA 1
ATOM 5070 C C . LEU A 1 676 ? 117.396 -0.823 -120.542 1.00 83.25 676 LEU A C 1
ATOM 5072 O O . LEU A 1 676 ? 117.920 0.286 -120.636 1.00 83.25 676 LEU A O 1
ATOM 5076 N N . THR A 1 677 ? 118.081 -1.936 -120.792 1.00 80.88 677 THR A N 1
ATOM 5077 C CA . THR A 1 677 ? 119.484 -1.977 -121.198 1.00 80.88 677 THR A CA 1
ATOM 5078 C C . THR A 1 677 ? 119.682 -3.012 -122.297 1.00 80.88 677 THR A C 1
ATOM 5080 O O . THR A 1 677 ? 119.198 -4.132 -122.154 1.00 80.88 677 THR A O 1
ATOM 5083 N N . ALA A 1 678 ? 120.460 -2.670 -123.323 1.00 79.88 678 ALA A N 1
ATOM 5084 C CA . ALA A 1 678 ? 120.925 -3.588 -124.360 1.00 79.88 678 ALA A CA 1
ATOM 5085 C C . ALA A 1 678 ? 122.441 -3.442 -124.571 1.00 79.88 678 ALA A C 1
ATOM 5087 O O . ALA A 1 678 ? 123.016 -2.370 -124.339 1.00 79.88 678 ALA A O 1
ATOM 5088 N N . ASN A 1 679 ? 123.098 -4.521 -124.999 1.00 79.81 679 ASN A N 1
ATOM 5089 C CA . ASN A 1 679 ? 124.514 -4.514 -125.356 1.00 79.81 679 ASN A CA 1
ATOM 5090 C C . ASN A 1 679 ? 124.758 -3.645 -126.601 1.00 79.81 679 ASN A C 1
ATOM 5092 O O . ASN A 1 679 ? 123.900 -3.483 -127.464 1.00 79.81 679 ASN A O 1
ATOM 5096 N N . SER A 1 680 ? 125.963 -3.077 -126.718 1.00 75.38 680 SER A N 1
ATOM 5097 C CA . SER A 1 680 ? 126.298 -2.198 -127.844 1.00 75.38 680 SER A CA 1
ATOM 5098 C C . SER A 1 680 ? 126.507 -2.995 -129.140 1.00 75.38 680 SER A C 1
ATOM 5100 O O . SER A 1 680 ? 127.516 -3.685 -129.289 1.00 75.38 680 SER A O 1
ATOM 5102 N N . GLY A 1 681 ? 125.566 -2.874 -130.077 1.00 67.38 681 GLY A N 1
ATOM 5103 C CA . GLY A 1 681 ? 125.549 -3.542 -131.386 1.00 67.38 681 GLY A CA 1
ATOM 5104 C C . GLY A 1 681 ? 124.105 -3.840 -131.808 1.00 67.38 681 GLY A C 1
ATOM 5105 O O . GLY A 1 681 ? 123.241 -3.906 -130.944 1.00 67.38 681 GLY A O 1
ATOM 5106 N N . ASN A 1 682 ? 123.827 -3.975 -133.110 1.00 72.06 682 ASN A N 1
ATOM 5107 C CA . ASN A 1 682 ? 122.478 -4.299 -133.596 1.00 72.06 682 ASN A CA 1
ATOM 5108 C C . ASN A 1 682 ? 122.384 -5.795 -133.902 1.00 72.06 682 ASN A C 1
ATOM 5110 O O . ASN A 1 682 ? 123.252 -6.316 -134.614 1.00 72.06 682 ASN A O 1
ATOM 5114 N N . ASP A 1 683 ? 121.334 -6.452 -133.417 1.00 72.06 683 ASP A N 1
ATOM 5115 C CA . ASP A 1 683 ? 121.112 -7.869 -133.686 1.00 72.06 683 ASP A CA 1
ATOM 5116 C C . ASP A 1 683 ? 120.847 -8.092 -135.187 1.00 72.06 683 ASP A C 1
ATOM 5118 O O . ASP A 1 683 ? 120.002 -7.444 -135.815 1.00 72.06 683 ASP A O 1
ATOM 5122 N N . SER A 1 684 ? 121.671 -8.948 -135.790 1.00 70.75 684 SER A N 1
ATOM 5123 C CA . SER A 1 684 ? 121.654 -9.247 -137.222 1.00 70.75 684 SER A CA 1
ATOM 5124 C C . SER A 1 684 ? 120.846 -10.506 -137.556 1.00 70.75 684 SER A C 1
ATOM 5126 O O . SER A 1 684 ? 120.596 -10.747 -138.740 1.00 70.75 684 SER A O 1
ATOM 5128 N N . CYS A 1 685 ? 120.443 -11.303 -136.559 1.00 69.69 685 CYS A N 1
ATOM 5129 C CA . CYS A 1 685 ? 119.624 -12.499 -136.736 1.00 69.69 685 CYS A CA 1
ATOM 5130 C C . CYS A 1 685 ? 118.640 -12.688 -135.556 1.00 69.69 685 CYS A C 1
ATOM 5132 O O . CYS A 1 685 ? 118.831 -13.615 -134.776 1.00 69.69 685 CYS A O 1
ATOM 5134 N N . PRO A 1 686 ? 117.526 -11.924 -135.512 1.00 67.25 686 PRO A N 1
ATOM 5135 C CA . PRO A 1 686 ? 116.624 -11.791 -134.345 1.00 67.25 686 PRO A CA 1
ATOM 5136 C C . PRO A 1 686 ? 115.886 -13.039 -133.843 1.00 67.25 686 PRO A C 1
ATOM 5138 O O . PRO A 1 686 ? 115.006 -12.952 -132.995 1.00 67.25 686 PRO A O 1
ATOM 5141 N N . ILE A 1 687 ? 116.156 -14.204 -134.424 1.00 72.62 687 ILE A N 1
ATOM 5142 C CA . ILE A 1 687 ? 115.432 -15.450 -134.149 1.00 72.62 687 ILE A CA 1
ATOM 5143 C C . ILE A 1 687 ? 116.364 -16.616 -133.798 1.00 72.62 687 ILE A C 1
ATOM 5145 O O . ILE A 1 687 ? 115.876 -17.735 -133.626 1.00 72.62 687 ILE A O 1
ATOM 5149 N N . ASP A 1 688 ? 117.683 -16.402 -133.748 1.00 68.19 688 ASP A N 1
ATOM 5150 C CA . ASP A 1 688 ? 118.660 -17.465 -133.492 1.00 68.19 688 ASP A CA 1
ATOM 5151 C C . ASP A 1 688 ? 119.825 -16.968 -132.629 1.00 68.19 688 ASP A C 1
ATOM 5153 O O . ASP A 1 688 ? 120.877 -16.563 -133.133 1.00 68.19 688 ASP A O 1
ATOM 5157 N N . SER A 1 689 ? 119.668 -17.164 -131.320 1.00 70.81 689 SER A N 1
ATOM 5158 C CA . SER A 1 689 ? 120.628 -16.764 -130.287 1.00 70.81 689 SER A CA 1
ATOM 5159 C C . SER A 1 689 ? 121.987 -17.469 -130.364 1.00 70.81 689 SER A C 1
ATOM 5161 O O . SER A 1 689 ? 122.899 -17.172 -129.589 1.00 70.81 689 SER A O 1
ATOM 5163 N N . SER A 1 690 ? 122.167 -18.429 -131.282 1.00 67.69 690 SER A N 1
ATOM 5164 C CA . SER A 1 690 ? 123.461 -19.081 -131.506 1.00 67.69 690 SER A CA 1
ATOM 5165 C C . SER A 1 690 ? 124.362 -18.339 -132.499 1.00 67.69 690 SER A C 1
ATOM 5167 O O . SER A 1 690 ? 125.569 -18.610 -132.543 1.00 67.69 690 SER A O 1
ATOM 5169 N N . ILE A 1 691 ? 123.820 -17.394 -133.275 1.00 63.66 691 ILE A N 1
ATOM 5170 C CA . ILE A 1 691 ? 124.561 -16.651 -134.298 1.00 63.66 691 ILE A CA 1
ATOM 5171 C C . ILE A 1 691 ? 124.679 -15.195 -133.879 1.00 63.66 691 ILE A C 1
ATOM 5173 O O . ILE A 1 691 ? 123.980 -14.316 -134.364 1.00 63.66 691 ILE A O 1
ATOM 5177 N N . THR A 1 692 ? 125.673 -14.934 -133.041 1.00 60.53 692 THR A N 1
ATOM 5178 C CA . THR A 1 692 ? 125.953 -13.570 -132.603 1.00 60.53 692 THR A CA 1
ATOM 5179 C C . THR A 1 692 ? 126.885 -12.834 -133.577 1.00 60.53 692 THR A C 1
ATOM 5181 O O . THR A 1 692 ? 126.783 -11.618 -133.661 1.00 60.53 692 THR A O 1
ATOM 5184 N N . THR A 1 693 ? 127.762 -13.524 -134.360 1.00 58.88 693 THR A N 1
ATOM 5185 C CA . THR A 1 693 ? 128.604 -12.938 -135.456 1.00 58.88 693 THR A CA 1
ATOM 5186 C C . THR A 1 693 ? 129.351 -13.949 -136.417 1.00 58.88 693 THR A C 1
ATOM 5188 O O . THR A 1 693 ? 130.160 -14.752 -135.962 1.00 58.88 693 THR A O 1
ATOM 5191 N N . VAL A 1 694 ? 129.213 -13.782 -137.765 1.00 51.16 694 VAL A N 1
ATOM 5192 C CA . VAL A 1 694 ? 130.082 -14.169 -138.957 1.00 51.16 694 VAL A CA 1
ATOM 5193 C C . VAL A 1 694 ? 129.802 -15.430 -139.865 1.00 51.16 694 VAL A C 1
ATOM 5195 O O . VAL A 1 694 ? 129.661 -16.554 -139.403 1.00 51.16 694 VAL A O 1
ATOM 5198 N N . THR A 1 695 ? 129.848 -15.210 -141.210 1.00 55.41 695 THR A N 1
ATOM 5199 C CA . THR A 1 695 ? 129.774 -16.088 -142.442 1.00 55.41 695 THR A CA 1
ATOM 5200 C C . THR A 1 695 ? 130.905 -17.141 -142.642 1.00 55.41 695 THR A C 1
ATOM 5202 O O . THR A 1 695 ? 132.021 -16.803 -142.234 1.00 55.41 695 THR A O 1
ATOM 5205 N N . PRO A 1 696 ? 130.758 -18.314 -143.354 1.00 45.34 696 PRO A N 1
ATOM 5206 C CA . PRO A 1 696 ? 131.084 -18.428 -144.816 1.00 45.34 696 PRO A CA 1
ATOM 5207 C C . PRO A 1 696 ? 130.553 -19.647 -145.681 1.00 45.34 696 PRO A C 1
ATOM 5209 O O . PRO A 1 696 ? 129.938 -20.592 -145.203 1.00 45.34 696 PRO A O 1
ATOM 5212 N N . THR A 1 697 ? 130.886 -19.553 -146.989 1.00 51.72 697 THR A N 1
ATOM 5213 C CA . THR A 1 697 ? 130.861 -20.381 -148.248 1.00 51.72 697 THR A CA 1
ATOM 5214 C C . THR A 1 697 ? 130.823 -21.935 -148.298 1.00 51.72 697 THR A C 1
ATOM 5216 O O . THR A 1 697 ? 131.453 -22.583 -147.471 1.00 51.72 697 THR A O 1
ATOM 5219 N N . TRP A 1 698 ? 130.306 -22.508 -149.418 1.00 49.72 698 TRP A N 1
ATOM 5220 C CA . TRP A 1 698 ? 130.490 -23.922 -149.864 1.00 49.72 698 TRP A CA 1
ATOM 5221 C C . TRP A 1 698 ? 130.761 -24.105 -151.392 1.00 49.72 698 TRP A C 1
ATOM 5223 O O . TRP A 1 698 ? 130.219 -23.355 -152.201 1.00 49.72 698 TRP A O 1
ATOM 5233 N N . TYR A 1 699 ? 131.582 -25.115 -151.760 1.00 46.94 699 TYR A N 1
ATOM 5234 C CA . TYR A 1 699 ? 131.803 -25.726 -153.104 1.00 46.94 699 TYR A CA 1
ATOM 5235 C C . TYR A 1 699 ? 131.145 -27.133 -153.163 1.00 46.94 699 TYR A C 1
ATOM 5237 O O . TYR A 1 699 ? 130.991 -27.750 -152.110 1.00 46.94 699 TYR A O 1
ATOM 5245 N N . GLU A 1 700 ? 130.836 -27.670 -154.359 1.00 58.66 700 GLU A N 1
ATOM 5246 C CA . GLU A 1 700 ? 130.233 -29.010 -154.591 1.00 58.66 700 GLU A CA 1
ATOM 5247 C C . GLU A 1 700 ? 131.169 -29.958 -155.402 1.00 58.66 700 GLU A C 1
ATOM 5249 O O . GLU A 1 700 ? 131.959 -29.485 -156.221 1.00 58.66 700 GLU A O 1
ATOM 5254 N N . ASP A 1 701 ? 131.110 -31.274 -155.131 1.00 53.38 701 ASP A N 1
ATOM 5255 C CA . ASP A 1 701 ? 132.023 -32.370 -155.554 1.00 53.38 701 ASP A CA 1
ATOM 5256 C C . ASP A 1 701 ? 131.538 -33.147 -156.814 1.00 53.38 701 ASP A C 1
ATOM 5258 O O . ASP A 1 701 ? 130.338 -33.370 -156.964 1.00 53.38 701 ASP A O 1
ATOM 5262 N N . SER A 1 702 ? 132.515 -33.606 -157.627 1.00 49.81 702 SER A N 1
ATOM 5263 C CA . SER A 1 702 ? 132.537 -34.535 -158.795 1.00 49.81 702 SER A CA 1
ATOM 5264 C C . SER A 1 702 ? 131.770 -34.202 -160.079 1.00 49.81 702 SER A C 1
ATOM 5266 O O . SER A 1 702 ? 130.584 -34.585 -160.192 1.00 49.81 702 SER A O 1
#

Secondary structure (DSSP, 8-state):
--SSSGGGGGG----HHHHHHHHHHHTTSS---------S----B-TTS-BEEEEEEBTTBEET-EEEEESSSSSS--TTS-EEE--TT-EEEEE----TT-EEEEE--EETTT-PBP-EEEEE--SSSPEEE-HHHHHHHH----SSS-HHHHHHHHHHHTT--S-HHHHHHS-HHHHHHS---GGGHHHHHHHHHHHHHHHHHHHHHHHHHHHHTTTT-S--HHHHHHHHHHHHHHHHTT-SS--TT-HHHHHHHHHHHHHHHHHHTT-SS----HHHHHHHHHHHHHHHHHHHHS-HHHHTSSS-HHHHHHHHHHTHHHHHHHHHTTSS-HHHHHHHHGGG-BSB--TTSTTBBTT--B--S------TT-EE---SBS---EEP--SS-SSS-GGG-TTTTS--S-TT--PEEEE-SSSSS-BSEEEE-SS--STTEES---SSB-S-TT-TT-SS---EEEE-SSSSS--BTTSEEE-SS--TTEES---BS-TT-TTS-EEEEEE-SSSSS--EEEEEEEETT----TTEES----S-TT-TT-SSS--EEEE-SSSSS--EEEEEEE-SSPPTTEES---BS-TT-TTS-EEEEEE-SSSSS--EEEEEEEETT----TTEES----S-TTS--S-TTPPPEEEE-SSSSSEESEEEE-SS-SSTTEES--EEEE-S-TT-TT-SS---------

Foldseek 3Di:
DPPPPPVPPVPPPDDPVVVVVVVVVVVVPPPPDDPPPDPDDDFDADPVRFGKAKAFEDLAGFFFWKKWWPQVPPPDDDPPIDIDTAHSRRMDMDRDQHDWFTKMKTAWGARPLQRDIDGIWIATHHGRAYFYTFLLRRLLVLQQADPVGHSLRLSQLLCQQQVQPDHPVCLGHPPLLCLQADDDDPVSVVSNVNSLSSSLVRLLSVLLLLLLQLLQCQVLNHDDSSLSSNQLSVLSSVCSVVDRHDQLLDLVSLLSSSVSSNVSSCVVSPPPDHDPCSVLSSLLSNLSSLLSVLSVPARSNCSPPPDDPSSVSSNLSVCSSVLSVCVSVVVDDSVRSNVSSLLSHEWDCDPQFLQAAPSHNDYRPPGHHADQLWDWPDDHRRPIDIDQQQQCPLRDGVVQAPASQDRDPDSPAFQKKFAQQQPLQAGADIDGHNDDPDPRIDSHGDPAHAPASHDSVGGHAFQKWAAQQPPLQAGDLVGIDGHNDHDPRTHRHNGDPPSVENPPDWAWKAAQQCPLQAGADGTDTDYPVPPDDPRIHRHHQQPASNDSVGRHDFQKWAAQQPPPQAGALVGIDGDNDHDPRTHRHNGDDCSPEPVPDWAWKAAQQPPLQAGADDTDIDHPVPPDDPRTHRHHQAPASQDRDNDRPFFQKWFAQQQPLQAGQDIDGDNDAPDPRIDSHGDPDHQPDRHDSVPRDDDDDDDDDD

Radius of gyration: 80.25 Å; chains: 1; bounding box: 210×73×220 Å

pLDDT: mean 81.0, std 13.67, range [25.28, 95.25]

Sequence (702 aa):
MLIKKKNLISKGIISRTHLIVLLMMLMSIFVSCAKLTNDDGGEKIDKTGIKVIEGRVVDGPISGATVYLDINKNVEMDNNEPKQLSDDDGYFRFEADVPTGTVVISRGGVDTVTGEAVEELIGETLGGEFVYISPLTTVLQGVEASKDKTREENRKELLEALGIDFSESEVFTKNTYKMATKEWSESEEDERKKAEKVEKLGMQLTLMIKTAQMVAEIDAGEVSQKEVVKALLGALIEEKKSTKDMQLENKELVKNVLKKVKETVDEKVGMSNPSNNDSKINTIAEGVANGNGALNQSNFKEISEESSETKKIINDAFQLDQQVKEFLGGTITKEKFEEDIKILIVGCMNPLACNYNEQASIDIGSCEIPVGCNSCSGERDGTGVIVNNDADNDGVCDANDVCDSYANSDATALPTWYEDEDGDGYYSNSSEVCADPGVNWNLSANSGNDSCPIDSSITTVTPTWYEDSDGDGLGNGNVSESSCTKPSGYVSNADDSDDVCSSDAYQNWYVDSDEDGYGAGSADSICTDTDSVSGKVTNNNDACPIDSSITTVMPTWYEDLDGDGFGNGDVSKSTCTRPSGYVSNADDSDDVCSSDAYQNWYVDSDGDGYGTGSATSVCTDTDSVAGKVINNSDACDSYANGNATALPTWYEDEDGDGYSSNSSEVCESPGINWNLTANSGNDSCPIDSSITTVTPTWYEDS